Protein AF-A0A8K0Y2U5-F1 (afdb_monomer)

Structure (mmCIF, N/CA/C/O backbone):
data_AF-A0A8K0Y2U5-F1
#
_entry.id   AF-A0A8K0Y2U5-F1
#
loop_
_atom_site.group_PDB
_atom_site.id
_atom_site.type_symbol
_atom_site.label_atom_id
_atom_site.label_alt_id
_atom_site.label_comp_id
_atom_site.label_asym_id
_atom_site.label_entity_id
_atom_site.label_seq_id
_atom_site.pdbx_PDB_ins_code
_atom_site.Cartn_x
_atom_site.Cartn_y
_atom_site.Cartn_z
_atom_site.occupancy
_atom_site.B_iso_or_equiv
_atom_site.auth_seq_id
_atom_site.auth_comp_id
_atom_site.auth_asym_id
_atom_site.auth_atom_id
_atom_site.pdbx_PDB_model_num
ATOM 1 N N . MET A 1 1 ? 7.492 20.267 -25.582 1.00 48.66 1 MET A N 1
ATOM 2 C CA . MET A 1 1 ? 7.357 19.065 -26.434 1.00 48.66 1 MET A CA 1
ATOM 3 C C . MET A 1 1 ? 6.039 19.149 -27.198 1.00 48.66 1 MET A C 1
ATOM 5 O O . MET A 1 1 ? 5.088 19.705 -26.659 1.00 48.66 1 MET A O 1
ATOM 9 N N . ARG A 1 2 ? 5.961 18.700 -28.459 1.00 34.16 2 ARG A N 1
ATOM 10 C CA . ARG A 1 2 ? 4.675 18.686 -29.181 1.00 34.16 2 ARG A CA 1
ATOM 11 C C . ARG A 1 2 ? 3.803 17.554 -28.622 1.00 34.16 2 ARG A C 1
ATOM 13 O O . ARG A 1 2 ? 4.263 16.422 -28.537 1.00 34.16 2 ARG A O 1
AT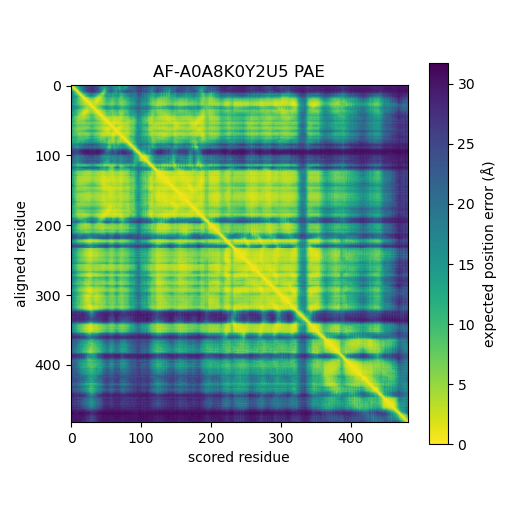OM 20 N N . LYS A 1 3 ? 2.535 17.844 -28.299 1.00 39.59 3 LYS A N 1
ATOM 21 C CA . LYS A 1 3 ? 1.460 16.837 -28.183 1.00 39.59 3 LYS A CA 1
ATOM 22 C C . LYS A 1 3 ? 1.121 16.335 -29.592 1.00 39.59 3 LYS A C 1
ATOM 24 O O . LYS A 1 3 ? 0.070 16.653 -30.137 1.00 39.59 3 LYS A O 1
ATOM 29 N N . THR A 1 4 ? 2.071 15.695 -30.259 1.00 38.88 4 THR A N 1
ATOM 30 C CA . THR A 1 4 ? 1.892 15.214 -31.630 1.00 38.88 4 THR A CA 1
ATOM 31 C C . THR A 1 4 ? 1.106 13.914 -3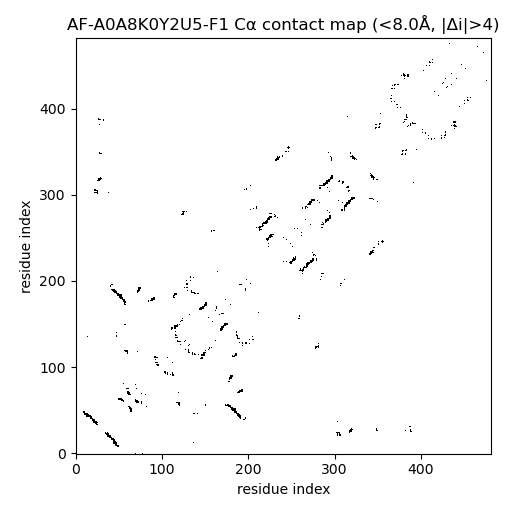1.602 1.00 38.88 4 THR A C 1
ATOM 33 O O . THR A 1 4 ? 1.483 12.972 -30.912 1.00 38.88 4 THR A O 1
ATOM 36 N N . ALA A 1 5 ? 0.003 13.878 -32.353 1.00 40.25 5 ALA A N 1
ATOM 37 C CA . ALA A 1 5 ? -0.659 12.640 -32.738 1.00 40.25 5 ALA A CA 1
ATOM 38 C C . ALA A 1 5 ? 0.388 11.711 -33.360 1.00 40.25 5 ALA A C 1
ATOM 40 O O . ALA A 1 5 ? 1.101 12.171 -34.242 1.00 40.25 5 ALA A O 1
ATOM 41 N N . PHE A 1 6 ? 0.492 10.477 -32.859 1.00 48.38 6 PHE A N 1
ATOM 42 C CA . PHE A 1 6 ? 1.522 9.477 -33.161 1.00 48.38 6 PHE A CA 1
ATOM 43 C C . PHE A 1 6 ? 1.396 8.937 -34.596 1.00 48.38 6 PHE A C 1
ATOM 45 O O . PHE A 1 6 ? 0.567 8.054 -34.827 1.00 48.38 6 PHE A O 1
ATOM 52 N N . PRO A 1 7 ? 2.182 9.411 -35.582 1.00 44.69 7 PRO A N 1
ATOM 53 C CA . PRO A 1 7 ? 2.107 8.900 -36.935 1.00 44.69 7 PRO A CA 1
ATOM 54 C C . PRO A 1 7 ? 3.313 7.977 -37.156 1.00 44.69 7 PRO A C 1
ATOM 56 O O . PRO A 1 7 ? 4.447 8.441 -37.291 1.00 44.69 7 PRO A O 1
ATOM 59 N N . GLU A 1 8 ? 3.013 6.677 -37.215 1.00 47.44 8 GLU A N 1
ATOM 60 C CA . GLU A 1 8 ? 3.833 5.574 -37.759 1.00 47.44 8 GLU A CA 1
ATOM 61 C C . GLU A 1 8 ? 4.691 4.733 -36.800 1.00 47.44 8 GLU A C 1
ATOM 63 O O . GLU A 1 8 ? 5.265 3.741 -37.237 1.00 47.44 8 GLU A O 1
ATOM 68 N N . GLU A 1 9 ? 4.687 4.989 -35.492 1.00 56.12 9 GLU A N 1
ATOM 69 C CA . GLU A 1 9 ? 5.480 4.199 -34.530 1.00 56.12 9 GLU A CA 1
ATOM 70 C C . GLU A 1 9 ? 4.589 3.521 -33.461 1.00 56.12 9 GLU A C 1
ATOM 72 O O . GLU A 1 9 ? 4.693 3.772 -32.268 1.00 56.12 9 GLU A O 1
ATOM 77 N N . ILE A 1 10 ? 3.731 2.614 -33.962 1.00 60.72 10 ILE A N 1
ATOM 78 C CA . ILE A 1 10 ? 3.037 1.472 -33.307 1.00 60.72 10 ILE A CA 1
ATOM 79 C C . ILE A 1 10 ? 1.900 1.778 -32.321 1.00 60.72 10 ILE A C 1
ATOM 81 O O . ILE A 1 10 ? 2.045 2.569 -31.401 1.00 60.72 10 ILE A O 1
ATOM 85 N N . ALA A 1 11 ? 0.771 1.062 -32.450 1.00 54.41 11 ALA A N 1
ATOM 86 C CA . ALA A 1 11 ? -0.204 0.951 -31.363 1.00 54.41 11 ALA A CA 1
ATOM 87 C C . ALA A 1 11 ? -1.064 -0.317 -31.488 1.00 54.41 11 ALA A C 1
ATOM 89 O O . ALA A 1 11 ? -2.181 -0.282 -32.003 1.00 54.41 11 ALA A O 1
ATOM 90 N N . ALA A 1 12 ? -0.581 -1.449 -30.970 1.00 59.38 12 ALA A N 1
ATOM 91 C CA . ALA A 1 12 ? -1.539 -2.419 -30.452 1.00 59.38 12 ALA A CA 1
ATOM 92 C C . ALA A 1 12 ? -2.174 -1.769 -29.214 1.00 59.38 12 ALA A C 1
ATOM 94 O O . ALA A 1 12 ? -1.474 -1.470 -28.241 1.00 59.38 12 ALA A O 1
ATOM 95 N N . GLU A 1 13 ? -3.475 -1.479 -29.273 1.00 59.06 13 GLU A N 1
ATOM 96 C CA . GLU A 1 13 ? -4.198 -0.957 -28.118 1.00 59.06 13 GLU A CA 1
ATOM 97 C C . GLU A 1 13 ? -4.181 -2.024 -27.020 1.00 59.06 13 GLU A C 1
ATOM 99 O O . GLU A 1 13 ? -4.717 -3.121 -27.167 1.00 59.06 13 GLU A O 1
ATOM 104 N N . ALA A 1 14 ? -3.509 -1.711 -25.916 1.00 60.09 14 ALA A N 1
ATOM 105 C CA . ALA A 1 14 ? -3.317 -2.642 -24.812 1.00 60.09 14 ALA A CA 1
ATOM 106 C C . ALA A 1 14 ? -4.424 -2.546 -23.747 1.00 60.09 14 ALA A C 1
ATOM 108 O O . ALA A 1 14 ? -4.408 -3.290 -22.762 1.00 60.09 14 ALA A O 1
ATOM 109 N N . GLY A 1 15 ? -5.373 -1.624 -23.920 1.00 63.62 15 GLY A N 1
ATOM 110 C CA . GLY A 1 15 ? -6.549 -1.477 -23.072 1.00 63.62 15 GLY A CA 1
ATOM 111 C C . GLY A 1 15 ? -7.292 -0.162 -23.332 1.00 63.62 15 GLY A C 1
ATOM 112 O O . GLY A 1 15 ? -6.640 0.839 -23.643 1.00 63.62 15 GLY A O 1
ATOM 113 N N . PRO A 1 16 ? -8.629 -0.151 -23.170 1.00 58.50 16 PRO A N 1
ATOM 114 C CA . PRO A 1 16 ? -9.461 0.982 -23.549 1.00 58.50 16 PRO A CA 1
ATOM 115 C C . PRO A 1 16 ? -9.193 2.206 -22.670 1.00 58.50 16 PRO A C 1
ATOM 117 O O . PRO A 1 16 ? -9.148 2.112 -21.437 1.00 58.50 16 PRO A O 1
ATOM 120 N N . ALA A 1 17 ? -9.075 3.371 -23.308 1.00 69.19 17 ALA A N 1
ATOM 121 C CA . ALA A 1 17 ? -9.222 4.654 -22.628 1.00 69.19 17 ALA A CA 1
ATOM 122 C C . ALA A 1 17 ? -10.666 4.821 -22.142 1.00 69.19 17 ALA A C 1
ATOM 124 O O . ALA A 1 17 ? -11.611 4.403 -22.814 1.00 69.19 17 ALA A O 1
ATOM 125 N N . GLY A 1 18 ? -10.866 5.465 -20.993 1.00 71.38 18 GLY A N 1
ATOM 126 C CA . GLY A 1 18 ? -12.229 5.721 -20.544 1.00 71.38 18 GLY A CA 1
ATOM 127 C C . GLY A 1 18 ? -12.370 6.239 -19.122 1.00 71.38 18 GLY A C 1
ATOM 128 O O . GLY A 1 18 ? -11.403 6.268 -18.356 1.00 71.38 18 GLY A O 1
ATOM 129 N N . PRO A 1 19 ? -13.590 6.660 -18.759 1.00 71.81 19 PRO A N 1
ATOM 130 C CA . PRO A 1 19 ? -13.890 7.082 -17.406 1.00 71.81 19 PRO A CA 1
ATOM 131 C C . PRO A 1 19 ? -13.739 5.907 -16.435 1.00 71.81 19 PRO A C 1
ATOM 133 O O . PRO A 1 19 ? -14.248 4.812 -16.670 1.00 71.81 19 PRO A O 1
ATOM 136 N N . GLY A 1 20 ? -13.057 6.152 -15.324 1.00 74.00 20 GLY A N 1
ATOM 137 C CA . GLY A 1 20 ? -13.016 5.280 -14.162 1.00 74.00 20 GLY A CA 1
ATOM 138 C C . GLY A 1 20 ? -13.549 6.013 -12.940 1.00 74.00 20 GLY A C 1
ATOM 139 O O . GLY A 1 20 ? -13.293 7.204 -12.762 1.00 74.00 20 GLY A O 1
ATOM 140 N N . ASP A 1 21 ? -14.260 5.293 -12.083 1.00 77.56 21 ASP A N 1
ATOM 141 C CA . ASP A 1 21 ? -14.724 5.829 -10.810 1.00 77.56 21 ASP A CA 1
ATOM 142 C C . ASP A 1 21 ? -13.769 5.404 -9.694 1.00 77.56 21 ASP A C 1
ATOM 144 O O . ASP A 1 21 ? -13.443 4.226 -9.536 1.00 77.56 21 ASP A O 1
ATOM 148 N N . ILE A 1 22 ? -13.320 6.385 -8.917 1.00 76.38 22 ILE A N 1
ATOM 149 C CA . ILE A 1 22 ? -12.603 6.192 -7.665 1.00 76.38 22 ILE A CA 1
ATOM 150 C C . ILE A 1 22 ? -13.633 6.329 -6.542 1.00 76.38 22 ILE A C 1
ATOM 152 O O . ILE A 1 22 ? -14.185 7.423 -6.345 1.00 76.38 22 ILE A O 1
ATOM 156 N N . PRO A 1 23 ? -13.908 5.255 -5.786 1.00 75.62 23 PRO A N 1
ATOM 157 C CA . PRO A 1 23 ? -14.872 5.303 -4.706 1.00 75.62 23 PRO A CA 1
ATOM 158 C C . PRO A 1 23 ? -14.408 6.277 -3.627 1.00 75.62 23 PRO A C 1
ATOM 160 O O . PRO A 1 23 ? -13.216 6.572 -3.469 1.00 75.62 23 PRO A O 1
ATOM 163 N N . ARG A 1 24 ? -15.376 6.751 -2.843 1.00 82.06 24 ARG A N 1
ATOM 164 C CA . ARG A 1 24 ? -15.094 7.537 -1.646 1.00 82.06 24 ARG A CA 1
ATOM 165 C C . ARG A 1 24 ? -14.097 6.773 -0.750 1.00 82.06 24 ARG A C 1
ATOM 167 O O . ARG A 1 24 ? -14.348 5.605 -0.449 1.00 82.06 24 ARG A O 1
ATOM 174 N N . PRO A 1 25 ? -12.994 7.405 -0.311 1.00 82.25 25 PRO A N 1
ATOM 175 C CA . PRO A 1 25 ? -12.048 6.790 0.610 1.00 82.25 25 PRO A CA 1
ATOM 176 C C . PRO A 1 25 ? -12.703 6.406 1.934 1.00 82.25 25 PRO A C 1
ATOM 178 O O . PRO A 1 25 ? -13.472 7.185 2.498 1.00 82.25 25 PRO A O 1
ATOM 181 N N . ARG A 1 26 ? -12.351 5.225 2.450 1.00 83.88 26 ARG A N 1
ATOM 182 C CA . ARG A 1 26 ? -12.660 4.824 3.827 1.00 83.88 26 ARG A CA 1
ATOM 183 C C . ARG A 1 26 ? -11.606 5.417 4.740 1.00 83.88 26 ARG A C 1
ATOM 185 O O . ARG A 1 26 ? -10.425 5.100 4.592 1.00 83.88 26 ARG A O 1
ATOM 192 N N . VAL A 1 27 ? -12.022 6.290 5.647 1.00 83.12 27 VAL A N 1
ATOM 193 C CA . VAL A 1 27 ? -11.099 7.059 6.482 1.00 83.12 27 VAL A CA 1
ATOM 194 C C . VAL A 1 27 ? -11.532 6.991 7.936 1.00 83.12 27 VAL A C 1
ATOM 196 O O . VAL A 1 27 ? -12.685 7.264 8.248 1.00 83.12 27 VAL A O 1
ATOM 199 N N . SER A 1 28 ? -10.585 6.669 8.810 1.00 84.56 28 SER A N 1
ATOM 200 C CA . SER A 1 28 ? -10.702 6.812 10.257 1.00 84.56 28 SER A CA 1
ATOM 201 C C . SER A 1 28 ? -9.926 8.061 10.679 1.00 84.56 28 SER A C 1
ATOM 203 O O . SER A 1 28 ? -8.729 8.180 10.404 1.00 84.56 28 SER A O 1
ATOM 205 N N . SER A 1 29 ? -10.616 9.037 11.269 1.00 80.06 29 SER A N 1
ATOM 206 C CA . SER A 1 29 ? -10.050 10.330 11.667 1.00 80.06 29 SER A CA 1
ATOM 207 C C . SER A 1 29 ? -10.824 10.925 12.842 1.00 80.06 29 SER A C 1
ATOM 209 O O . SER A 1 29 ? -12.015 10.675 12.997 1.00 80.06 29 SER A O 1
ATOM 211 N N . LEU A 1 30 ? -10.159 11.773 13.630 1.00 73.56 30 LEU A N 1
ATOM 212 C CA . LEU A 1 30 ? -10.799 12.593 14.666 1.00 73.56 30 LEU A CA 1
ATOM 213 C C . LEU A 1 30 ? -11.570 13.797 14.090 1.00 73.56 30 LEU A C 1
ATOM 215 O O . LEU A 1 30 ? -12.256 14.497 14.832 1.00 73.56 30 LEU A O 1
ATOM 219 N N . GLN A 1 31 ? -11.413 14.091 12.795 1.00 70.00 31 GLN A N 1
ATOM 220 C CA . GLN A 1 31 ? -12.052 15.219 12.116 1.00 70.00 31 GLN A CA 1
ATOM 221 C C . GLN A 1 31 ? -13.012 14.719 11.037 1.00 70.00 31 GLN A C 1
ATOM 223 O O . GLN A 1 31 ? -12.737 13.736 10.348 1.00 70.00 31 GLN A O 1
ATOM 228 N N . HIS A 1 32 ? -14.119 15.437 10.847 1.00 63.16 32 HIS A N 1
ATOM 229 C CA . HIS A 1 32 ? -15.030 15.173 9.740 1.00 63.16 32 HIS A CA 1
ATOM 230 C C . HIS A 1 32 ? -14.387 15.565 8.405 1.00 63.16 32 HIS A C 1
ATOM 232 O O . HIS A 1 32 ? -13.922 16.693 8.235 1.00 63.16 32 HIS A O 1
ATOM 238 N N . LEU A 1 33 ? -14.411 14.639 7.444 1.00 68.50 33 LEU A N 1
ATOM 239 C CA . LEU A 1 33 ? -13.901 14.847 6.092 1.00 68.50 33 LEU A CA 1
ATOM 240 C C . LEU A 1 33 ? -15.014 14.553 5.071 1.00 68.50 33 LEU A C 1
ATOM 242 O O . LEU A 1 33 ? -15.333 13.380 4.834 1.00 68.50 33 LEU A O 1
ATOM 246 N N . PRO A 1 34 ? -15.609 15.585 4.439 1.00 59.41 34 PRO A N 1
ATOM 247 C CA . PRO A 1 34 ? -16.663 15.424 3.437 1.00 59.41 34 PRO A CA 1
ATOM 248 C C . PRO A 1 34 ? -16.080 14.976 2.086 1.00 59.41 34 PRO A C 1
ATOM 250 O O . PRO A 1 34 ? -16.122 15.698 1.094 1.00 59.41 34 PRO A O 1
ATOM 253 N N . LEU A 1 35 ? -15.482 13.785 2.045 1.00 77.00 35 LEU A N 1
ATOM 254 C CA . LEU A 1 35 ? -14.896 13.224 0.829 1.00 77.00 35 LEU A CA 1
ATOM 255 C C . LEU A 1 35 ? -16.002 12.675 -0.082 1.00 77.00 35 LEU A C 1
ATOM 257 O O . LEU A 1 35 ? -16.866 11.924 0.368 1.00 77.00 35 LEU A O 1
ATOM 261 N N . SER A 1 36 ? -15.963 13.010 -1.367 1.00 78.62 36 SER A N 1
ATOM 262 C CA . SER A 1 36 ? -16.843 12.458 -2.404 1.00 78.62 36 SER A CA 1
ATOM 263 C C . SER A 1 36 ? -16.109 11.402 -3.228 1.00 78.62 36 SER A C 1
ATOM 265 O O . SER A 1 36 ? -14.888 11.335 -3.189 1.00 78.62 36 SER A O 1
ATOM 267 N N . SER A 1 37 ? -16.816 10.562 -3.983 1.00 82.25 37 SER A N 1
ATOM 268 C CA . SER A 1 37 ? -16.178 9.788 -5.057 1.00 82.25 37 SER A CA 1
ATOM 269 C C . SER A 1 37 ? -15.604 10.726 -6.124 1.00 82.25 37 SER A C 1
ATOM 271 O O . SER A 1 37 ? -16.132 11.817 -6.346 1.00 82.25 37 SER A O 1
ATOM 273 N N . ARG A 1 38 ? -14.548 10.294 -6.817 1.00 82.69 38 ARG A N 1
ATOM 274 C CA . ARG A 1 38 ? -13.961 11.035 -7.942 1.00 82.69 38 ARG A CA 1
ATOM 275 C C . ARG A 1 38 ? -14.132 10.249 -9.226 1.00 82.69 38 ARG A C 1
ATOM 277 O O . ARG A 1 38 ? -13.987 9.034 -9.220 1.00 82.69 38 ARG A O 1
ATOM 284 N N . ARG A 1 39 ? -14.375 10.947 -10.328 1.00 80.00 39 ARG A N 1
ATOM 285 C CA . ARG A 1 39 ? -14.305 10.367 -11.667 1.00 80.00 39 ARG A CA 1
ATOM 286 C C . ARG A 1 39 ? -12.992 10.798 -12.298 1.00 80.00 39 ARG A C 1
ATOM 288 O O . ARG A 1 39 ? -12.681 11.985 -12.288 1.00 80.00 39 ARG A O 1
ATOM 295 N N . VAL A 1 40 ? -12.230 9.845 -12.811 1.00 75.50 40 VAL A N 1
ATOM 296 C CA . VAL A 1 40 ? -10.949 10.092 -13.480 1.00 75.50 40 VAL A CA 1
ATOM 297 C C . VAL A 1 40 ? -11.005 9.570 -14.903 1.00 75.50 40 VAL A C 1
ATOM 299 O O . VAL A 1 40 ? -11.664 8.570 -15.183 1.00 75.50 40 VAL A O 1
ATOM 302 N N . MET A 1 41 ? -10.320 10.246 -15.816 1.00 75.06 41 MET A N 1
ATOM 303 C CA . MET A 1 41 ? -10.142 9.746 -17.173 1.00 75.06 41 MET A CA 1
ATOM 304 C C . MET A 1 41 ? -8.876 8.908 -17.220 1.00 75.06 41 MET A C 1
ATOM 306 O O . MET A 1 41 ? -7.786 9.409 -16.961 1.00 75.06 41 MET A O 1
ATOM 310 N N . ARG A 1 42 ? -9.017 7.626 -17.557 1.00 72.94 42 ARG A N 1
ATOM 311 C CA . ARG A 1 42 ? -7.868 6.753 -17.777 1.00 72.94 42 ARG A CA 1
ATOM 312 C C . ARG A 1 42 ? -7.345 6.978 -19.193 1.00 72.94 42 ARG A C 1
ATOM 314 O O . ARG A 1 42 ? -8.128 6.850 -20.140 1.00 72.94 42 ARG A O 1
ATOM 321 N N . PRO A 1 43 ? -6.054 7.296 -19.357 1.00 68.50 43 PRO A N 1
ATOM 322 C CA . PRO A 1 43 ? -5.467 7.427 -20.677 1.00 68.50 43 PRO A CA 1
ATOM 323 C C . PRO A 1 43 ? -5.339 6.057 -21.354 1.00 68.50 43 PRO A C 1
ATOM 325 O O . PRO A 1 43 ? -5.269 5.030 -20.666 1.00 68.50 43 PRO A O 1
ATOM 328 N N . PRO A 1 44 ? -5.310 6.032 -22.697 1.00 72.00 44 PRO A N 1
ATOM 329 C CA . PRO A 1 44 ? -5.086 4.806 -23.448 1.00 72.00 44 PRO A CA 1
ATOM 330 C C . PRO A 1 44 ? -3.724 4.206 -23.103 1.00 72.00 44 PRO A C 1
ATOM 332 O O . PRO A 1 44 ? -2.761 4.923 -22.823 1.00 72.00 44 PRO A O 1
ATOM 335 N N . ARG A 1 45 ? -3.642 2.877 -23.170 1.00 77.31 45 ARG A N 1
ATOM 336 C CA . ARG A 1 45 ? -2.377 2.148 -23.064 1.00 77.31 45 ARG A CA 1
ATOM 337 C C . ARG A 1 45 ? -1.920 1.765 -24.447 1.00 77.31 45 ARG A C 1
ATOM 339 O O . ARG A 1 45 ? -2.637 1.068 -25.165 1.00 77.31 45 ARG A O 1
ATOM 346 N N . GLN A 1 46 ? -0.717 2.186 -24.791 1.00 81.62 46 GLN A N 1
ATOM 347 C CA . GLN A 1 46 ? -0.145 1.919 -26.100 1.00 81.62 46 GLN A CA 1
ATOM 348 C C . GLN A 1 46 ? 1.200 1.249 -25.906 1.00 81.62 46 GLN A C 1
ATOM 350 O O . GLN A 1 46 ? 2.022 1.732 -25.132 1.00 81.62 46 GLN A O 1
ATOM 355 N N . ILE A 1 47 ? 1.408 0.122 -26.576 1.00 85.50 47 ILE A N 1
ATOM 356 C CA . ILE A 1 47 ? 2.741 -0.459 -26.693 1.00 85.50 47 ILE A CA 1
ATOM 357 C C . ILE A 1 47 ? 3.366 0.134 -27.945 1.00 85.50 47 ILE A C 1
ATOM 359 O O . ILE A 1 47 ? 2.756 0.115 -29.013 1.00 85.50 47 ILE A O 1
ATOM 363 N N . LEU A 1 48 ? 4.571 0.659 -27.783 1.00 85.94 48 LEU A N 1
ATOM 364 C CA . LEU A 1 48 ? 5.373 1.233 -28.841 1.00 85.94 48 LEU A CA 1
ATOM 365 C C . LEU A 1 48 ? 6.518 0.287 -29.165 1.00 85.94 48 LEU A C 1
ATOM 367 O O . LEU A 1 48 ? 7.110 -0.331 -28.272 1.00 85.94 48 LEU A O 1
ATOM 371 N N . HIS A 1 49 ? 6.900 0.254 -30.432 1.00 86.38 49 HIS A N 1
ATOM 372 C CA . HIS A 1 49 ? 8.229 -0.197 -30.804 1.00 86.38 49 HIS A CA 1
ATOM 373 C C . HIS A 1 49 ? 8.874 0.844 -31.722 1.00 86.38 49 HIS A C 1
ATOM 375 O O . HIS A 1 49 ? 8.297 1.278 -32.715 1.00 86.38 49 HIS A O 1
ATOM 381 N N . LEU A 1 50 ? 10.051 1.299 -31.296 1.00 84.50 50 LEU A N 1
ATOM 382 C CA . LEU A 1 50 ? 10.802 2.396 -31.891 1.00 84.50 50 LEU A CA 1
ATOM 383 C C . LEU A 1 50 ? 12.107 1.843 -32.452 1.00 84.50 50 LEU A C 1
ATOM 385 O O . LEU A 1 50 ? 12.821 1.108 -31.767 1.00 84.50 50 LEU A O 1
ATOM 389 N N . GLU A 1 51 ? 12.437 2.198 -33.684 1.00 84.94 51 GLU A N 1
ATOM 390 C CA . GLU A 1 51 ? 13.721 1.847 -34.291 1.00 84.94 51 GLU A CA 1
ATOM 391 C C . GLU A 1 51 ? 14.748 2.961 -34.020 1.00 84.94 51 GLU A C 1
ATOM 393 O O . GLU A 1 51 ? 14.408 4.143 -33.957 1.00 84.94 51 GLU A O 1
ATOM 398 N N . ALA A 1 52 ? 16.013 2.578 -33.842 1.00 82.12 52 ALA A N 1
ATOM 399 C CA . ALA A 1 52 ? 17.157 3.464 -33.608 1.00 82.12 52 ALA A CA 1
ATOM 400 C C . ALA A 1 52 ? 16.966 4.500 -32.473 1.00 82.12 52 ALA A C 1
ATOM 402 O O . ALA A 1 52 ? 17.464 5.626 -32.561 1.00 82.12 52 ALA A O 1
ATOM 403 N N . ALA A 1 53 ? 16.264 4.129 -31.399 1.00 84.19 53 ALA A N 1
ATOM 404 C CA . ALA A 1 53 ? 15.953 5.035 -30.299 1.00 84.19 53 ALA A CA 1
ATOM 405 C C . ALA A 1 53 ? 17.176 5.341 -29.415 1.00 84.19 53 ALA A C 1
ATOM 407 O O . ALA A 1 53 ? 17.977 4.457 -29.103 1.00 84.19 53 ALA A O 1
ATOM 408 N N . LEU A 1 54 ? 17.293 6.587 -28.954 1.00 83.75 54 LEU A N 1
ATOM 409 C CA . LEU A 1 54 ? 18.268 6.994 -27.937 1.00 83.75 54 LEU A CA 1
ATOM 410 C C . LEU A 1 54 ? 17.588 7.051 -26.566 1.00 83.75 54 LEU A C 1
ATOM 412 O O . LEU A 1 54 ? 16.617 7.785 -26.388 1.00 83.75 54 LEU A O 1
ATOM 416 N N . VAL A 1 55 ? 18.111 6.307 -25.597 1.00 85.12 55 VAL A N 1
ATOM 417 C CA . VAL A 1 55 ? 17.578 6.223 -24.232 1.00 85.12 55 VAL A CA 1
ATOM 418 C C . VAL A 1 55 ? 18.591 6.834 -23.258 1.00 85.12 55 VAL A C 1
ATOM 420 O O . VAL A 1 55 ? 19.689 6.292 -23.111 1.00 85.12 55 VAL A O 1
ATOM 423 N N . PRO A 1 56 ? 18.279 7.971 -22.616 1.00 82.31 56 PRO A N 1
ATOM 424 C CA . PRO A 1 56 ? 19.107 8.533 -21.557 1.00 82.31 56 PRO A CA 1
ATOM 425 C C . PRO A 1 56 ? 18.862 7.819 -20.221 1.00 82.31 56 PRO A C 1
ATOM 427 O O . PRO A 1 56 ? 17.734 7.448 -19.905 1.00 82.31 56 PRO A O 1
ATOM 430 N N . ALA A 1 57 ? 19.912 7.681 -19.413 1.00 81.12 57 ALA A N 1
ATOM 431 C CA . ALA A 1 57 ? 19.788 7.243 -18.026 1.00 81.12 57 ALA A CA 1
ATOM 432 C C . ALA A 1 57 ? 18.976 8.248 -17.189 1.00 81.12 57 ALA A C 1
ATOM 434 O O . ALA A 1 57 ? 19.050 9.463 -17.403 1.00 81.12 57 ALA A O 1
ATOM 435 N N . GLY A 1 58 ? 18.254 7.750 -16.190 1.00 75.75 58 GLY A N 1
ATOM 436 C CA . GLY A 1 58 ? 17.588 8.550 -15.167 1.00 75.75 58 GLY A CA 1
ATOM 437 C C . GLY A 1 58 ? 16.247 9.147 -15.572 1.00 75.75 58 GLY A C 1
ATOM 438 O O . GLY A 1 58 ? 15.679 9.885 -14.773 1.00 75.75 58 GLY A O 1
ATOM 439 N N . ARG A 1 59 ? 15.746 8.890 -16.787 1.00 79.75 59 ARG A N 1
ATOM 440 C CA . ARG A 1 59 ? 14.528 9.530 -17.303 1.00 79.75 59 ARG A CA 1
ATOM 441 C C . ARG A 1 59 ? 13.646 8.560 -18.059 1.00 79.75 59 ARG A C 1
ATOM 443 O O . ARG A 1 59 ? 14.123 7.729 -18.826 1.00 79.75 59 ARG A O 1
ATOM 450 N N . ALA A 1 60 ? 12.336 8.716 -17.913 1.00 81.31 60 ALA A N 1
ATOM 451 C CA . ALA A 1 60 ? 11.367 7.924 -18.663 1.00 81.31 60 ALA A CA 1
ATOM 452 C C . ALA A 1 60 ? 11.055 8.575 -20.021 1.00 81.31 60 ALA A C 1
ATOM 454 O O . ALA A 1 60 ? 9.898 8.846 -20.337 1.00 81.31 60 ALA A O 1
ATOM 455 N N . ILE A 1 61 ? 12.088 8.832 -20.823 1.00 83.88 61 ILE A N 1
ATOM 456 C CA . ILE A 1 61 ? 11.989 9.448 -22.152 1.00 83.88 61 ILE A CA 1
ATOM 457 C C . ILE A 1 61 ? 12.873 8.702 -23.153 1.00 83.88 61 ILE A C 1
ATOM 459 O O . ILE A 1 61 ? 13.785 7.972 -22.776 1.00 83.88 61 ILE A O 1
ATOM 463 N N . CYS A 1 62 ? 12.651 8.925 -24.440 1.00 85.38 62 CYS A N 1
ATOM 464 C CA . CYS A 1 62 ? 13.555 8.473 -25.492 1.00 85.38 62 CYS A CA 1
ATOM 465 C C . CYS A 1 62 ? 13.545 9.449 -26.667 1.00 85.38 62 CYS A C 1
ATOM 467 O O . CYS A 1 62 ? 12.597 10.213 -26.837 1.00 85.38 62 CYS A O 1
ATOM 469 N N . ARG A 1 63 ? 14.597 9.435 -27.482 1.00 85.31 63 ARG A N 1
ATOM 470 C CA . ARG A 1 63 ? 14.627 10.147 -28.761 1.00 85.31 63 ARG A CA 1
ATOM 471 C C . ARG A 1 63 ? 14.353 9.163 -29.888 1.00 85.31 63 ARG A C 1
ATOM 473 O O . ARG A 1 63 ? 15.009 8.126 -29.953 1.00 85.31 63 ARG A O 1
ATOM 480 N N . THR A 1 64 ? 13.411 9.490 -30.760 1.00 85.00 64 THR A N 1
ATOM 481 C CA . THR A 1 64 ? 13.070 8.695 -31.948 1.00 85.00 64 THR A CA 1
ATOM 482 C C . THR A 1 64 ? 14.135 8.847 -33.038 1.00 85.00 64 THR A C 1
ATOM 484 O O . THR A 1 64 ? 14.950 9.775 -33.003 1.00 85.00 64 THR A O 1
ATOM 487 N N . ALA A 1 65 ? 14.096 7.987 -34.061 1.00 80.25 65 ALA A N 1
ATOM 488 C CA . ALA A 1 65 ? 14.964 8.102 -35.238 1.00 80.25 65 ALA A CA 1
ATOM 489 C C . ALA A 1 65 ? 14.808 9.444 -35.982 1.00 80.25 65 ALA A C 1
ATOM 491 O O . ALA A 1 65 ? 15.752 9.923 -36.606 1.00 80.25 65 ALA A O 1
ATOM 492 N N . ARG A 1 66 ? 13.630 10.079 -35.883 1.00 81.94 66 ARG A N 1
ATOM 493 C CA . ARG A 1 66 ? 13.340 11.407 -36.459 1.00 81.94 66 ARG A CA 1
ATOM 494 C C . ARG A 1 66 ? 13.988 12.553 -35.680 1.00 81.94 66 ARG A C 1
ATOM 496 O O . ARG A 1 66 ? 13.974 13.694 -36.129 1.00 81.94 66 ARG A O 1
ATOM 503 N N . GLY A 1 67 ? 14.569 12.251 -34.522 1.00 80.50 67 GLY A N 1
ATOM 504 C CA . GLY A 1 67 ? 15.207 13.220 -33.647 1.00 80.50 67 GLY A CA 1
ATOM 505 C C . GLY A 1 67 ? 14.267 13.847 -32.616 1.00 80.50 67 GLY A C 1
ATOM 506 O O . GLY A 1 67 ? 14.742 14.662 -31.823 1.00 80.50 67 GLY A O 1
ATOM 507 N N . ASP A 1 68 ? 12.992 13.451 -32.583 1.00 84.31 68 ASP A N 1
ATOM 508 C CA . ASP A 1 68 ? 11.998 13.942 -31.626 1.00 84.31 68 ASP A CA 1
ATOM 509 C C . ASP A 1 68 ? 12.145 13.264 -30.262 1.00 84.31 68 ASP A C 1
ATOM 511 O O . ASP A 1 68 ? 12.329 12.049 -30.179 1.00 84.31 68 ASP A O 1
ATOM 515 N N . TRP A 1 69 ? 12.006 14.038 -29.184 1.00 83.81 69 TRP A N 1
ATOM 516 C CA . TRP A 1 69 ? 11.930 13.501 -27.826 1.00 83.81 69 TRP A CA 1
ATOM 517 C C . TRP A 1 69 ? 10.502 13.083 -27.485 1.00 83.81 69 TRP A C 1
ATOM 519 O O . TRP A 1 69 ? 9.573 13.890 -27.553 1.00 83.81 69 TRP A O 1
ATOM 529 N N . LEU A 1 70 ? 10.360 11.830 -27.068 1.00 83.12 70 LEU A N 1
ATOM 530 C CA . LEU A 1 70 ? 9.126 11.221 -26.615 1.00 83.12 70 LEU A CA 1
ATOM 531 C C . LEU A 1 70 ? 9.201 10.936 -25.115 1.00 83.12 70 LEU A C 1
ATOM 533 O O . LEU A 1 70 ? 10.085 10.213 -24.652 1.00 83.12 70 LEU A O 1
ATOM 537 N N . ALA A 1 71 ? 8.233 11.461 -24.370 1.00 81.94 71 ALA A N 1
ATOM 538 C CA . ALA A 1 71 ? 8.034 11.113 -22.974 1.00 81.94 71 ALA A CA 1
ATOM 539 C C . ALA A 1 71 ? 7.216 9.821 -22.847 1.00 81.94 71 ALA A C 1
ATOM 541 O O . ALA A 1 71 ? 6.163 9.675 -23.466 1.00 81.94 71 ALA A O 1
ATOM 542 N N . LEU A 1 72 ? 7.704 8.882 -22.035 1.00 78.44 72 LEU A N 1
ATOM 543 C CA . LEU A 1 72 ? 7.036 7.611 -21.745 1.00 78.44 72 LEU A CA 1
ATOM 544 C C . LEU A 1 72 ? 6.103 7.706 -20.524 1.00 78.44 72 LEU A C 1
ATOM 546 O O . LEU A 1 72 ? 5.401 6.740 -20.214 1.00 78.44 72 LEU A O 1
ATOM 550 N N . THR A 1 73 ? 6.126 8.835 -19.808 1.00 74.44 73 THR A N 1
ATOM 551 C CA . THR A 1 73 ? 5.178 9.232 -18.753 1.00 74.44 73 THR A CA 1
ATOM 552 C C . THR A 1 73 ? 4.691 10.660 -19.005 1.00 74.44 73 THR A C 1
ATOM 554 O O . THR A 1 73 ? 5.369 11.447 -19.664 1.00 74.44 73 THR A O 1
ATOM 557 N N . ALA A 1 74 ? 3.527 11.020 -18.457 1.00 67.44 74 ALA A N 1
ATOM 558 C CA . ALA A 1 74 ? 3.013 12.386 -18.575 1.00 67.44 74 ALA A CA 1
ATOM 559 C C . ALA A 1 74 ? 3.879 13.414 -17.819 1.00 67.44 74 ALA A C 1
ATOM 561 O O . ALA A 1 74 ? 4.188 14.457 -18.387 1.00 67.44 74 ALA A O 1
ATOM 562 N N . GLY A 1 75 ? 4.362 13.087 -16.611 1.00 67.94 75 GLY A N 1
ATOM 563 C CA . GLY A 1 75 ? 5.222 13.979 -15.817 1.00 67.94 75 GLY A CA 1
ATOM 564 C C . GLY A 1 75 ? 6.559 14.359 -16.475 1.00 67.94 75 GLY A C 1
ATOM 565 O O . GLY A 1 75 ? 7.167 15.365 -16.118 1.00 67.94 75 GLY A O 1
ATOM 566 N N . GLU A 1 76 ? 7.011 13.597 -17.473 1.00 73.75 76 GLU A N 1
ATOM 567 C CA . GLU A 1 76 ? 8.221 13.893 -18.252 1.00 73.75 76 GLU A CA 1
ATOM 568 C C . GLU A 1 76 ? 7.947 14.760 -19.492 1.00 73.75 76 GLU A C 1
ATOM 570 O O . GLU A 1 76 ? 8.874 15.348 -20.048 1.00 73.75 76 GLU A O 1
ATOM 575 N N . ALA A 1 77 ? 6.686 14.877 -19.930 1.00 66.75 77 ALA A N 1
ATOM 576 C CA . ALA A 1 77 ? 6.318 15.629 -21.134 1.00 66.75 77 ALA A CA 1
ATOM 577 C C . ALA A 1 77 ? 6.540 17.148 -20.991 1.00 66.75 77 ALA A C 1
ATOM 579 O O . ALA A 1 77 ? 6.759 17.846 -21.989 1.00 66.75 77 ALA A O 1
ATOM 580 N N . ASP A 1 78 ? 6.499 17.645 -19.754 1.00 67.00 78 ASP A N 1
ATOM 581 C CA . ASP A 1 78 ? 6.678 19.060 -19.421 1.00 67.00 78 ASP A CA 1
ATOM 582 C C . ASP A 1 78 ? 8.127 19.409 -19.042 1.00 67.00 78 ASP A C 1
ATOM 584 O O . ASP A 1 78 ? 8.482 20.585 -18.938 1.00 67.00 78 ASP A O 1
ATOM 588 N N . GLN A 1 79 ? 8.998 18.409 -18.878 1.00 69.62 79 GLN A N 1
ATOM 589 C CA . GLN A 1 79 ? 10.404 18.635 -18.565 1.00 69.62 79 GLN A CA 1
ATOM 590 C C . GLN A 1 79 ? 11.212 18.957 -19.835 1.00 69.62 79 GLN A C 1
ATOM 592 O O . GLN A 1 79 ? 10.986 18.362 -20.893 1.00 69.62 79 GLN A O 1
ATOM 597 N N . PRO A 1 80 ? 12.208 19.863 -19.766 1.00 71.12 80 PRO A N 1
ATOM 598 C CA . PRO A 1 80 ? 13.083 20.120 -20.902 1.00 71.12 80 PRO A CA 1
ATOM 599 C C . PRO A 1 80 ? 13.850 18.842 -21.276 1.00 71.12 80 PRO A C 1
ATOM 601 O O . PRO A 1 80 ? 14.220 18.068 -20.385 1.00 71.12 80 PRO A O 1
ATOM 604 N N . PRO A 1 81 ? 14.103 18.586 -22.571 1.00 71.56 81 PRO A N 1
ATOM 605 C CA . PRO A 1 81 ? 14.901 17.440 -22.983 1.00 71.56 81 PRO A CA 1
ATOM 606 C C . PRO A 1 81 ? 16.315 17.538 -22.389 1.00 71.56 81 PRO A C 1
ATOM 608 O O . PRO A 1 81 ? 16.817 18.646 -22.172 1.00 71.56 81 PRO A O 1
ATOM 611 N N . PRO A 1 82 ? 16.966 16.401 -22.096 1.00 71.44 82 PRO A N 1
ATOM 612 C CA . PRO A 1 82 ? 18.324 16.414 -21.582 1.00 71.44 82 PRO A CA 1
ATOM 613 C C . PRO A 1 82 ? 19.254 17.018 -22.638 1.00 71.44 82 PRO A C 1
ATOM 615 O O . PRO A 1 82 ? 19.081 16.783 -23.836 1.00 71.44 82 PRO A O 1
ATOM 618 N N . GLN A 1 83 ? 20.245 17.797 -22.197 1.00 68.94 83 GLN A N 1
ATOM 619 C CA . GLN A 1 83 ? 21.312 18.235 -23.094 1.00 68.94 83 GLN A CA 1
ATOM 620 C C . GLN A 1 83 ? 22.049 16.998 -23.616 1.00 68.94 83 GLN A C 1
ATOM 622 O O . GLN A 1 83 ? 22.338 16.070 -22.855 1.00 68.94 83 GLN A O 1
ATOM 627 N N . GLU A 1 84 ? 22.308 16.960 -24.923 1.00 61.84 84 GLU A N 1
ATOM 628 C CA . GLU A 1 84 ? 23.049 15.858 -25.531 1.00 61.84 84 GLU A CA 1
ATOM 629 C C . GLU A 1 84 ? 24.452 15.814 -24.935 1.00 61.84 84 GLU A C 1
ATOM 631 O O . GLU A 1 84 ? 25.226 16.766 -25.041 1.00 61.84 84 GLU A O 1
ATOM 636 N N . ASN A 1 85 ? 24.764 14.704 -24.272 1.00 59.56 85 ASN A N 1
ATOM 637 C CA . ASN A 1 85 ? 26.109 14.463 -23.797 1.00 59.56 85 ASN A CA 1
ATOM 638 C C . ASN A 1 85 ? 26.942 14.029 -25.015 1.00 59.56 85 ASN A C 1
ATOM 640 O O . ASN A 1 85 ? 26.576 13.034 -25.639 1.00 59.56 85 ASN A O 1
ATOM 644 N N . PRO A 1 86 ? 28.053 14.705 -25.366 1.00 49.62 86 PRO A N 1
ATOM 645 C CA . PRO A 1 86 ? 28.891 14.316 -26.505 1.00 49.62 86 PRO A CA 1
ATOM 646 C C . PRO A 1 86 ? 29.460 12.891 -26.384 1.00 49.62 86 PRO A C 1
ATOM 648 O O . PRO A 1 86 ? 29.878 12.310 -27.381 1.00 49.62 86 PRO A O 1
ATOM 651 N N . ALA A 1 87 ? 29.436 12.292 -25.188 1.00 50.59 87 ALA A N 1
ATOM 652 C CA . ALA A 1 87 ? 29.772 10.891 -24.950 1.00 50.59 87 ALA A CA 1
ATOM 653 C C . ALA A 1 87 ? 28.589 9.930 -25.216 1.00 50.59 87 ALA A C 1
ATOM 655 O O . ALA A 1 87 ? 28.296 9.064 -24.387 1.00 50.59 87 ALA A O 1
ATOM 656 N N . ILE A 1 88 ? 27.900 10.064 -26.358 1.00 57.03 88 ILE A N 1
ATOM 657 C CA . ILE A 1 88 ? 26.886 9.085 -26.779 1.00 57.03 88 ILE A CA 1
ATOM 658 C C . ILE A 1 88 ? 27.587 7.747 -27.009 1.00 57.03 88 ILE A C 1
ATOM 660 O O . ILE A 1 88 ? 28.401 7.607 -27.924 1.00 57.03 88 ILE A O 1
ATOM 664 N N . ARG A 1 89 ? 27.255 6.745 -26.195 1.00 54.34 89 ARG A N 1
ATOM 665 C CA . ARG A 1 89 ? 27.705 5.376 -26.425 1.00 54.34 89 ARG A CA 1
ATOM 666 C C . ARG A 1 89 ? 26.694 4.709 -27.341 1.00 54.34 89 ARG A C 1
ATOM 668 O O . ARG A 1 89 ? 25.567 4.402 -26.955 1.00 54.34 89 ARG A O 1
ATOM 675 N N . GLU A 1 90 ? 27.087 4.505 -28.590 1.00 51.88 90 GLU A N 1
ATOM 676 C CA . GLU A 1 90 ? 26.392 3.523 -29.413 1.00 51.88 90 GLU A CA 1
ATOM 677 C C . GLU A 1 90 ? 26.553 2.168 -28.740 1.00 51.88 90 GLU A C 1
ATOM 679 O O . GLU A 1 90 ? 27.667 1.826 -28.346 1.00 51.88 90 GLU A O 1
ATOM 684 N N . VAL A 1 91 ? 25.465 1.407 -28.583 1.00 49.03 91 VAL A N 1
ATOM 685 C CA . VAL A 1 91 ? 25.606 -0.018 -28.283 1.00 49.03 91 VAL A CA 1
ATOM 686 C C . VAL A 1 91 ? 26.274 -0.601 -29.517 1.00 49.03 91 VAL A C 1
ATOM 688 O O . VAL A 1 91 ? 25.619 -0.680 -30.564 1.00 49.03 91 VAL A O 1
ATOM 691 N N . PRO A 1 92 ? 27.565 -0.978 -29.468 1.00 39.84 92 PRO A N 1
ATOM 692 C CA . PRO A 1 92 ? 28.128 -1.707 -30.581 1.00 39.84 92 PRO A CA 1
ATOM 693 C C . PRO A 1 92 ? 27.288 -2.976 -30.698 1.00 39.84 92 PRO A C 1
ATOM 695 O O . PRO A 1 92 ? 26.822 -3.511 -29.692 1.00 39.84 92 PRO A O 1
ATOM 698 N N . ALA A 1 93 ? 27.123 -3.505 -31.905 1.00 37.78 93 ALA A N 1
ATOM 699 C CA . ALA A 1 93 ? 26.421 -4.768 -32.139 1.00 37.78 93 ALA A CA 1
ATOM 700 C C . ALA A 1 93 ? 26.990 -5.981 -31.349 1.00 37.78 93 ALA A C 1
ATOM 702 O O . ALA A 1 93 ? 26.515 -7.097 -31.523 1.00 37.78 93 ALA A O 1
ATOM 703 N N . ALA A 1 94 ? 27.971 -5.779 -30.470 1.00 33.50 94 ALA A N 1
ATOM 704 C CA . ALA A 1 94 ? 28.425 -6.708 -29.461 1.00 33.50 94 ALA A CA 1
ATOM 705 C C . ALA A 1 94 ? 28.817 -5.943 -28.182 1.00 33.50 94 ALA A C 1
ATOM 707 O O . ALA A 1 94 ? 29.710 -5.095 -28.209 1.00 33.50 94 ALA A O 1
ATOM 708 N N . ILE A 1 95 ? 28.236 -6.310 -27.036 1.00 38.06 95 ILE A N 1
ATOM 709 C CA . ILE A 1 95 ? 28.923 -6.157 -25.748 1.00 38.06 95 ILE A CA 1
ATOM 710 C C . ILE A 1 95 ? 30.006 -7.243 -25.726 1.00 38.06 95 ILE A C 1
ATOM 712 O O . ILE A 1 95 ? 29.831 -8.334 -25.193 1.00 38.06 95 ILE A O 1
ATOM 716 N N . ALA A 1 96 ? 31.125 -6.968 -26.385 1.00 35.19 96 ALA A N 1
ATOM 717 C CA . ALA A 1 96 ? 32.366 -7.697 -26.196 1.00 35.19 96 ALA A CA 1
ATOM 718 C C . ALA A 1 96 ? 33.308 -6.747 -25.459 1.00 35.19 96 ALA A C 1
ATOM 720 O O . ALA A 1 96 ? 33.925 -5.882 -26.071 1.00 35.19 96 ALA A O 1
ATOM 721 N N . GLY A 1 97 ? 33.368 -6.847 -24.131 1.00 32.97 97 GLY A N 1
ATOM 722 C CA . GLY A 1 97 ? 34.384 -6.089 -23.399 1.00 32.97 97 GLY A CA 1
ATOM 723 C C . GLY A 1 97 ? 34.326 -6.152 -21.881 1.00 32.97 97 GLY A C 1
ATOM 724 O O . GLY A 1 97 ? 35.372 -6.244 -21.254 1.00 32.97 97 GLY A O 1
ATOM 725 N N . THR A 1 98 ? 33.141 -6.137 -21.271 1.00 42.62 98 THR A N 1
ATOM 726 C CA . THR A 1 98 ? 33.023 -6.097 -19.794 1.00 42.62 98 THR A CA 1
ATOM 727 C C . THR A 1 98 ? 31.955 -7.025 -19.222 1.00 42.62 98 THR A C 1
ATOM 729 O O . THR A 1 98 ? 31.791 -7.105 -18.008 1.00 42.62 98 THR A O 1
ATOM 732 N N . GLY A 1 99 ? 31.248 -7.746 -20.086 1.00 39.59 99 GLY A N 1
ATOM 733 C CA . GLY A 1 99 ? 30.139 -8.605 -19.716 1.00 39.59 99 GLY A CA 1
ATOM 734 C C . GLY A 1 99 ? 30.549 -10.038 -19.420 1.00 39.59 99 GLY A C 1
ATOM 735 O O . GLY A 1 99 ? 31.351 -10.624 -20.150 1.00 39.59 99 GLY A O 1
ATOM 736 N N . GLY A 1 100 ? 29.973 -10.625 -18.370 1.00 50.81 100 GLY A N 1
ATOM 737 C CA . GLY A 1 100 ? 30.047 -12.067 -18.140 1.00 50.81 100 GLY A CA 1
ATOM 738 C C . GLY A 1 100 ? 29.460 -12.868 -19.313 1.00 50.81 100 GLY A C 1
ATOM 739 O O . GLY A 1 100 ? 28.944 -12.320 -20.285 1.00 50.81 100 GLY A O 1
ATOM 740 N N . ARG A 1 101 ? 29.501 -14.200 -19.213 1.00 50.53 101 ARG A N 1
ATOM 741 C CA . ARG A 1 101 ? 29.049 -15.150 -20.254 1.00 50.53 101 ARG A CA 1
ATOM 742 C C . ARG A 1 101 ? 27.663 -14.832 -20.861 1.00 50.53 101 ARG A C 1
ATOM 744 O O . ARG A 1 101 ? 27.462 -15.086 -22.043 1.00 50.53 101 ARG A O 1
ATOM 751 N N . ALA A 1 102 ? 26.758 -14.221 -20.091 1.00 48.22 102 ALA A N 1
ATOM 752 C CA . ALA A 1 102 ? 25.421 -13.811 -20.531 1.00 48.22 102 ALA A CA 1
ATOM 753 C C . ALA A 1 102 ? 25.424 -12.717 -21.622 1.00 48.22 102 ALA A C 1
ATOM 755 O O . ALA A 1 102 ? 24.672 -12.816 -22.588 1.00 48.22 102 ALA A O 1
ATOM 756 N N . ASP A 1 103 ? 26.305 -11.718 -21.537 1.00 48.50 103 ASP A N 1
ATOM 757 C CA . ASP A 1 103 ? 26.343 -10.606 -22.503 1.00 48.50 103 ASP A CA 1
ATOM 758 C C . ASP A 1 103 ? 26.860 -11.055 -23.880 1.00 48.50 103 ASP A C 1
ATOM 760 O O . ASP A 1 103 ? 26.418 -10.567 -24.924 1.00 48.50 103 ASP A O 1
ATOM 764 N N . GLN A 1 104 ? 27.745 -12.057 -23.892 1.00 54.50 104 GLN A N 1
ATOM 765 C CA . GLN A 1 104 ? 28.226 -12.693 -25.119 1.00 54.50 104 GLN A CA 1
ATOM 766 C C . GLN A 1 104 ? 27.149 -13.561 -25.789 1.00 54.50 104 GLN A C 1
ATOM 768 O O . GLN A 1 104 ? 27.108 -13.646 -27.018 1.00 54.50 104 GLN A O 1
ATOM 773 N N . GLU A 1 105 ? 26.270 -14.202 -25.014 1.00 51.53 105 GLU A N 1
ATOM 774 C CA . GLU A 1 105 ? 25.143 -14.983 -25.545 1.00 51.53 105 GLU A CA 1
ATOM 775 C C . GLU A 1 105 ? 24.043 -14.073 -26.126 1.00 51.53 105 GLU A C 1
ATOM 777 O O . GLU A 1 105 ? 23.518 -14.359 -27.203 1.00 51.53 105 GLU A O 1
ATOM 782 N N . LEU A 1 106 ? 23.782 -12.915 -25.508 1.00 50.72 106 LEU A N 1
ATOM 783 C CA . LEU A 1 106 ? 22.839 -11.902 -26.011 1.00 50.72 106 LEU A CA 1
ATOM 784 C C . LEU A 1 106 ? 23.289 -11.258 -27.329 1.00 50.72 106 LEU A C 1
ATOM 786 O O . LEU A 1 106 ? 22.472 -11.027 -28.227 1.00 50.72 106 LEU A O 1
ATOM 790 N N . ALA A 1 107 ? 24.593 -11.001 -27.473 1.00 57.19 107 ALA A N 1
ATOM 791 C CA . ALA A 1 107 ? 25.181 -10.509 -28.718 1.00 57.19 107 ALA A CA 1
ATOM 792 C C . ALA A 1 107 ? 25.029 -11.520 -29.867 1.00 57.19 107 ALA A C 1
ATOM 794 O O . ALA A 1 107 ? 24.680 -11.135 -30.984 1.00 57.19 107 ALA A O 1
ATOM 795 N N . LYS A 1 108 ? 25.205 -12.820 -29.589 1.00 53.62 108 LYS A N 1
ATOM 796 C CA . LYS A 1 108 ? 25.031 -13.894 -30.584 1.00 53.62 108 LYS A CA 1
ATOM 797 C C . LYS A 1 108 ? 23.583 -14.052 -31.060 1.00 53.62 108 LYS A C 1
ATOM 799 O O . LYS A 1 108 ? 23.374 -14.436 -32.205 1.00 53.62 108 LYS A O 1
ATOM 804 N N . ALA A 1 109 ? 22.596 -13.730 -30.223 1.00 48.94 109 ALA A N 1
ATOM 805 C CA . ALA A 1 109 ? 21.174 -13.830 -30.561 1.00 48.94 109 ALA A CA 1
ATOM 806 C C . ALA A 1 109 ? 20.617 -12.619 -31.346 1.00 48.94 109 ALA A C 1
ATOM 808 O O . ALA A 1 109 ? 19.427 -12.582 -31.647 1.00 48.94 109 ALA A O 1
ATOM 809 N N . GLY A 1 110 ? 21.428 -11.592 -31.638 1.00 53.06 110 GLY A N 1
ATOM 810 C CA . GLY A 1 110 ? 20.957 -10.340 -32.256 1.00 53.06 110 GLY A CA 1
ATOM 811 C C . GLY A 1 110 ? 20.112 -9.451 -31.327 1.00 53.06 110 GLY A C 1
ATOM 812 O O . GLY A 1 110 ? 19.730 -8.344 -31.705 1.00 53.06 110 GLY A O 1
ATOM 813 N N . LEU A 1 111 ? 19.873 -9.901 -30.091 1.00 52.09 111 LEU A N 1
ATOM 814 C CA . LEU A 1 111 ? 19.100 -9.210 -29.058 1.00 52.09 111 LEU A CA 1
ATOM 815 C C . LEU A 1 111 ? 19.881 -8.073 -28.393 1.00 52.09 111 LEU A C 1
ATOM 817 O O . LEU A 1 111 ? 19.271 -7.202 -27.785 1.00 52.09 111 LEU A O 1
ATOM 821 N N . ALA A 1 112 ? 21.203 -8.006 -28.590 1.00 54.84 112 ALA A N 1
ATOM 822 C CA . ALA A 1 112 ? 22.032 -6.869 -28.175 1.00 54.84 112 ALA A CA 1
ATOM 823 C C . ALA A 1 112 ? 21.631 -5.532 -28.829 1.00 54.84 112 ALA A C 1
ATOM 825 O O . ALA A 1 112 ? 22.047 -4.477 -28.363 1.00 54.84 112 ALA A O 1
ATOM 826 N N . LYS A 1 113 ? 20.823 -5.559 -29.900 1.00 60.75 113 LYS A N 1
ATOM 827 C CA . LYS A 1 113 ? 20.273 -4.352 -30.534 1.00 60.75 113 LYS A CA 1
ATOM 828 C C . LYS A 1 113 ? 18.875 -3.989 -30.039 1.00 60.75 113 LYS A C 1
ATOM 830 O O . LYS A 1 113 ? 18.383 -2.938 -30.435 1.00 60.75 113 LYS A O 1
ATOM 835 N N . ALA A 1 114 ? 18.235 -4.825 -29.224 1.00 68.81 114 ALA A N 1
ATOM 836 C CA . ALA A 1 114 ? 16.898 -4.582 -28.703 1.00 68.81 114 ALA A CA 1
ATOM 837 C C . ALA A 1 114 ? 16.936 -4.209 -27.214 1.00 68.81 114 ALA A C 1
ATOM 839 O O . ALA A 1 114 ? 17.828 -4.639 -26.492 1.00 68.81 114 ALA A O 1
ATOM 840 N N . GLY A 1 115 ? 15.965 -3.431 -26.741 1.00 72.75 115 GLY A N 1
ATOM 841 C CA . GLY A 1 115 ? 15.845 -3.078 -25.327 1.00 72.75 115 GLY A CA 1
ATOM 842 C C . GLY A 1 115 ? 14.401 -2.842 -24.905 1.00 72.75 115 GLY A C 1
ATOM 843 O O . GLY A 1 115 ? 13.572 -2.426 -25.711 1.00 72.75 115 GLY A O 1
ATOM 844 N N . LEU A 1 116 ? 14.109 -3.108 -23.637 1.00 74.31 116 LEU A N 1
ATOM 845 C CA . LEU A 1 116 ? 12.884 -2.708 -22.951 1.00 74.31 116 LEU A CA 1
ATOM 846 C C . LEU A 1 116 ? 13.173 -1.445 -22.139 1.00 74.31 116 LEU A C 1
ATOM 848 O O . LEU A 1 116 ? 14.077 -1.450 -21.302 1.00 74.31 116 LEU A O 1
ATOM 852 N N . ALA A 1 117 ? 12.416 -0.373 -22.366 1.00 73.12 117 ALA A N 1
ATOM 853 C CA . ALA A 1 117 ? 12.572 0.850 -21.582 1.00 73.12 117 ALA A CA 1
ATOM 854 C C . ALA A 1 117 ? 12.093 0.628 -20.135 1.00 73.12 117 ALA A C 1
ATOM 856 O O . ALA A 1 117 ? 10.901 0.379 -19.924 1.00 73.12 117 ALA A O 1
ATOM 857 N N . ALA A 1 118 ? 12.977 0.760 -19.138 1.00 66.06 118 ALA A N 1
ATOM 858 C CA . ALA A 1 118 ? 12.548 0.986 -17.759 1.00 66.06 118 ALA A CA 1
ATOM 859 C C . ALA A 1 118 ? 12.473 2.482 -17.451 1.00 66.06 118 ALA A C 1
ATOM 861 O O . ALA A 1 118 ? 13.077 3.319 -18.114 1.00 66.06 118 ALA A O 1
ATOM 862 N N . GLY A 1 119 ? 11.641 2.808 -16.468 1.00 60.28 119 GLY A N 1
ATOM 863 C CA . GLY A 1 119 ? 11.403 4.181 -16.050 1.00 60.28 119 GLY A CA 1
ATOM 864 C C . GLY A 1 119 ? 12.477 4.771 -15.156 1.00 60.28 119 GLY A C 1
ATOM 865 O O . GLY A 1 119 ? 13.327 4.061 -14.631 1.00 60.28 119 GLY A O 1
ATOM 866 N N . GLU A 1 120 ? 12.301 6.071 -14.937 1.00 65.25 120 GLU A N 1
ATOM 867 C CA . GLU A 1 120 ? 12.946 6.919 -13.938 1.00 65.25 120 GLU A CA 1
ATOM 868 C C . GLU A 1 120 ? 12.983 6.289 -12.535 1.00 65.25 120 GLU A C 1
ATOM 870 O O . GLU A 1 120 ? 12.072 5.550 -12.127 1.00 65.25 120 GLU A O 1
ATOM 875 N N . ARG A 1 121 ? 14.017 6.668 -11.774 1.00 62.09 121 ARG A N 1
ATOM 876 C CA . ARG A 1 121 ? 14.153 6.493 -10.321 1.00 62.09 121 ARG A CA 1
ATOM 877 C C . ARG A 1 121 ? 12.829 6.731 -9.592 1.00 62.09 121 ARG A C 1
ATOM 879 O O . ARG A 1 121 ? 12.462 7.848 -9.245 1.00 62.09 121 ARG A O 1
ATOM 886 N N . SER A 1 122 ? 12.118 5.645 -9.316 1.00 67.12 122 SER A N 1
ATOM 887 C CA . SER A 1 122 ? 10.830 5.680 -8.630 1.00 67.12 122 SER A CA 1
ATOM 888 C C . SER A 1 122 ? 10.972 5.055 -7.247 1.00 67.12 122 SER A C 1
ATOM 890 O O . SER A 1 122 ? 11.514 3.956 -7.111 1.00 67.12 122 SER A O 1
ATOM 892 N N . ALA A 1 123 ? 10.431 5.714 -6.218 1.00 77.38 123 ALA A N 1
ATOM 893 C CA . ALA A 1 123 ? 10.212 5.068 -4.924 1.00 77.38 123 ALA A CA 1
ATOM 894 C C . ALA A 1 123 ? 9.356 3.801 -5.109 1.00 77.38 123 ALA A C 1
ATOM 896 O O . ALA A 1 123 ? 8.537 3.749 -6.027 1.00 77.38 123 ALA A O 1
ATOM 897 N N . TRP A 1 124 ? 9.504 2.807 -4.227 1.00 84.50 124 TRP A N 1
ATOM 898 C CA . TRP A 1 124 ? 8.873 1.482 -4.352 1.00 84.50 124 TRP A CA 1
ATOM 899 C C . TRP A 1 124 ? 7.398 1.517 -4.780 1.00 84.50 124 TRP A C 1
ATOM 901 O O . TRP A 1 124 ? 7.015 0.871 -5.755 1.00 84.50 124 TRP A O 1
ATOM 911 N N . THR A 1 125 ? 6.578 2.339 -4.122 1.00 80.19 125 THR A N 1
ATOM 912 C CA . THR A 1 125 ? 5.170 2.517 -4.497 1.00 80.19 125 THR A CA 1
ATOM 913 C C . THR A 1 125 ? 5.020 3.042 -5.927 1.00 80.19 125 THR A C 1
ATOM 915 O O . THR A 1 125 ? 4.268 2.465 -6.700 1.00 80.19 125 THR A O 1
ATOM 918 N N . GLY A 1 126 ? 5.733 4.108 -6.306 1.00 79.56 126 GLY A N 1
ATOM 919 C CA . GLY A 1 126 ? 5.677 4.655 -7.669 1.00 79.56 126 GLY A CA 1
ATOM 920 C C . GLY A 1 126 ? 6.171 3.659 -8.721 1.00 79.56 126 GLY A C 1
ATOM 921 O O . GLY A 1 126 ? 5.595 3.556 -9.804 1.00 79.56 126 GLY A O 1
ATOM 922 N N . PHE A 1 127 ? 7.177 2.857 -8.365 1.00 85.50 127 PHE A N 1
ATOM 923 C CA . PHE A 1 127 ? 7.674 1.784 -9.211 1.00 85.50 127 PHE A CA 1
ATOM 924 C C . PHE A 1 127 ? 6.589 0.734 -9.473 1.00 85.50 127 PHE A C 1
ATOM 926 O O . PHE A 1 127 ? 6.324 0.419 -10.629 1.00 85.50 127 PHE A O 1
ATOM 933 N N . LEU A 1 128 ? 5.911 0.242 -8.430 1.00 84.88 128 LEU A N 1
ATOM 934 C CA . LEU A 1 128 ? 4.823 -0.731 -8.575 1.00 84.88 128 LEU A CA 1
ATOM 935 C C . LEU A 1 128 ? 3.601 -0.174 -9.310 1.00 84.88 128 LEU A C 1
ATOM 937 O O . LEU A 1 128 ? 2.947 -0.917 -10.037 1.00 84.88 128 LEU A O 1
ATOM 941 N N . THR A 1 129 ? 3.270 1.106 -9.120 1.00 79.19 129 THR A N 1
ATOM 942 C CA . THR A 1 129 ? 2.034 1.682 -9.668 1.00 79.19 129 THR A CA 1
ATOM 943 C C . THR A 1 129 ? 2.174 2.287 -11.058 1.00 79.19 129 THR A C 1
ATOM 945 O O . THR A 1 129 ? 1.157 2.514 -11.702 1.00 79.19 129 THR A O 1
ATOM 948 N N . GLY A 1 130 ? 3.397 2.557 -11.520 1.00 80.56 130 GLY A N 1
ATOM 949 C CA . GLY A 1 130 ? 3.646 3.169 -12.829 1.00 80.56 130 GLY A CA 1
ATOM 950 C C . GLY A 1 130 ? 4.699 2.423 -13.641 1.00 80.56 130 GLY A C 1
ATOM 951 O O . GLY A 1 130 ? 4.412 1.908 -14.722 1.00 80.56 130 GLY A O 1
ATOM 952 N N . THR A 1 131 ? 5.922 2.329 -13.116 1.00 86.00 131 THR A N 1
ATOM 953 C CA . THR A 1 131 ? 7.071 1.831 -13.888 1.00 86.00 131 THR A CA 1
ATOM 954 C C . THR A 1 131 ? 6.979 0.340 -14.215 1.00 86.00 131 THR A C 1
ATOM 956 O O . THR A 1 131 ? 7.143 -0.030 -15.377 1.00 86.00 131 THR A O 1
ATOM 959 N N . LEU A 1 132 ? 6.692 -0.520 -13.236 1.00 88.06 132 LEU A N 1
ATOM 960 C CA . LEU A 1 132 ? 6.642 -1.969 -13.433 1.00 88.06 132 LEU A CA 1
ATOM 961 C C . LEU A 1 132 ? 5.521 -2.390 -14.400 1.00 88.06 132 LEU A C 1
ATOM 963 O O . LEU A 1 132 ? 5.846 -3.070 -15.372 1.00 88.06 132 LEU A O 1
ATOM 967 N N . PRO A 1 133 ? 4.246 -1.968 -14.242 1.00 85.69 133 PRO A N 1
ATOM 968 C CA . PRO A 1 133 ? 3.187 -2.329 -15.187 1.00 85.69 133 PRO A CA 1
ATOM 969 C C . PRO A 1 133 ? 3.514 -1.948 -16.634 1.00 85.69 133 PRO A C 1
ATOM 971 O O . PRO A 1 133 ? 3.246 -2.724 -17.548 1.00 85.69 133 PRO A O 1
ATOM 974 N N . ARG A 1 134 ? 4.162 -0.797 -16.852 1.00 85.50 134 ARG A N 1
ATOM 975 C CA . ARG A 1 134 ? 4.615 -0.369 -18.179 1.00 85.50 134 ARG A CA 1
ATOM 976 C C . ARG A 1 134 ? 5.656 -1.317 -18.776 1.00 85.50 134 ARG A C 1
ATOM 978 O O . ARG A 1 134 ? 5.527 -1.702 -19.935 1.00 85.50 134 ARG A O 1
ATOM 985 N N . ILE A 1 135 ? 6.662 -1.711 -17.995 1.00 89.06 135 ILE A N 1
ATOM 986 C CA . ILE A 1 135 ? 7.701 -2.648 -18.454 1.00 89.06 135 ILE A CA 1
ATOM 987 C C . ILE A 1 135 ? 7.075 -4.011 -18.760 1.00 89.06 135 ILE A C 1
ATOM 989 O O . ILE A 1 135 ? 7.345 -4.580 -19.813 1.00 89.06 135 ILE A O 1
ATOM 993 N N . LEU A 1 136 ? 6.193 -4.512 -17.886 1.00 89.38 136 LEU A N 1
ATOM 994 C CA . LEU A 1 136 ? 5.475 -5.773 -18.106 1.00 89.38 136 LEU A CA 1
ATOM 995 C C . LEU A 1 136 ? 4.608 -5.724 -19.364 1.00 89.38 136 LEU A C 1
ATOM 997 O O . LEU A 1 136 ? 4.493 -6.718 -20.080 1.00 89.38 136 LEU A O 1
ATOM 1001 N N . LEU A 1 137 ? 4.010 -4.568 -19.649 1.00 87.31 137 LEU A N 1
ATOM 1002 C CA . LEU A 1 137 ? 3.219 -4.377 -20.851 1.00 87.31 137 LEU A CA 1
ATOM 1003 C C . LEU A 1 137 ? 4.094 -4.361 -22.112 1.00 87.31 137 LEU A C 1
ATOM 1005 O O . LEU A 1 137 ? 3.765 -5.054 -23.070 1.00 87.31 137 LEU A O 1
ATOM 1009 N N . ALA A 1 138 ? 5.221 -3.647 -22.097 1.00 88.50 138 ALA A N 1
ATOM 1010 C CA . ALA A 1 138 ? 6.180 -3.642 -23.202 1.00 88.50 138 ALA A CA 1
ATOM 1011 C C . ALA A 1 138 ? 6.790 -5.038 -23.447 1.00 88.50 138 ALA A C 1
ATOM 1013 O O . ALA A 1 138 ? 6.943 -5.464 -24.593 1.00 88.50 138 ALA A O 1
ATOM 1014 N N . ALA A 1 139 ? 7.058 -5.793 -22.376 1.00 89.88 139 ALA A N 1
ATOM 1015 C CA . ALA A 1 139 ? 7.615 -7.142 -22.443 1.00 89.88 139 ALA A CA 1
ATOM 1016 C C . ALA A 1 139 ? 6.713 -8.140 -23.186 1.00 89.88 139 ALA A C 1
ATOM 1018 O O . ALA A 1 139 ? 7.220 -9.089 -23.772 1.00 89.88 139 ALA A O 1
ATOM 1019 N N . ARG A 1 140 ? 5.393 -7.906 -23.251 1.00 87.94 140 ARG A N 1
ATOM 1020 C CA . ARG A 1 140 ? 4.466 -8.752 -24.028 1.00 87.94 140 ARG A CA 1
ATOM 1021 C C . ARG A 1 140 ? 4.747 -8.766 -25.531 1.00 87.94 140 ARG A C 1
ATOM 1023 O O . ARG A 1 140 ? 4.335 -9.707 -26.199 1.00 87.94 140 ARG A O 1
ATOM 1030 N N . MET A 1 141 ? 5.398 -7.729 -26.059 1.00 85.56 141 MET A N 1
ATOM 1031 C CA . MET A 1 141 ? 5.787 -7.642 -27.472 1.00 85.56 141 MET A CA 1
ATOM 1032 C C . MET A 1 141 ? 7.282 -7.882 -27.698 1.00 85.56 141 MET A C 1
ATOM 1034 O O . MET A 1 141 ? 7.698 -8.096 -28.836 1.00 85.56 141 MET A O 1
ATOM 1038 N N . ALA A 1 142 ? 8.095 -7.845 -26.641 1.00 85.62 142 ALA A N 1
ATOM 1039 C CA . ALA A 1 142 ? 9.530 -8.034 -26.760 1.00 85.62 142 ALA A CA 1
ATOM 1040 C C . ALA A 1 142 ? 9.886 -9.529 -26.880 1.00 85.62 142 ALA A C 1
ATOM 1042 O O . ALA A 1 142 ? 9.366 -10.351 -26.124 1.00 85.62 142 ALA A O 1
ATOM 1043 N N . PRO A 1 143 ? 10.815 -9.903 -27.776 1.00 85.62 143 PRO A N 1
ATOM 1044 C CA . PRO A 1 143 ? 11.380 -11.246 -27.813 1.00 85.62 143 PRO A CA 1
ATOM 1045 C C . PRO A 1 143 ? 12.001 -11.644 -26.471 1.00 85.62 143 PRO A C 1
ATOM 1047 O O . PRO A 1 143 ? 12.593 -10.804 -25.781 1.00 85.62 143 PRO A O 1
ATOM 1050 N N . ALA A 1 144 ? 11.940 -12.936 -26.138 1.00 83.94 144 ALA A N 1
ATOM 1051 C CA . ALA A 1 144 ? 12.640 -13.472 -24.973 1.00 83.94 144 ALA A CA 1
ATOM 1052 C C . ALA A 1 144 ? 14.142 -13.149 -25.060 1.00 83.94 144 ALA A C 1
ATOM 1054 O O . ALA A 1 144 ? 14.719 -13.157 -26.146 1.00 83.94 144 ALA A O 1
ATOM 1055 N N . GLY A 1 145 ? 14.765 -12.832 -23.927 1.00 82.06 145 GLY A N 1
ATOM 1056 C CA . GLY A 1 145 ? 16.162 -12.406 -23.856 1.00 82.06 145 GLY A CA 1
ATOM 1057 C C . GLY A 1 145 ? 16.394 -10.915 -24.125 1.00 82.06 145 GLY A C 1
ATOM 1058 O O . GLY A 1 145 ? 17.505 -10.444 -23.908 1.00 82.06 145 GLY A O 1
ATOM 1059 N N . THR A 1 146 ? 15.384 -10.144 -24.553 1.00 87.50 146 THR A N 1
ATOM 1060 C CA . THR A 1 146 ? 15.533 -8.683 -24.718 1.00 87.50 146 THR A CA 1
ATOM 1061 C C . THR A 1 146 ? 15.875 -8.040 -23.367 1.00 87.50 146 THR A C 1
ATOM 1063 O O . THR A 1 146 ? 15.093 -8.215 -22.429 1.00 87.50 146 THR A O 1
ATOM 1066 N N . PRO A 1 147 ? 16.991 -7.299 -23.237 1.00 86.88 147 PRO A N 1
ATOM 1067 C CA . PRO A 1 147 ? 17.396 -6.706 -21.968 1.00 86.88 147 PRO A CA 1
ATOM 1068 C C . PRO A 1 147 ? 16.446 -5.591 -21.513 1.00 86.88 147 PRO A C 1
ATOM 1070 O O . PRO A 1 147 ? 15.975 -4.789 -22.321 1.00 86.88 147 PRO A O 1
ATOM 1073 N N . VAL A 1 148 ? 16.205 -5.507 -20.203 1.00 89.06 148 VAL A N 1
ATOM 1074 C CA . VAL A 1 148 ? 15.518 -4.381 -19.556 1.00 89.06 148 VAL A CA 1
ATOM 1075 C C . VAL A 1 148 ? 16.555 -3.337 -19.166 1.00 89.06 148 VAL A C 1
ATOM 1077 O O . VAL A 1 148 ? 17.443 -3.615 -18.362 1.00 89.06 148 VAL A O 1
ATOM 1080 N N . LEU A 1 149 ? 16.444 -2.140 -19.736 1.00 86.88 149 LEU A N 1
ATOM 1081 C CA . LEU A 1 149 ? 17.354 -1.028 -19.469 1.00 86.88 149 LEU A CA 1
ATOM 1082 C C . LEU A 1 149 ? 16.937 -0.347 -18.170 1.00 86.88 149 LEU A C 1
ATOM 1084 O O . LEU A 1 149 ? 15.874 0.260 -18.149 1.00 86.88 149 LEU A O 1
ATOM 1088 N N . VAL A 1 150 ? 17.733 -0.450 -17.109 1.00 86.19 150 VAL A N 1
ATOM 1089 C CA . VAL A 1 150 ? 17.416 0.078 -15.771 1.00 86.19 150 VAL A CA 1
ATOM 1090 C C . VAL A 1 150 ? 18.499 1.029 -15.287 1.00 86.19 150 VAL A C 1
ATOM 1092 O O . VAL A 1 150 ? 19.671 0.833 -15.586 1.00 86.19 150 VAL A O 1
ATOM 1095 N N . ASP A 1 151 ? 18.140 2.031 -14.491 1.00 84.81 151 ASP A N 1
ATOM 1096 C CA . ASP A 1 151 ? 19.138 2.895 -13.859 1.00 84.81 151 ASP A CA 1
ATOM 1097 C C . ASP A 1 151 ? 20.035 2.102 -12.901 1.00 84.81 151 ASP A C 1
ATOM 1099 O O . ASP A 1 151 ? 19.553 1.280 -12.118 1.00 84.81 151 ASP A O 1
ATOM 1103 N N . ALA A 1 152 ? 21.342 2.377 -12.925 1.00 83.38 152 ALA A N 1
ATOM 1104 C CA . ALA A 1 152 ? 22.327 1.693 -12.086 1.00 83.38 152 ALA A CA 1
ATOM 1105 C C . ALA A 1 152 ? 21.986 1.772 -10.586 1.00 83.38 152 ALA A C 1
ATOM 1107 O O . ALA A 1 152 ? 22.209 0.816 -9.847 1.00 83.38 152 ALA A O 1
ATOM 1108 N N . ASP A 1 153 ? 21.367 2.860 -10.139 1.00 83.69 153 ASP A N 1
ATOM 1109 C CA . ASP A 1 153 ? 20.966 3.066 -8.748 1.00 83.69 153 ASP A CA 1
ATOM 1110 C C . ASP A 1 153 ? 19.496 2.714 -8.457 1.00 83.69 153 ASP A C 1
ATOM 1112 O O . ASP A 1 153 ? 18.971 3.072 -7.402 1.00 83.69 153 ASP A O 1
ATOM 1116 N N . LEU A 1 154 ? 18.820 1.993 -9.362 1.00 85.69 154 LEU A N 1
ATOM 1117 C CA . LEU A 1 154 ? 17.474 1.486 -9.110 1.00 85.69 154 LEU A CA 1
ATOM 1118 C C . LEU A 1 154 ? 17.454 0.681 -7.790 1.00 85.69 154 LEU A C 1
ATOM 1120 O O . LEU A 1 154 ? 18.283 -0.228 -7.635 1.00 85.69 154 LEU A O 1
ATOM 1124 N N . PRO A 1 155 ? 16.507 0.952 -6.862 1.00 86.31 155 PRO A N 1
ATOM 1125 C CA . PRO A 1 155 ? 16.484 0.297 -5.560 1.00 86.31 155 PRO A CA 1
ATOM 1126 C C . PRO A 1 155 ? 16.489 -1.239 -5.665 1.00 86.31 155 PRO A C 1
ATOM 1128 O O . PRO A 1 155 ? 15.786 -1.790 -6.524 1.00 86.31 155 PRO A O 1
ATOM 1131 N N . PRO A 1 156 ? 17.199 -1.959 -4.772 1.00 88.31 156 PRO A N 1
ATOM 1132 C CA . PRO A 1 156 ? 17.301 -3.420 -4.826 1.00 88.31 156 PRO A CA 1
ATOM 1133 C C . PRO A 1 156 ? 15.948 -4.143 -4.868 1.00 88.31 156 PRO A C 1
ATOM 1135 O O . PRO A 1 156 ? 15.790 -5.116 -5.601 1.00 88.31 156 PRO A O 1
ATOM 1138 N N . VAL A 1 157 ? 14.941 -3.636 -4.147 1.00 87.19 157 VAL A N 1
ATOM 1139 C CA . VAL A 1 157 ? 13.576 -4.191 -4.158 1.00 87.19 157 VAL A CA 1
ATOM 1140 C C . VAL A 1 157 ? 12.916 -4.104 -5.542 1.00 87.19 157 VAL A C 1
ATOM 1142 O O . VAL A 1 157 ? 12.265 -5.051 -5.978 1.00 87.19 157 VAL A O 1
ATOM 1145 N N . CYS A 1 158 ? 13.141 -3.016 -6.282 1.00 89.38 158 CYS A N 1
ATOM 1146 C CA . CYS A 1 158 ? 12.621 -2.838 -7.638 1.00 89.38 158 CYS A CA 1
ATOM 1147 C C . CYS A 1 158 ? 13.321 -3.786 -8.625 1.00 89.38 158 CYS A C 1
ATOM 1149 O O . CYS A 1 158 ? 12.664 -4.398 -9.467 1.00 89.38 158 CYS A O 1
ATOM 1151 N N . ARG A 1 159 ? 14.642 -3.972 -8.482 1.00 90.06 159 ARG A N 1
ATOM 1152 C CA . ARG A 1 159 ? 15.417 -4.949 -9.270 1.00 90.06 159 ARG A CA 1
ATOM 1153 C C . ARG A 1 159 ? 14.949 -6.380 -9.019 1.00 90.06 159 ARG A C 1
ATOM 1155 O O . ARG A 1 159 ? 14.733 -7.124 -9.972 1.00 90.06 159 ARG A O 1
ATOM 1162 N N . ALA A 1 160 ? 14.736 -6.743 -7.754 1.00 90.31 160 ALA A N 1
ATOM 1163 C CA . ALA A 1 160 ? 14.186 -8.043 -7.384 1.00 90.31 160 ALA A CA 1
ATOM 1164 C C . ALA A 1 160 ? 12.799 -8.261 -8.010 1.00 90.31 160 ALA A C 1
ATOM 1166 O O . ALA A 1 160 ? 12.543 -9.327 -8.564 1.00 90.31 160 ALA A O 1
ATOM 1167 N N . ALA A 1 161 ? 11.929 -7.245 -8.001 1.00 91.19 161 ALA A N 1
ATOM 1168 C CA . ALA A 1 161 ? 10.612 -7.327 -8.632 1.00 91.19 161 ALA A CA 1
ATOM 1169 C C . ALA A 1 161 ? 10.705 -7.591 -10.145 1.00 91.19 161 ALA A C 1
ATOM 1171 O O . ALA A 1 161 ? 9.972 -8.438 -10.656 1.00 91.19 161 ALA A O 1
ATOM 1172 N N . LEU A 1 162 ? 11.625 -6.921 -10.852 1.00 90.19 162 LEU A N 1
ATOM 1173 C CA . LEU A 1 162 ? 11.862 -7.171 -12.278 1.00 90.19 162 LEU A CA 1
ATOM 1174 C C . LEU A 1 162 ? 12.364 -8.591 -12.527 1.00 90.19 162 LEU A C 1
ATOM 1176 O O . LEU A 1 162 ? 11.822 -9.269 -13.392 1.00 90.19 162 LEU A O 1
ATOM 1180 N N . GLY A 1 163 ? 13.337 -9.061 -11.742 1.00 89.50 163 GLY A N 1
ATOM 1181 C CA . GLY A 1 163 ? 13.859 -10.423 -11.865 1.00 89.50 163 GLY A CA 1
ATOM 1182 C C . GLY A 1 163 ? 12.790 -11.499 -11.641 1.00 89.50 163 GLY A C 1
ATOM 1183 O O . GLY A 1 163 ? 12.772 -12.500 -12.350 1.00 89.50 163 GLY A O 1
ATOM 1184 N N . LEU A 1 164 ? 11.860 -11.273 -10.705 1.00 90.06 164 LEU A N 1
ATOM 1185 C CA . LEU A 1 164 ? 10.741 -12.188 -10.448 1.00 90.06 164 LEU A CA 1
ATOM 1186 C C . LEU A 1 164 ? 9.687 -12.162 -11.563 1.00 90.06 164 LEU A C 1
ATOM 1188 O O . LEU A 1 164 ? 9.139 -13.206 -11.904 1.00 90.06 164 LEU A O 1
ATOM 1192 N N . CYS A 1 165 ? 9.383 -10.989 -12.126 1.00 89.69 165 CYS A N 1
ATOM 1193 C CA . CYS A 1 165 ? 8.331 -10.866 -13.140 1.00 89.69 165 CYS A CA 1
ATOM 1194 C C . CYS A 1 165 ? 8.809 -11.162 -14.565 1.00 89.69 165 CYS A C 1
ATOM 1196 O O . CYS A 1 165 ? 8.001 -11.531 -15.415 1.00 89.69 165 CYS A O 1
ATOM 1198 N N . LEU A 1 166 ? 10.097 -10.959 -14.845 1.00 89.12 166 LEU A N 1
ATOM 1199 C CA . LEU A 1 166 ? 10.694 -11.050 -16.176 1.00 89.12 166 LEU A CA 1
ATOM 1200 C C . LEU A 1 166 ? 11.971 -11.911 -16.158 1.00 89.12 166 LEU A C 1
ATOM 1202 O O . LEU A 1 166 ? 13.024 -11.450 -16.596 1.00 89.12 166 LEU A O 1
ATOM 1206 N N . PRO A 1 167 ? 11.913 -13.179 -15.704 1.00 86.75 167 PRO A N 1
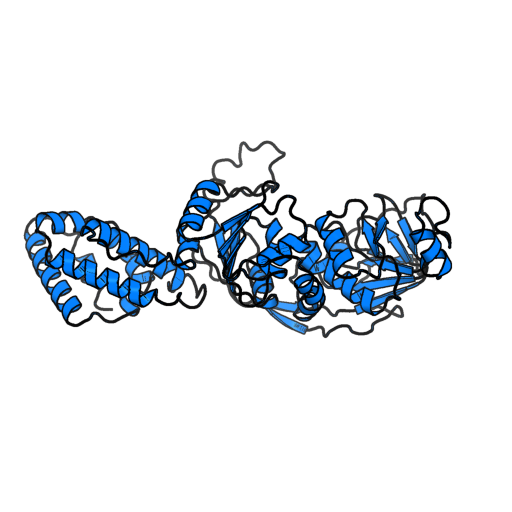ATOM 1207 C CA . PRO A 1 167 ? 13.104 -14.026 -15.571 1.00 86.75 167 PRO A CA 1
ATOM 1208 C C . PRO A 1 167 ? 13.815 -14.301 -16.908 1.00 86.75 167 PRO A C 1
ATOM 1210 O O . PRO A 1 167 ? 15.002 -14.613 -16.926 1.00 86.75 167 PRO A O 1
ATOM 1213 N N . GLY A 1 168 ? 13.104 -14.176 -18.033 1.00 84.75 168 GLY A N 1
ATOM 1214 C CA . GLY A 1 168 ? 13.658 -14.312 -19.382 1.00 84.75 168 GLY A CA 1
ATOM 1215 C C . GLY A 1 168 ? 14.279 -13.035 -19.956 1.00 84.75 168 GLY A C 1
ATOM 1216 O O . GLY A 1 168 ? 14.686 -13.054 -21.113 1.00 84.75 168 GLY A O 1
ATOM 1217 N N . HIS A 1 169 ? 14.325 -11.932 -19.203 1.00 87.19 169 HIS A N 1
ATOM 1218 C CA . HIS A 1 169 ? 14.838 -10.644 -19.669 1.00 87.19 169 HIS A CA 1
ATOM 1219 C C . HIS A 1 169 ? 15.948 -10.145 -18.731 1.00 87.19 169 HIS A C 1
ATOM 1221 O O . HIS A 1 169 ? 15.665 -9.762 -17.594 1.00 87.19 169 HIS A O 1
ATOM 1227 N N . PRO A 1 170 ? 17.218 -10.143 -19.170 1.00 87.06 170 PRO A N 1
ATOM 1228 C CA . PRO A 1 170 ? 18.327 -9.707 -18.330 1.00 87.06 170 PRO A CA 1
ATOM 1229 C C . PRO A 1 170 ? 18.236 -8.207 -18.032 1.00 87.06 170 PRO A C 1
ATOM 1231 O O . PRO A 1 170 ? 17.775 -7.425 -18.861 1.00 87.06 170 PRO A O 1
ATOM 1234 N N . LEU A 1 171 ? 18.699 -7.792 -16.855 1.00 86.50 171 LEU A N 1
ATOM 1235 C CA . LEU A 1 171 ? 18.773 -6.375 -16.498 1.00 86.50 171 LEU A CA 1
ATOM 1236 C C . LEU A 1 171 ? 20.089 -5.781 -17.004 1.00 86.50 171 LEU A C 1
ATOM 1238 O O . LEU A 1 171 ? 21.155 -6.348 -16.768 1.00 86.50 171 LEU A O 1
ATOM 1242 N N . ARG A 1 172 ? 20.015 -4.628 -17.669 1.00 86.06 172 ARG A N 1
ATOM 1243 C CA . ARG A 1 172 ? 21.171 -3.863 -18.138 1.00 86.06 172 ARG A CA 1
ATOM 1244 C C . ARG A 1 172 ? 21.188 -2.505 -17.453 1.00 86.06 172 ARG A C 1
ATOM 1246 O O . ARG A 1 172 ? 20.276 -1.707 -17.650 1.00 86.06 172 ARG A O 1
ATOM 1253 N N . ASP A 1 173 ? 22.253 -2.246 -16.705 1.00 83.31 173 ASP A N 1
ATOM 1254 C CA . ASP A 1 173 ? 22.430 -0.980 -16.002 1.00 83.31 173 ASP A CA 1
ATOM 1255 C C . ASP A 1 173 ? 22.799 0.160 -16.955 1.00 83.31 173 ASP A C 1
ATOM 1257 O O . ASP A 1 173 ? 23.691 0.018 -17.799 1.00 83.31 173 ASP A O 1
ATOM 1261 N N . LEU A 1 174 ? 22.128 1.293 -16.765 1.00 79.06 174 LEU A N 1
ATOM 1262 C CA . LEU A 1 174 ? 22.446 2.597 -17.328 1.00 79.06 174 LEU A CA 1
ATOM 1263 C C . LEU A 1 174 ? 23.107 3.450 -16.243 1.00 79.06 174 LEU A C 1
ATOM 1265 O O . LEU A 1 174 ? 22.519 3.716 -15.190 1.00 79.06 174 LEU A O 1
ATOM 1269 N N . VAL A 1 175 ? 24.347 3.868 -16.478 1.00 81.62 175 VAL A N 1
ATOM 1270 C CA . VAL A 1 175 ? 25.105 4.693 -15.527 1.00 81.62 175 VAL A CA 1
ATOM 1271 C C . VAL A 1 175 ? 24.612 6.146 -15.604 1.00 81.62 175 VAL A C 1
ATOM 1273 O O . VAL A 1 175 ? 24.289 6.617 -16.695 1.00 81.62 175 VAL A O 1
ATOM 1276 N N . PRO A 1 176 ? 24.561 6.909 -14.493 1.00 79.81 176 PRO A N 1
ATOM 1277 C CA . PRO A 1 176 ? 24.166 8.316 -14.539 1.00 79.81 176 PRO A CA 1
ATOM 1278 C C . PRO A 1 176 ? 24.936 9.120 -15.601 1.00 79.81 176 PRO A C 1
ATOM 1280 O O . PRO A 1 176 ? 26.165 9.090 -15.650 1.00 79.81 176 PRO A O 1
ATOM 1283 N N . GLY A 1 177 ? 24.200 9.841 -16.453 1.00 75.00 177 GLY A N 1
ATOM 1284 C CA . GLY A 1 177 ? 24.753 10.626 -17.564 1.00 75.00 177 GLY A CA 1
ATOM 1285 C C . GLY A 1 177 ? 25.025 9.838 -18.853 1.00 75.00 177 GLY A C 1
ATOM 1286 O O . GLY A 1 177 ? 25.400 10.448 -19.858 1.00 75.00 177 GLY A O 1
ATOM 1287 N N . GLU A 1 178 ? 24.825 8.517 -18.851 1.00 76.38 178 GLU A N 1
ATOM 1288 C CA . GLU A 1 178 ? 24.904 7.671 -20.043 1.00 76.38 178 GLU A CA 1
ATOM 1289 C C . GLU A 1 178 ? 23.703 7.911 -20.970 1.00 76.38 178 GLU A C 1
ATOM 1291 O O . GLU A 1 178 ? 22.569 8.108 -20.527 1.00 76.38 178 GLU A O 1
ATOM 1296 N N . GLN A 1 179 ? 23.959 7.884 -22.278 1.00 78.88 179 GLN A N 1
ATOM 1297 C CA . GLN A 1 179 ? 22.928 7.851 -23.312 1.00 78.88 179 GLN A CA 1
ATOM 1298 C C . GLN A 1 179 ? 23.212 6.663 -24.221 1.00 78.88 179 GLN A C 1
ATOM 1300 O O . GLN A 1 179 ? 24.316 6.548 -24.762 1.00 78.88 179 GLN A O 1
ATOM 1305 N N . LEU A 1 180 ? 22.220 5.787 -24.364 1.00 77.19 180 LEU A N 1
ATOM 1306 C CA . LEU A 1 180 ? 22.362 4.505 -25.032 1.00 77.19 180 LEU A CA 1
ATOM 1307 C C . LEU A 1 180 ? 21.519 4.467 -26.300 1.00 77.19 180 LEU A C 1
ATOM 1309 O O . LEU A 1 180 ? 20.307 4.675 -26.257 1.00 77.19 180 LEU A O 1
ATOM 1313 N N . ARG A 1 181 ? 22.148 4.182 -27.440 1.00 80.50 181 ARG A N 1
ATOM 1314 C CA . ARG A 1 181 ? 21.430 4.031 -28.709 1.00 80.50 181 ARG A CA 1
ATOM 1315 C C . ARG A 1 181 ? 21.084 2.573 -28.966 1.00 80.50 181 ARG A C 1
ATOM 1317 O O . ARG A 1 181 ? 21.972 1.733 -29.078 1.00 80.50 181 ARG A O 1
ATOM 1324 N N . ILE A 1 182 ? 19.788 2.302 -29.057 1.00 79.88 182 ILE A N 1
ATOM 1325 C CA . ILE A 1 182 ? 19.190 0.979 -29.187 1.00 79.88 182 ILE A CA 1
ATOM 1326 C C . ILE A 1 182 ? 18.636 0.834 -30.601 1.00 79.88 182 ILE A C 1
ATOM 1328 O O . ILE A 1 182 ? 17.867 1.673 -31.060 1.00 79.88 182 ILE A O 1
ATOM 1332 N N . GLY A 1 183 ? 18.998 -0.246 -31.294 1.00 77.38 183 GLY A N 1
ATOM 1333 C CA . GLY A 1 183 ? 18.459 -0.534 -32.624 1.00 77.38 183 GLY A CA 1
ATOM 1334 C C . GLY A 1 183 ? 16.940 -0.694 -32.605 1.00 77.38 183 GLY A C 1
ATOM 1335 O O . GLY A 1 183 ? 16.274 -0.157 -33.475 1.00 77.38 183 GLY A O 1
ATOM 1336 N N . ARG A 1 184 ? 16.395 -1.356 -31.581 1.00 85.88 184 ARG A N 1
ATOM 1337 C CA . ARG A 1 184 ? 14.962 -1.582 -31.390 1.00 85.88 184 ARG A CA 1
ATOM 1338 C C . ARG A 1 184 ? 14.516 -1.420 -29.934 1.00 85.88 184 ARG A C 1
ATOM 1340 O O . ARG A 1 184 ? 14.822 -2.263 -29.097 1.00 85.88 184 ARG A O 1
ATOM 1347 N N . LEU A 1 185 ? 13.752 -0.383 -29.618 1.00 86.94 185 LEU A N 1
ATOM 1348 C CA . LEU A 1 185 ? 13.210 -0.153 -28.280 1.00 86.94 185 LEU A CA 1
ATOM 1349 C C . LEU A 1 185 ? 11.747 -0.592 -28.207 1.00 86.94 185 LEU A C 1
ATOM 1351 O O . LEU A 1 185 ? 10.916 -0.081 -28.950 1.00 86.94 185 LEU A O 1
ATOM 1355 N N . TYR A 1 186 ? 11.427 -1.490 -27.280 1.00 89.88 186 TYR A N 1
ATOM 1356 C CA . TYR A 1 186 ? 10.059 -1.801 -26.878 1.00 89.88 186 TYR A CA 1
ATOM 1357 C C . TYR A 1 186 ? 9.717 -0.963 -25.647 1.00 89.88 186 TYR A C 1
ATOM 1359 O O . TYR A 1 186 ? 10.413 -1.005 -24.628 1.00 89.88 186 TYR A O 1
ATOM 1367 N N . ALA A 1 187 ? 8.645 -0.189 -25.734 1.00 88.69 187 ALA A N 1
ATOM 1368 C CA . ALA A 1 187 ? 8.194 0.682 -24.661 1.00 88.69 187 ALA A CA 1
ATOM 1369 C C . ALA A 1 187 ? 6.673 0.623 -24.552 1.00 88.69 187 ALA A C 1
ATOM 1371 O O . ALA A 1 187 ? 5.985 0.115 -25.432 1.00 88.69 187 ALA A O 1
ATOM 1372 N N . ALA A 1 188 ? 6.130 1.151 -23.466 1.00 85.62 188 ALA A N 1
ATOM 1373 C CA . ALA A 1 188 ? 4.701 1.373 -23.363 1.00 85.62 188 ALA A CA 1
ATOM 1374 C C . ALA A 1 188 ? 4.438 2.788 -22.866 1.00 85.62 188 ALA A C 1
ATOM 1376 O O . ALA A 1 188 ? 5.181 3.317 -22.045 1.00 85.62 188 ALA A O 1
ATOM 1377 N N . LEU A 1 189 ? 3.377 3.400 -23.367 1.00 78.06 189 LEU A N 1
ATOM 1378 C CA . LEU A 1 189 ? 2.852 4.646 -22.848 1.00 78.06 189 LEU A CA 1
ATOM 1379 C C . LEU A 1 189 ? 1.780 4.308 -21.827 1.00 78.06 189 LEU A C 1
ATOM 1381 O O . LEU A 1 189 ? 0.772 3.661 -22.131 1.00 78.06 189 LEU A O 1
ATOM 1385 N N . THR A 1 190 ? 2.025 4.747 -20.603 1.00 68.94 190 THR A N 1
ATOM 1386 C CA . THR A 1 190 ? 1.041 4.764 -19.528 1.00 68.94 190 THR A CA 1
ATOM 1387 C C . THR A 1 190 ? 0.793 6.214 -19.147 1.00 68.94 190 THR A C 1
ATOM 1389 O O . THR A 1 190 ? 1.642 7.078 -19.367 1.00 68.94 190 THR A O 1
ATOM 1392 N N . GLY A 1 191 ? -0.382 6.494 -18.595 1.00 63.94 191 GLY A N 1
ATOM 1393 C CA . GLY A 1 191 ? -0.712 7.831 -18.118 1.00 63.94 191 GLY A CA 1
ATOM 1394 C C . GLY A 1 191 ? 0.182 8.355 -17.006 1.00 63.94 191 GLY A C 1
ATOM 1395 O O . GLY A 1 191 ? 1.137 7.699 -16.591 1.00 63.94 191 GLY A O 1
ATOM 1396 N N . ASP A 1 192 ? -0.174 9.532 -16.496 1.00 60.25 192 ASP A N 1
ATOM 1397 C CA . ASP A 1 192 ? 0.535 10.139 -15.376 1.00 60.25 192 ASP A CA 1
ATOM 1398 C C . ASP A 1 192 ? 0.570 9.195 -14.152 1.00 60.25 192 ASP A C 1
ATOM 1400 O O . ASP A 1 192 ? -0.480 8.668 -13.751 1.00 60.25 192 ASP A O 1
ATOM 1404 N N . PRO A 1 193 ? 1.751 8.929 -13.562 1.00 51.09 193 PRO A N 1
ATOM 1405 C CA . PRO A 1 193 ? 1.854 8.231 -12.284 1.00 51.09 193 PRO A CA 1
ATOM 1406 C C . PRO A 1 193 ? 1.195 8.983 -11.110 1.00 51.09 193 PRO A C 1
ATOM 1408 O O . PRO A 1 193 ? 0.847 8.332 -10.119 1.00 51.09 193 PRO A O 1
ATOM 1411 N N . GLU A 1 194 ? 0.999 10.305 -11.195 1.00 53.53 194 GLU A N 1
ATOM 1412 C CA . GLU A 1 194 ? 0.322 11.104 -10.163 1.00 53.53 194 GLU A CA 1
ATOM 1413 C C . GLU A 1 194 ? -1.218 11.040 -10.260 1.00 53.53 194 GLU A C 1
ATOM 1415 O O . GLU A 1 194 ? -1.885 10.987 -9.226 1.00 53.53 194 GLU A O 1
ATOM 1420 N N . ASP A 1 195 ? -1.793 10.903 -11.464 1.00 54.06 195 ASP A N 1
ATOM 1421 C CA . ASP A 1 195 ? -3.254 10.942 -11.713 1.00 54.06 195 ASP A CA 1
ATOM 1422 C C . ASP A 1 195 ? -4.004 9.616 -11.484 1.00 54.06 195 ASP A C 1
ATOM 1424 O O . ASP A 1 195 ? -5.117 9.410 -11.976 1.00 54.06 195 ASP A O 1
ATOM 1428 N N . LEU A 1 196 ? -3.445 8.693 -10.703 1.00 55.34 196 LEU A N 1
ATOM 1429 C CA . LEU A 1 196 ? -4.114 7.432 -10.359 1.00 55.34 196 LEU A CA 1
ATOM 1430 C C . LEU A 1 196 ? -4.531 6.589 -11.567 1.00 55.34 196 LEU A C 1
ATOM 1432 O O . LEU A 1 196 ? -5.680 6.176 -11.737 1.00 55.34 196 LEU A O 1
ATOM 1436 N N . THR A 1 197 ? -3.537 6.260 -12.379 1.00 58.06 197 THR A N 1
ATOM 1437 C CA . THR A 1 197 ? -3.695 5.449 -13.589 1.00 58.06 197 THR A CA 1
ATOM 1438 C C . THR A 1 197 ? -3.635 3.942 -13.343 1.00 58.06 197 THR A C 1
ATOM 1440 O O . THR A 1 197 ? -3.771 3.173 -14.299 1.00 58.06 197 THR A O 1
ATOM 1443 N N . LEU A 1 198 ? -3.525 3.520 -12.073 1.00 67.44 198 LEU A N 1
ATOM 1444 C CA . LEU A 1 198 ? -3.724 2.129 -11.679 1.00 67.44 198 LEU A CA 1
ATOM 1445 C C . LEU A 1 198 ? -5.094 1.663 -12.183 1.00 67.44 198 LEU A C 1
ATOM 1447 O O . LEU A 1 198 ? -6.144 2.201 -11.821 1.00 67.44 198 LEU A O 1
ATOM 1451 N N . SER A 1 199 ? -5.089 0.642 -13.027 1.00 73.06 199 SER A N 1
ATOM 1452 C CA . SER A 1 199 ? -6.303 -0.000 -13.515 1.00 73.06 199 SER A CA 1
ATOM 1453 C C . SER A 1 199 ? -6.344 -1.470 -13.097 1.00 73.06 199 SER A C 1
ATOM 1455 O O . SER A 1 199 ? -5.311 -2.051 -12.753 1.00 73.06 199 SER A O 1
ATOM 1457 N N . PRO A 1 200 ? -7.515 -2.126 -13.186 1.00 75.44 200 PRO A N 1
ATOM 1458 C CA . PRO A 1 200 ? -7.595 -3.574 -13.017 1.00 75.44 200 PRO A CA 1
ATOM 1459 C C . PRO A 1 200 ? -6.613 -4.337 -13.923 1.00 75.44 200 PRO A C 1
ATOM 1461 O O . PRO A 1 200 ? -6.088 -5.374 -13.530 1.00 75.44 200 PRO A O 1
ATOM 1464 N N . ALA A 1 201 ? -6.302 -3.801 -15.110 1.00 76.19 201 ALA A N 1
ATOM 1465 C CA . ALA A 1 201 ? -5.322 -4.401 -16.005 1.00 76.19 201 ALA A CA 1
ATOM 1466 C C . ALA A 1 201 ? -3.882 -4.312 -15.461 1.00 76.19 201 ALA A C 1
ATOM 1468 O O . ALA A 1 201 ? -3.127 -5.258 -15.663 1.00 76.19 201 ALA A O 1
ATOM 1469 N N . ASP A 1 202 ? -3.503 -3.256 -14.723 1.00 78.25 202 ASP A N 1
ATOM 1470 C CA . ASP A 1 202 ? -2.193 -3.220 -14.039 1.00 78.25 202 ASP A CA 1
ATOM 1471 C C . ASP A 1 202 ? -2.122 -4.258 -12.938 1.00 78.25 202 ASP A C 1
ATOM 1473 O O . ASP A 1 202 ? -1.125 -4.959 -12.816 1.00 78.25 202 ASP A O 1
ATOM 1477 N N . MET A 1 203 ? -3.195 -4.402 -12.161 1.00 78.94 203 MET A N 1
ATOM 1478 C CA . MET A 1 203 ? -3.224 -5.399 -11.095 1.00 78.94 203 MET A CA 1
ATOM 1479 C C . MET A 1 203 ? -3.115 -6.818 -11.639 1.00 78.94 203 MET A C 1
ATOM 1481 O O . MET A 1 203 ? -2.449 -7.656 -11.034 1.00 78.94 203 MET A O 1
ATOM 1485 N N . ASN A 1 204 ? -3.696 -7.075 -12.812 1.00 80.88 204 ASN A N 1
ATOM 1486 C CA . ASN A 1 204 ? -3.509 -8.338 -13.515 1.00 80.88 204 ASN A CA 1
ATOM 1487 C C . ASN A 1 204 ? -2.050 -8.538 -13.947 1.00 80.88 204 ASN A C 1
ATOM 1489 O O . ASN A 1 204 ? -1.540 -9.648 -13.816 1.00 80.88 204 ASN A O 1
ATOM 1493 N N . LEU A 1 205 ? -1.352 -7.492 -14.401 1.00 81.00 205 LEU A N 1
ATOM 1494 C CA . LEU A 1 205 ? 0.086 -7.575 -14.693 1.00 81.00 205 LEU A CA 1
ATOM 1495 C C . LEU A 1 205 ? 0.905 -7.863 -13.423 1.00 81.00 205 LEU A C 1
ATOM 1497 O O . LEU A 1 205 ? 1.817 -8.685 -13.454 1.00 81.00 205 LEU A O 1
ATOM 1501 N N . LEU A 1 206 ? 0.534 -7.266 -12.287 1.00 83.38 206 LEU A N 1
ATOM 1502 C CA . LEU A 1 206 ? 1.187 -7.487 -10.992 1.00 83.38 206 LEU A CA 1
ATOM 1503 C C . LEU A 1 206 ? 0.851 -8.845 -10.346 1.00 83.38 206 LEU A C 1
ATOM 1505 O O . LEU A 1 206 ? 1.485 -9.232 -9.364 1.00 83.38 206 LEU A O 1
ATOM 1509 N N . SER A 1 207 ? -0.119 -9.596 -10.878 1.00 80.19 207 SER A N 1
ATOM 1510 C CA . SER A 1 207 ? -0.539 -10.886 -10.309 1.00 80.19 207 SER A CA 1
ATOM 1511 C C . SER A 1 207 ? 0.585 -11.928 -10.281 1.00 80.19 207 SER A C 1
ATOM 1513 O O . SER A 1 207 ? 0.689 -12.681 -9.313 1.00 80.19 207 SER A O 1
ATOM 1515 N N . GLY A 1 208 ? 1.474 -11.919 -11.282 1.00 77.62 208 GLY A N 1
ATOM 1516 C CA . GLY A 1 208 ? 2.654 -12.787 -11.313 1.00 77.62 208 GLY A CA 1
ATOM 1517 C C . GLY A 1 208 ? 3.594 -12.526 -10.135 1.00 77.62 208 GLY A C 1
ATOM 1518 O O . GLY A 1 208 ? 4.074 -13.466 -9.507 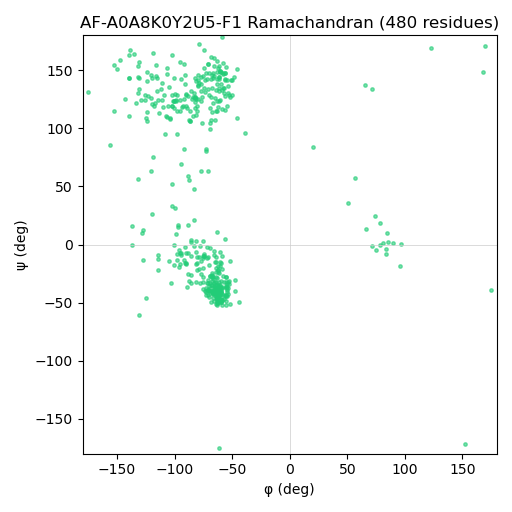1.00 77.62 208 GLY A O 1
ATOM 1519 N N . LEU A 1 209 ? 3.769 -11.255 -9.755 1.00 83.00 209 LEU A N 1
ATOM 1520 C CA . LEU A 1 209 ? 4.570 -10.880 -8.591 1.00 83.00 209 LEU A CA 1
ATOM 1521 C C . LEU A 1 209 ? 3.929 -11.361 -7.284 1.00 83.00 209 LEU A C 1
ATOM 1523 O O . LEU A 1 209 ? 4.620 -11.891 -6.422 1.00 83.00 209 LEU A O 1
ATOM 1527 N N . ARG A 1 210 ? 2.599 -11.253 -7.154 1.00 80.25 210 ARG A N 1
ATOM 1528 C CA . ARG A 1 210 ? 1.852 -11.760 -5.982 1.00 80.25 210 ARG A CA 1
ATOM 1529 C C . ARG A 1 210 ? 2.023 -13.271 -5.787 1.00 80.25 210 ARG A C 1
ATOM 1531 O O . ARG A 1 210 ? 2.003 -13.755 -4.658 1.00 80.25 210 ARG A O 1
ATOM 1538 N N . ALA A 1 211 ? 2.196 -14.016 -6.878 1.00 78.81 211 ALA A N 1
ATOM 1539 C CA . ALA A 1 211 ? 2.397 -15.462 -6.847 1.00 78.81 211 ALA A CA 1
ATOM 1540 C C . ALA A 1 211 ? 3.844 -15.879 -6.515 1.00 78.81 211 ALA A C 1
ATOM 1542 O O . ALA A 1 211 ? 4.067 -17.029 -6.143 1.00 78.81 211 ALA A O 1
ATOM 1543 N N . ALA A 1 212 ? 4.814 -14.964 -6.611 1.00 79.81 212 ALA A N 1
ATOM 1544 C CA . ALA A 1 212 ? 6.243 -15.266 -6.505 1.00 79.81 212 ALA A CA 1
ATOM 1545 C C . ALA A 1 212 ? 6.765 -15.473 -5.066 1.00 79.81 212 ALA A C 1
ATOM 1547 O O . ALA A 1 212 ? 7.950 -15.743 -4.876 1.00 79.81 212 ALA A O 1
ATOM 1548 N N . GLY A 1 213 ? 5.916 -15.336 -4.043 1.00 68.81 213 GLY A N 1
ATOM 1549 C CA . GLY A 1 213 ? 6.327 -15.489 -2.645 1.00 68.81 213 GLY A CA 1
ATOM 1550 C C . GLY A 1 213 ? 6.791 -16.911 -2.310 1.00 68.81 213 GLY A C 1
ATOM 1551 O O . GLY A 1 213 ? 6.046 -17.880 -2.492 1.00 68.81 213 GLY A O 1
ATOM 1552 N N . THR A 1 214 ? 7.996 -17.033 -1.754 1.00 60.47 214 THR A N 1
ATOM 1553 C CA . THR A 1 214 ? 8.576 -18.291 -1.265 1.00 60.47 214 THR A CA 1
ATOM 1554 C C . THR A 1 214 ? 8.531 -18.330 0.266 1.00 60.47 214 THR A C 1
ATOM 1556 O O . THR A 1 214 ? 8.836 -17.347 0.929 1.00 60.47 214 THR A O 1
ATOM 1559 N N . GLY A 1 215 ? 8.123 -19.463 0.850 1.00 61.84 215 GLY A N 1
ATOM 1560 C CA . GLY A 1 215 ? 8.081 -19.649 2.309 1.00 61.84 215 GLY A CA 1
ATOM 1561 C C . GLY A 1 215 ? 6.707 -20.015 2.879 1.00 61.84 215 GLY A C 1
ATOM 1562 O O . GLY A 1 215 ? 5.680 -19.996 2.186 1.00 61.84 215 GLY A O 1
ATOM 1563 N N . ARG A 1 216 ? 6.698 -20.401 4.163 1.00 57.97 216 ARG A N 1
ATOM 1564 C CA . ARG A 1 216 ? 5.481 -20.769 4.898 1.00 57.97 216 ARG A CA 1
ATOM 1565 C C . ARG A 1 216 ? 4.776 -19.496 5.350 1.00 57.97 216 ARG A C 1
ATOM 1567 O O . ARG A 1 216 ? 5.297 -18.754 6.171 1.00 57.97 216 ARG A O 1
ATOM 1574 N N . ALA A 1 217 ? 3.586 -19.271 4.810 1.00 60.91 217 ALA A N 1
ATOM 1575 C CA . ALA A 1 217 ? 2.735 -18.176 5.240 1.00 60.91 217 ALA A CA 1
ATOM 1576 C C . ALA A 1 217 ? 2.090 -18.573 6.580 1.00 60.91 217 ALA A C 1
ATOM 1578 O O . ALA A 1 217 ? 1.522 -19.666 6.692 1.00 60.91 217 ALA A O 1
ATOM 1579 N N . ALA A 1 218 ? 2.216 -17.738 7.607 1.00 61.62 218 ALA A N 1
ATOM 1580 C CA . ALA A 1 218 ? 1.547 -17.977 8.875 1.00 61.62 218 ALA A CA 1
ATOM 1581 C C . ALA A 1 218 ? 0.061 -17.616 8.721 1.00 61.62 218 ALA A C 1
ATOM 1583 O O . ALA A 1 218 ? -0.327 -16.457 8.548 1.00 61.62 218 ALA A O 1
ATOM 1584 N N . ALA A 1 219 ? -0.781 -18.644 8.630 1.00 62.34 219 ALA A N 1
ATOM 1585 C CA . ALA A 1 219 ? -2.173 -18.480 8.238 1.00 62.34 219 ALA A CA 1
ATOM 1586 C C . ALA A 1 219 ? -2.966 -17.632 9.244 1.00 62.34 219 ALA A C 1
ATOM 1588 O O . ALA A 1 219 ? -3.072 -17.994 10.412 1.00 62.34 219 ALA A O 1
ATOM 1589 N N . GLY A 1 220 ? -3.579 -16.541 8.773 1.00 69.44 220 GLY A N 1
ATOM 1590 C CA . GLY A 1 220 ? -4.547 -15.759 9.543 1.00 69.44 220 GLY A CA 1
ATOM 1591 C C . GLY A 1 220 ? -3.956 -14.709 10.485 1.00 69.44 220 GLY A C 1
ATOM 1592 O O . GLY A 1 220 ? -4.710 -14.137 11.276 1.00 69.44 220 GLY A O 1
ATOM 1593 N N . GLU A 1 221 ? -2.654 -14.426 10.402 1.00 84.50 221 GLU A N 1
ATOM 1594 C CA . GLU A 1 221 ? -2.005 -13.431 11.258 1.00 84.50 221 GLU A CA 1
ATOM 1595 C C . GLU A 1 221 ? -2.504 -12.001 11.005 1.00 84.50 221 GLU A C 1
ATOM 1597 O O . GLU A 1 221 ? -2.975 -11.639 9.920 1.00 84.50 221 GLU A O 1
ATOM 1602 N N . ARG A 1 222 ? -2.404 -11.175 12.047 1.00 90.44 222 ARG A N 1
ATOM 1603 C CA . ARG A 1 222 ? -2.558 -9.722 11.974 1.00 90.44 222 ARG A CA 1
ATOM 1604 C C . ARG A 1 222 ? -1.152 -9.144 11.995 1.00 90.44 222 ARG A C 1
ATOM 1606 O O . ARG A 1 222 ? -0.411 -9.436 12.925 1.00 90.44 222 ARG A O 1
ATOM 1613 N N . LEU A 1 223 ? -0.780 -8.359 10.998 1.00 91.44 223 LEU A N 1
ATOM 1614 C CA . LEU A 1 223 ? 0.583 -7.860 10.852 1.00 91.44 223 LEU A CA 1
ATOM 1615 C C . LEU A 1 223 ? 0.638 -6.357 11.094 1.00 91.44 223 LEU A C 1
ATOM 1617 O O . LEU A 1 223 ? -0.216 -5.618 10.606 1.00 91.44 223 LEU A O 1
ATOM 1621 N N . LEU A 1 224 ? 1.666 -5.905 11.803 1.00 91.75 224 LEU A N 1
ATOM 1622 C CA . LEU A 1 224 ? 2.113 -4.518 11.810 1.00 91.75 224 LEU A CA 1
ATOM 1623 C C . LEU A 1 224 ? 3.417 -4.453 11.020 1.00 91.75 224 LEU A C 1
ATOM 1625 O O . LEU A 1 224 ? 4.439 -4.956 11.481 1.00 91.75 224 LEU A O 1
ATOM 1629 N N . LEU A 1 225 ? 3.377 -3.842 9.840 1.00 90.12 225 LEU A N 1
ATOM 1630 C CA . LEU A 1 225 ? 4.566 -3.638 9.023 1.00 90.12 225 LEU A CA 1
ATOM 1631 C C . LEU A 1 225 ? 5.203 -2.301 9.375 1.00 90.12 225 LEU A C 1
ATOM 1633 O O . LEU A 1 225 ? 4.535 -1.260 9.378 1.00 90.12 225 LEU A O 1
ATOM 1637 N N . TRP A 1 226 ? 6.500 -2.348 9.634 1.00 85.56 226 TRP A N 1
ATOM 1638 C CA . TRP A 1 226 ? 7.318 -1.207 10.010 1.00 85.56 226 TRP A CA 1
ATOM 1639 C C . TRP A 1 226 ? 8.599 -1.179 9.169 1.00 85.56 226 TRP A C 1
ATOM 1641 O O . TRP A 1 226 ? 9.049 -2.221 8.698 1.00 85.56 226 TRP A O 1
ATOM 1651 N N . SER A 1 227 ? 9.182 0.005 8.976 1.00 78.81 227 SER A N 1
ATOM 1652 C CA . SER A 1 227 ? 10.545 0.154 8.462 1.00 78.81 227 SER A CA 1
ATOM 1653 C C . SER A 1 227 ? 11.331 1.113 9.344 1.00 78.81 227 SER A C 1
ATOM 1655 O O . SER A 1 227 ? 10.861 2.187 9.723 1.00 78.81 227 SER A O 1
ATOM 1657 N N . SER A 1 228 ? 12.549 0.711 9.682 1.00 72.06 228 SER A N 1
ATOM 1658 C CA . SER A 1 228 ? 13.522 1.520 10.419 1.00 72.06 228 SER A CA 1
ATOM 1659 C C . SER A 1 228 ? 14.182 2.637 9.586 1.00 72.06 228 SER A C 1
ATOM 1661 O O . SER A 1 228 ? 14.830 3.501 10.170 1.00 72.06 228 SER A O 1
ATOM 1663 N N . GLU A 1 229 ? 14.002 2.670 8.259 1.00 65.00 229 GLU A N 1
ATOM 1664 C CA . GLU A 1 229 ? 14.771 3.539 7.344 1.00 65.00 229 GLU A CA 1
ATOM 1665 C C . GLU A 1 229 ? 14.051 4.825 6.887 1.00 65.00 229 GLU A C 1
ATOM 1667 O O . GLU A 1 229 ? 14.609 5.610 6.118 1.00 65.00 229 GLU A O 1
ATOM 1672 N N . THR A 1 230 ? 12.812 5.083 7.311 1.00 59.06 230 THR A N 1
ATOM 1673 C CA . THR A 1 230 ? 11.989 6.112 6.650 1.00 59.06 230 THR A CA 1
ATOM 1674 C C . THR A 1 230 ? 12.011 7.508 7.258 1.00 59.06 230 THR A C 1
ATOM 1676 O O . THR A 1 230 ? 11.917 7.688 8.466 1.00 59.06 230 THR A O 1
ATOM 1679 N N . ALA A 1 231 ? 11.987 8.509 6.369 1.00 50.19 231 ALA A N 1
ATOM 1680 C CA . ALA A 1 231 ? 11.949 9.946 6.668 1.00 50.19 231 ALA A CA 1
ATOM 1681 C C . ALA A 1 231 ? 10.621 10.456 7.276 1.00 50.19 231 ALA A C 1
ATOM 1683 O O . ALA A 1 231 ? 10.481 11.642 7.562 1.00 50.19 231 ALA A O 1
ATOM 1684 N N . ARG A 1 232 ? 9.592 9.611 7.431 1.00 61.31 232 ARG A N 1
ATOM 1685 C CA . ARG A 1 232 ? 8.322 9.990 8.076 1.00 61.31 232 ARG A CA 1
ATOM 1686 C C . ARG A 1 232 ? 8.213 9.285 9.413 1.00 61.31 232 ARG A C 1
ATOM 1688 O O . ARG A 1 232 ? 8.136 8.063 9.469 1.00 61.31 232 ARG A O 1
ATOM 1695 N N . THR A 1 233 ? 8.152 10.063 10.484 1.00 69.50 233 THR A N 1
ATOM 1696 C CA . THR A 1 233 ? 8.259 9.517 11.836 1.00 69.50 233 THR A CA 1
ATOM 1697 C C . THR A 1 233 ? 6.888 9.478 12.500 1.00 69.50 233 THR A C 1
ATOM 1699 O O . THR A 1 233 ? 6.332 10.515 12.877 1.00 69.50 233 THR A O 1
ATOM 1702 N N . LEU A 1 234 ? 6.337 8.275 12.683 1.00 81.25 234 LEU A N 1
ATOM 1703 C CA . LEU A 1 234 ? 5.202 8.070 13.580 1.00 81.25 234 LEU A CA 1
ATOM 1704 C C . LEU A 1 234 ? 5.677 8.290 15.023 1.00 81.25 234 LEU A C 1
ATOM 1706 O O . LEU A 1 234 ? 6.396 7.471 15.592 1.00 81.25 234 LEU A O 1
ATOM 1710 N N . ARG A 1 235 ? 5.283 9.407 15.637 1.00 83.94 235 ARG A N 1
ATOM 1711 C CA . ARG A 1 235 ? 5.837 9.838 16.931 1.00 83.94 235 ARG A CA 1
ATOM 1712 C C . ARG A 1 235 ? 5.490 8.893 18.079 1.00 83.94 235 ARG A C 1
ATOM 1714 O O . ARG A 1 235 ? 6.272 8.744 19.010 1.00 83.94 235 ARG A O 1
ATOM 1721 N N . ASN A 1 236 ? 4.314 8.278 18.024 1.00 87.50 236 ASN A N 1
ATOM 1722 C CA . ASN A 1 236 ? 3.848 7.314 19.015 1.00 87.50 236 ASN A CA 1
ATOM 1723 C C . ASN A 1 236 ? 3.967 5.865 18.524 1.00 87.50 236 ASN A C 1
ATOM 1725 O O . ASN A 1 236 ? 3.155 5.027 18.905 1.00 87.50 236 ASN A O 1
ATOM 1729 N N . ALA A 1 237 ? 4.983 5.565 17.711 1.00 85.88 237 ALA A N 1
ATOM 1730 C CA . ALA A 1 237 ? 5.234 4.226 17.188 1.00 85.88 237 ALA A CA 1
ATOM 1731 C C . ALA A 1 237 ? 5.290 3.149 18.273 1.00 85.88 237 ALA A C 1
ATOM 1733 O O . ALA A 1 237 ? 4.568 2.162 18.184 1.00 85.88 237 ALA A O 1
ATOM 1734 N N . THR A 1 238 ? 6.092 3.357 19.322 1.00 87.69 238 THR A N 1
ATOM 1735 C CA . THR A 1 238 ? 6.237 2.381 20.411 1.00 87.69 238 THR A CA 1
ATOM 1736 C C . THR A 1 238 ? 4.921 2.153 21.167 1.00 87.69 238 THR A C 1
ATOM 1738 O O . THR A 1 238 ? 4.501 0.998 21.255 1.00 87.69 238 THR A O 1
ATOM 1741 N N . PRO A 1 239 ? 4.208 3.196 21.654 1.00 88.81 239 PRO A N 1
ATOM 1742 C CA . PRO A 1 239 ? 2.877 3.011 22.237 1.00 88.81 239 PRO A CA 1
ATOM 1743 C C . PRO A 1 239 ? 1.874 2.331 21.297 1.00 88.81 239 PRO A C 1
ATOM 1745 O O . PRO A 1 239 ? 1.142 1.442 21.728 1.00 88.81 239 PRO A O 1
ATOM 1748 N N . LEU A 1 240 ? 1.841 2.717 20.016 1.00 89.69 240 LEU A N 1
ATOM 1749 C CA . LEU A 1 240 ? 0.911 2.135 19.050 1.00 89.69 240 LEU A CA 1
ATOM 1750 C C . LEU A 1 240 ? 1.221 0.659 18.788 1.00 89.69 240 LEU A C 1
ATOM 1752 O O . LEU A 1 240 ? 0.303 -0.156 18.761 1.00 89.69 240 LEU A O 1
ATOM 1756 N N . ARG A 1 241 ? 2.502 0.310 18.641 1.00 90.94 241 ARG A N 1
ATOM 1757 C CA . ARG A 1 241 ? 2.958 -1.073 18.496 1.00 90.94 241 ARG A CA 1
ATOM 1758 C C . ARG A 1 241 ? 2.477 -1.923 19.665 1.00 90.94 241 ARG A C 1
ATOM 1760 O O . ARG A 1 241 ? 1.815 -2.924 19.430 1.00 90.94 241 ARG A O 1
ATOM 1767 N N . HIS A 1 242 ? 2.721 -1.492 20.903 1.00 90.38 242 HIS A N 1
ATOM 1768 C CA . HIS A 1 242 ? 2.265 -2.228 22.086 1.00 90.38 242 HIS A CA 1
ATOM 1769 C C . HIS A 1 242 ? 0.742 -2.395 22.125 1.00 90.38 242 HIS A C 1
ATOM 1771 O O . HIS A 1 242 ? 0.246 -3.471 22.452 1.00 90.38 242 HIS A O 1
ATOM 1777 N N . ALA A 1 243 ? -0.012 -1.363 21.737 1.00 90.12 243 ALA A N 1
ATOM 1778 C CA . ALA A 1 243 ? -1.467 -1.452 21.657 1.00 90.12 243 ALA A CA 1
ATOM 1779 C C . ALA A 1 243 ? -1.943 -2.460 20.590 1.00 90.12 243 ALA A C 1
ATOM 1781 O O . ALA A 1 243 ? -2.914 -3.182 20.814 1.00 90.12 243 ALA A O 1
ATOM 1782 N N . LEU A 1 244 ? -1.263 -2.537 19.442 1.00 91.50 244 LEU A N 1
ATOM 1783 C CA . LEU A 1 244 ? -1.567 -3.488 18.368 1.00 91.50 244 LEU A CA 1
ATOM 1784 C C . LEU A 1 244 ? -1.144 -4.922 18.725 1.00 91.50 244 LEU A C 1
ATOM 1786 O O . LEU A 1 244 ? -1.900 -5.861 18.471 1.00 91.50 244 LEU A O 1
ATOM 1790 N N . GLU A 1 245 ? 0.011 -5.095 19.366 1.00 90.75 245 GLU A N 1
ATOM 1791 C CA . GLU A 1 245 ? 0.494 -6.376 19.905 1.00 90.75 245 GLU A CA 1
ATOM 1792 C C . GLU A 1 245 ? -0.466 -6.923 20.969 1.00 90.75 245 GLU A C 1
ATOM 1794 O O . GLU A 1 245 ? -0.816 -8.102 20.937 1.00 90.75 245 GLU A O 1
ATOM 1799 N N . ALA A 1 246 ? -1.018 -6.059 21.829 1.00 89.25 246 ALA A N 1
ATOM 1800 C CA . ALA A 1 246 ? -2.074 -6.430 22.776 1.00 89.25 246 ALA A CA 1
ATOM 1801 C C . ALA A 1 246 ? -3.376 -6.899 22.087 1.00 89.25 246 ALA A C 1
ATOM 1803 O O . ALA A 1 246 ? -4.198 -7.581 22.698 1.00 89.25 246 ALA A O 1
ATOM 1804 N N . ARG A 1 247 ? -3.569 -6.576 20.799 1.00 87.25 247 ARG A N 1
ATOM 1805 C CA . ARG A 1 247 ? -4.645 -7.112 19.943 1.00 87.25 247 ARG A CA 1
ATOM 1806 C C . ARG A 1 247 ? -4.182 -8.294 19.077 1.00 87.25 247 ARG A C 1
ATOM 1808 O O . ARG A 1 247 ? -4.870 -8.648 18.117 1.00 87.25 247 ARG A O 1
ATOM 1815 N N . GLY A 1 248 ? -3.047 -8.914 19.398 1.00 89.38 248 GLY A N 1
ATOM 1816 C CA . GLY A 1 248 ? -2.502 -10.075 18.694 1.00 89.38 248 GLY A CA 1
ATOM 1817 C C . GLY A 1 248 ? -1.889 -9.751 17.331 1.00 89.38 248 GLY A C 1
ATOM 1818 O O . GLY A 1 248 ? -1.874 -10.622 16.463 1.00 89.38 248 GLY A O 1
ATOM 1819 N N . CYS A 1 249 ? -1.447 -8.509 17.103 1.00 91.00 249 CYS A N 1
ATOM 1820 C CA . CYS A 1 249 ? -0.662 -8.185 15.913 1.00 91.00 249 CYS A CA 1
ATOM 1821 C C . CYS A 1 249 ? 0.798 -8.604 16.095 1.00 91.00 249 CYS A C 1
ATOM 1823 O O . CYS A 1 249 ? 1.396 -8.334 17.133 1.00 91.00 249 CYS A O 1
ATOM 1825 N N . VAL A 1 250 ? 1.372 -9.212 15.063 1.00 91.12 250 VAL A N 1
ATOM 1826 C CA . VAL A 1 250 ? 2.797 -9.524 14.964 1.00 91.12 250 VAL A CA 1
ATOM 1827 C C . VAL A 1 250 ? 3.493 -8.366 14.259 1.00 91.12 250 VAL A C 1
ATOM 1829 O O . VAL A 1 250 ? 3.102 -7.973 13.158 1.00 91.12 250 VAL A O 1
ATOM 1832 N N . THR A 1 251 ? 4.516 -7.804 14.897 1.00 89.38 251 THR A N 1
ATOM 1833 C CA . THR A 1 251 ? 5.329 -6.737 14.309 1.00 89.38 251 THR A CA 1
ATOM 1834 C C . THR A 1 251 ? 6.395 -7.336 13.396 1.00 89.38 251 THR A C 1
ATOM 1836 O O . THR A 1 251 ? 7.171 -8.184 13.831 1.00 89.38 251 THR A O 1
ATOM 1839 N N . LEU A 1 252 ? 6.460 -6.865 12.152 1.00 88.75 252 LEU A N 1
ATOM 1840 C CA . LEU A 1 252 ? 7.491 -7.226 11.183 1.00 88.75 252 LEU A CA 1
ATOM 1841 C C . LEU A 1 252 ? 8.248 -5.968 10.752 1.00 88.75 252 LEU A C 1
ATOM 1843 O O . LEU A 1 252 ? 7.646 -5.031 10.220 1.00 88.75 252 LEU A O 1
ATOM 1847 N N . ASP A 1 253 ? 9.563 -5.957 10.979 1.00 87.31 253 ASP A N 1
ATOM 1848 C CA . ASP A 1 253 ? 10.448 -4.980 10.344 1.00 87.31 253 ASP A CA 1
ATOM 1849 C C . ASP A 1 253 ? 10.750 -5.458 8.923 1.00 87.31 253 ASP A C 1
ATOM 1851 O O . ASP A 1 253 ? 11.277 -6.550 8.709 1.00 87.31 253 ASP A O 1
ATOM 1855 N N . MET A 1 254 ? 10.358 -4.648 7.950 1.00 85.75 254 MET A N 1
ATOM 1856 C CA . MET A 1 254 ? 10.522 -4.937 6.531 1.00 85.75 254 MET A CA 1
ATOM 1857 C C . MET A 1 254 ? 11.879 -4.455 6.009 1.00 85.75 254 MET A C 1
ATOM 1859 O O . MET A 1 254 ? 12.232 -4.751 4.863 1.00 85.75 254 MET A O 1
ATOM 1863 N N . THR A 1 255 ? 12.644 -3.721 6.823 1.00 84.19 255 THR A N 1
ATOM 1864 C CA . THR A 1 255 ? 13.999 -3.291 6.483 1.00 84.19 255 THR A CA 1
ATOM 1865 C C . THR A 1 255 ? 14.896 -4.507 6.259 1.00 84.19 255 THR A C 1
ATOM 1867 O O . THR A 1 255 ? 15.016 -5.386 7.108 1.00 84.19 255 THR A O 1
ATOM 1870 N N . GLY A 1 256 ? 15.528 -4.573 5.087 1.00 81.56 256 GLY A N 1
ATOM 1871 C CA . GLY A 1 256 ? 16.434 -5.665 4.718 1.00 81.56 256 GLY A CA 1
ATOM 1872 C C . GLY A 1 256 ? 15.762 -6.998 4.360 1.00 81.56 256 GLY A C 1
ATOM 1873 O O . GLY A 1 256 ? 16.459 -7.903 3.909 1.00 81.56 256 GLY A O 1
ATOM 1874 N N . MET A 1 257 ? 14.436 -7.129 4.491 1.00 87.50 257 MET A N 1
ATOM 1875 C CA . MET A 1 257 ? 13.719 -8.350 4.107 1.00 87.50 257 MET A CA 1
ATOM 1876 C C . MET A 1 257 ? 13.691 -8.511 2.581 1.00 87.50 257 MET A C 1
ATOM 1878 O O . MET A 1 257 ? 13.362 -7.570 1.844 1.00 87.50 257 MET A O 1
ATOM 1882 N N . ALA A 1 258 ? 13.995 -9.715 2.091 1.00 89.06 258 ALA A N 1
ATOM 1883 C CA . ALA A 1 258 ? 13.978 -9.985 0.659 1.00 89.06 258 ALA A CA 1
ATOM 1884 C C . ALA A 1 258 ? 12.543 -9.914 0.107 1.00 89.06 258 ALA A C 1
ATOM 1886 O O . ALA A 1 258 ? 11.580 -10.305 0.764 1.00 89.06 258 ALA A O 1
ATOM 1887 N N . LEU A 1 259 ? 12.372 -9.447 -1.134 1.00 90.25 259 LEU A N 1
ATOM 1888 C CA . LEU A 1 259 ? 11.038 -9.275 -1.726 1.00 90.25 259 LEU A CA 1
ATOM 1889 C C . LEU A 1 259 ? 10.169 -10.556 -1.717 1.00 90.25 259 LEU A C 1
ATOM 1891 O O . LEU A 1 259 ? 8.998 -10.449 -1.349 1.00 90.25 259 LEU A O 1
ATOM 1895 N N . PRO A 1 260 ? 10.687 -11.760 -2.047 1.00 88.81 260 PRO A N 1
ATOM 1896 C CA . PRO A 1 260 ? 9.903 -12.992 -1.933 1.00 88.81 260 PRO A CA 1
ATOM 1897 C C . PRO A 1 260 ? 9.391 -13.268 -0.514 1.00 88.81 260 PRO A C 1
ATOM 1899 O O . PRO A 1 260 ? 8.255 -13.714 -0.356 1.00 88.81 260 PRO A O 1
ATOM 1902 N N . GLU A 1 261 ? 10.192 -12.960 0.508 1.00 88.44 261 GLU A N 1
ATOM 1903 C CA . GLU A 1 261 ? 9.824 -13.122 1.920 1.00 88.44 261 GLU A CA 1
ATOM 1904 C C . GLU A 1 261 ? 8.737 -12.116 2.315 1.00 88.44 261 GLU A C 1
ATOM 1906 O O . GLU A 1 261 ? 7.744 -12.498 2.936 1.00 88.44 261 GLU A O 1
ATOM 1911 N N . ARG A 1 262 ? 8.856 -10.858 1.859 1.00 88.94 262 ARG A N 1
ATOM 1912 C CA . ARG A 1 262 ? 7.827 -9.818 2.046 1.00 88.94 262 ARG A CA 1
ATOM 1913 C C . ARG A 1 262 ? 6.484 -10.262 1.465 1.00 88.94 262 ARG A C 1
ATOM 1915 O O . ARG A 1 262 ? 5.458 -10.169 2.134 1.00 88.94 262 ARG A O 1
ATOM 1922 N N . ILE A 1 263 ? 6.486 -10.788 0.237 1.00 89.12 263 ILE A N 1
ATOM 1923 C CA . ILE A 1 263 ? 5.278 -11.317 -0.421 1.00 89.12 263 ILE A CA 1
ATOM 1924 C C . ILE A 1 263 ? 4.714 -12.509 0.367 1.00 89.12 263 ILE A C 1
ATOM 1926 O O . ILE A 1 263 ? 3.505 -12.588 0.595 1.00 89.12 263 ILE A O 1
ATOM 1930 N N . ALA A 1 264 ? 5.574 -13.431 0.806 1.00 86.69 264 ALA A N 1
ATOM 1931 C CA . ALA A 1 264 ? 5.158 -14.615 1.549 1.00 86.69 264 ALA A CA 1
ATOM 1932 C C . ALA A 1 264 ? 4.510 -14.274 2.900 1.00 86.69 264 ALA A C 1
ATOM 1934 O O . ALA A 1 264 ? 3.491 -14.881 3.237 1.00 86.69 264 ALA A O 1
ATOM 1935 N N . ALA A 1 265 ? 5.042 -13.283 3.625 1.00 86.00 265 ALA A N 1
ATOM 1936 C CA . ALA A 1 265 ? 4.465 -12.787 4.874 1.00 86.00 265 ALA A CA 1
ATOM 1937 C C . ALA A 1 265 ? 3.044 -12.231 4.667 1.00 86.00 265 ALA A C 1
ATOM 1939 O O . ALA A 1 265 ? 2.134 -12.500 5.449 1.00 86.00 265 ALA A O 1
ATOM 1940 N N . LEU A 1 266 ? 2.816 -11.513 3.565 1.00 88.19 266 LEU A N 1
ATOM 1941 C CA . LEU A 1 266 ? 1.525 -10.884 3.269 1.00 88.19 266 LEU A CA 1
ATOM 1942 C C . LEU A 1 266 ? 0.465 -11.863 2.762 1.00 88.19 266 LEU A C 1
ATOM 1944 O O . LEU A 1 266 ? -0.729 -11.615 2.932 1.00 88.19 266 LEU A O 1
ATOM 1948 N N . ARG A 1 267 ? 0.878 -12.983 2.156 1.00 85.25 267 ARG A N 1
ATOM 1949 C CA . ARG A 1 267 ? -0.002 -13.948 1.472 1.00 85.25 267 ARG A CA 1
ATOM 1950 C C . ARG A 1 267 ? -1.090 -14.564 2.353 1.00 85.25 267 ARG A C 1
ATOM 1952 O O . ARG A 1 267 ? -2.072 -15.080 1.830 1.00 85.25 267 ARG A O 1
ATOM 1959 N N . SER A 1 268 ? -0.934 -14.555 3.668 1.00 76.00 268 SER A N 1
ATOM 1960 C CA . SER A 1 268 ? -1.914 -15.151 4.579 1.00 76.00 268 SER A CA 1
ATOM 1961 C C . SER A 1 268 ? -2.366 -14.226 5.698 1.00 76.00 268 SER A C 1
ATOM 1963 O O . SER A 1 268 ? -3.060 -14.673 6.615 1.00 76.00 268 SER A O 1
ATOM 1965 N N . ALA A 1 269 ? -1.998 -12.948 5.619 1.00 87.19 269 ALA A N 1
ATOM 1966 C CA . ALA A 1 269 ? -2.395 -11.964 6.601 1.00 87.19 269 ALA A CA 1
ATOM 1967 C C . ALA A 1 269 ? -3.903 -11.696 6.505 1.00 87.19 269 ALA A C 1
ATOM 1969 O O . ALA A 1 269 ? -4.437 -11.358 5.446 1.00 87.19 269 ALA A O 1
ATOM 1970 N N . ARG A 1 270 ? -4.603 -11.815 7.634 1.00 87.19 270 ARG A N 1
ATOM 1971 C CA . ARG A 1 270 ? -6.013 -11.423 7.748 1.00 87.19 270 ARG A CA 1
ATOM 1972 C C . ARG A 1 270 ? -6.152 -9.905 7.816 1.00 87.19 270 ARG A C 1
ATOM 1974 O O . ARG A 1 270 ? -7.103 -9.343 7.269 1.00 87.19 270 ARG A O 1
ATOM 1981 N N . ALA A 1 271 ? -5.221 -9.261 8.514 1.00 90.06 271 ALA A N 1
ATOM 1982 C CA . ALA A 1 271 ? -5.162 -7.818 8.657 1.00 90.06 271 ALA A CA 1
ATOM 1983 C C . ALA A 1 271 ? -3.715 -7.327 8.568 1.00 90.06 271 ALA A C 1
ATOM 1985 O O . ALA A 1 271 ? -2.816 -7.990 9.077 1.00 90.06 271 ALA A O 1
ATOM 1986 N N . VAL A 1 272 ? -3.499 -6.167 7.952 1.00 91.75 272 VAL A N 1
ATOM 1987 C CA . VAL A 1 272 ? -2.176 -5.553 7.795 1.00 91.75 272 VAL A CA 1
ATOM 1988 C C . VAL A 1 272 ? -2.261 -4.075 8.154 1.00 91.75 272 VAL A C 1
ATOM 1990 O O . VAL A 1 272 ? -3.026 -3.327 7.548 1.00 91.75 272 VAL A O 1
ATOM 1993 N N . VAL A 1 273 ? -1.472 -3.645 9.131 1.00 92.31 273 VAL A N 1
ATOM 1994 C CA . VAL A 1 273 ? -1.277 -2.241 9.492 1.00 92.31 273 VAL A CA 1
ATOM 1995 C C . VAL A 1 273 ? 0.043 -1.777 8.889 1.00 92.31 273 VAL A C 1
ATOM 1997 O O . VAL A 1 273 ? 1.102 -2.295 9.222 1.00 92.31 273 VAL A O 1
ATOM 2000 N N . LEU A 1 274 ? -0.031 -0.806 7.988 1.00 90.44 274 LEU A N 1
ATOM 2001 C CA . LEU A 1 274 ? 1.089 -0.227 7.256 1.00 90.44 274 LEU A CA 1
ATOM 2002 C C . LEU A 1 274 ? 1.480 1.066 7.970 1.00 90.44 274 LEU A C 1
ATOM 2004 O O . LEU A 1 274 ? 0.847 2.105 7.763 1.00 90.44 274 LEU A O 1
ATOM 2008 N N . ALA A 1 275 ? 2.473 0.987 8.857 1.00 85.88 275 ALA A N 1
ATOM 2009 C CA . ALA A 1 275 ? 2.912 2.140 9.643 1.00 85.88 275 ALA A CA 1
ATOM 2010 C C . ALA A 1 275 ? 3.738 3.147 8.836 1.00 85.88 275 ALA A C 1
ATOM 2012 O O . ALA A 1 275 ? 3.846 4.310 9.224 1.00 85.88 275 ALA A O 1
ATOM 2013 N N . ASP A 1 276 ? 4.292 2.696 7.715 1.00 78.62 276 ASP A N 1
ATOM 2014 C CA . ASP A 1 276 ? 5.185 3.467 6.872 1.00 78.62 276 ASP A CA 1
ATOM 2015 C C . ASP A 1 276 ? 4.611 3.619 5.448 1.00 78.62 276 ASP A C 1
ATOM 2017 O O . ASP A 1 276 ? 4.303 2.621 4.784 1.00 78.62 276 ASP A O 1
ATOM 2021 N N . PRO A 1 277 ? 4.495 4.861 4.938 1.00 69.44 277 PRO A N 1
ATOM 2022 C CA . PRO A 1 277 ? 4.090 5.129 3.567 1.00 69.44 277 PRO A CA 1
ATOM 2023 C C . PRO A 1 277 ? 4.935 4.452 2.480 1.00 69.44 277 PRO A C 1
ATOM 2025 O O . PRO A 1 277 ? 4.409 4.180 1.398 1.00 69.44 277 PRO A O 1
ATOM 2028 N N . ALA A 1 278 ? 6.218 4.171 2.729 1.00 74.00 278 ALA A N 1
ATOM 2029 C CA . ALA A 1 278 ? 7.063 3.463 1.768 1.00 74.00 278 ALA A CA 1
ATOM 2030 C C . ALA A 1 278 ? 6.648 1.990 1.604 1.00 74.00 278 ALA A C 1
ATOM 2032 O O . ALA A 1 278 ? 6.792 1.432 0.516 1.00 74.00 278 ALA A O 1
ATOM 2033 N N . LEU A 1 279 ? 6.048 1.391 2.637 1.00 79.56 279 LEU A N 1
ATOM 2034 C CA . LEU A 1 279 ? 5.506 0.028 2.610 1.00 79.56 279 LEU A CA 1
ATOM 2035 C C . LEU A 1 279 ? 4.117 -0.050 1.972 1.00 79.56 279 LEU A C 1
ATOM 2037 O O . LEU A 1 279 ? 3.600 -1.137 1.740 1.00 79.56 279 LEU A O 1
ATOM 2041 N N . LEU A 1 280 ? 3.491 1.079 1.627 1.00 76.94 280 LEU A N 1
ATOM 2042 C CA . LEU A 1 280 ? 2.173 1.056 0.984 1.00 76.94 280 LEU A CA 1
ATOM 2043 C C . LEU A 1 280 ? 2.196 0.384 -0.392 1.00 76.94 280 LEU A C 1
ATOM 2045 O O . LEU A 1 280 ? 1.170 -0.134 -0.822 1.00 76.94 280 LEU A O 1
ATOM 2049 N N . GLY A 1 281 ? 3.349 0.340 -1.068 1.00 80.38 281 GLY A N 1
ATOM 2050 C CA . GLY A 1 281 ? 3.530 -0.496 -2.255 1.00 80.38 281 GLY A CA 1
ATOM 2051 C C . GLY A 1 281 ? 3.281 -1.981 -1.965 1.00 80.38 281 GLY A C 1
ATOM 2052 O O . GLY A 1 281 ? 2.651 -2.665 -2.767 1.00 80.38 281 GLY A O 1
ATOM 2053 N N . ASP A 1 282 ? 3.663 -2.467 -0.783 1.00 85.56 282 ASP A N 1
ATOM 2054 C CA . ASP A 1 282 ? 3.463 -3.864 -0.389 1.00 85.56 282 ASP A CA 1
ATOM 2055 C C . ASP A 1 282 ? 1.992 -4.228 -0.200 1.00 85.56 282 ASP A C 1
ATOM 2057 O O . ASP A 1 282 ? 1.616 -5.385 -0.381 1.00 85.56 282 ASP A O 1
ATOM 2061 N N . ALA A 1 283 ? 1.128 -3.248 0.084 1.00 82.06 283 ALA A N 1
ATOM 2062 C CA . ALA A 1 283 ? -0.316 -3.461 0.090 1.00 82.06 283 ALA A CA 1
ATOM 2063 C C . ALA A 1 283 ? -0.789 -4.059 -1.243 1.00 82.06 283 ALA A C 1
ATOM 2065 O O . ALA A 1 283 ? -1.634 -4.944 -1.265 1.00 82.06 283 ALA A O 1
ATOM 2066 N N . LEU A 1 284 ? -0.189 -3.644 -2.363 1.00 84.19 284 LEU A N 1
ATOM 2067 C CA . LEU A 1 284 ? -0.515 -4.173 -3.686 1.00 84.19 284 LEU A CA 1
ATOM 2068 C C . LEU A 1 284 ? -0.018 -5.608 -3.897 1.00 84.19 284 LEU A C 1
ATOM 2070 O O . LEU A 1 284 ? -0.425 -6.233 -4.874 1.00 84.19 284 LEU A O 1
ATOM 2074 N N . LEU A 1 285 ? 0.828 -6.143 -3.018 1.00 84.88 285 LEU A N 1
ATOM 2075 C CA . LEU A 1 285 ? 1.355 -7.506 -3.095 1.00 84.88 285 LEU A CA 1
ATOM 2076 C C . LEU A 1 285 ? 0.565 -8.511 -2.257 1.00 84.88 285 LEU A C 1
ATOM 2078 O O . LEU A 1 285 ? 0.677 -9.714 -2.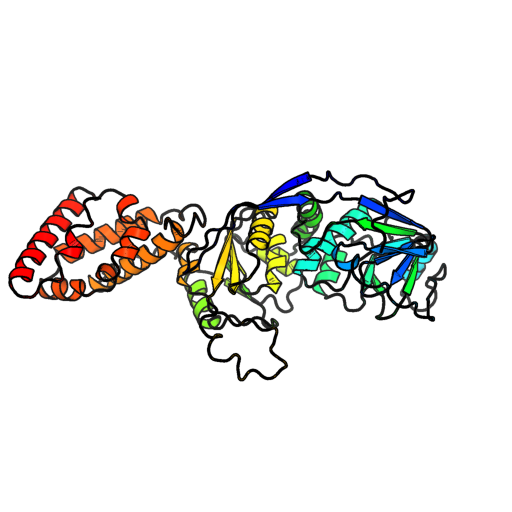486 1.00 84.88 285 LEU A O 1
ATOM 2082 N N . ALA A 1 286 ? -0.245 -8.039 -1.311 1.00 82.81 286 ALA A N 1
ATOM 2083 C CA . ALA A 1 286 ? -1.072 -8.922 -0.506 1.00 82.81 286 ALA A CA 1
ATOM 2084 C C . ALA A 1 286 ? -2.188 -9.574 -1.359 1.00 82.81 286 ALA A C 1
ATOM 2086 O O . ALA A 1 286 ? -2.537 -9.083 -2.440 1.00 82.81 286 ALA A O 1
ATOM 2087 N N . PRO A 1 287 ? -2.793 -10.675 -0.887 1.00 74.12 287 PRO A N 1
ATOM 2088 C CA . PRO A 1 287 ? -3.927 -11.302 -1.550 1.00 74.12 287 PRO A CA 1
ATOM 2089 C C . PRO A 1 287 ? -5.201 -10.478 -1.328 1.00 74.12 287 PRO A C 1
ATOM 2091 O O . PRO A 1 287 ? -5.371 -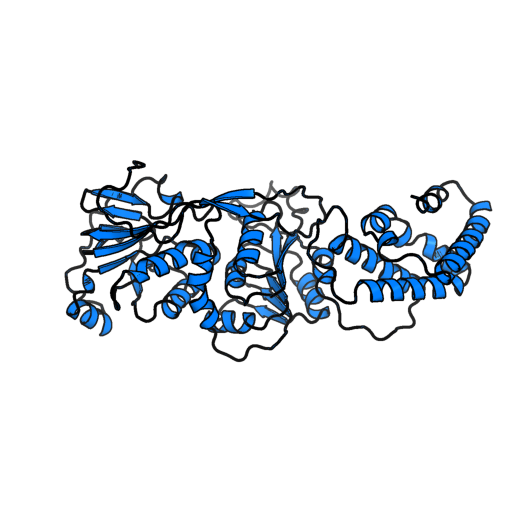9.795 -0.310 1.00 74.12 287 PRO A O 1
ATOM 2094 N N . GLY A 1 288 ? -6.131 -10.563 -2.279 1.00 81.62 288 GLY A N 1
ATOM 2095 C CA . GLY A 1 288 ? -7.452 -9.953 -2.131 1.00 81.62 288 GLY A CA 1
ATOM 2096 C C . GLY A 1 288 ? -8.169 -10.457 -0.871 1.00 81.62 288 GLY A C 1
ATOM 2097 O O . GLY A 1 288 ? -7.989 -11.594 -0.445 1.00 81.62 288 GLY A O 1
ATOM 2098 N N . GLY A 1 289 ? -8.982 -9.598 -0.261 1.00 82.88 289 GLY A N 1
ATOM 2099 C CA . GLY A 1 289 ? -9.780 -9.906 0.929 1.00 82.88 289 GLY A CA 1
ATOM 2100 C C . GLY A 1 289 ? -9.149 -9.500 2.263 1.00 82.88 289 GLY A C 1
ATOM 2101 O O . GLY A 1 289 ? -9.888 -9.343 3.236 1.00 82.88 289 GLY A O 1
ATOM 2102 N N . ALA A 1 290 ? -7.834 -9.255 2.313 1.00 85.56 290 ALA A N 1
ATOM 2103 C CA . ALA A 1 290 ? -7.175 -8.751 3.517 1.00 85.56 290 ALA A CA 1
ATOM 2104 C C . ALA A 1 290 ? -7.727 -7.376 3.940 1.00 85.56 290 ALA A C 1
ATOM 2106 O O . ALA A 1 290 ? -8.037 -6.514 3.105 1.00 85.56 290 ALA A O 1
ATOM 2107 N N . GLN A 1 291 ? -7.842 -7.168 5.252 1.00 88.81 291 GLN A N 1
ATOM 2108 C CA . GLN A 1 291 ? -8.141 -5.859 5.823 1.00 88.81 291 GLN A CA 1
ATOM 2109 C C . GLN A 1 291 ? -6.845 -5.060 5.959 1.00 88.81 291 GLN A C 1
ATOM 2111 O O . GLN A 1 291 ? -5.879 -5.549 6.533 1.00 88.81 291 GLN A O 1
ATOM 2116 N N . MET A 1 292 ? -6.802 -3.843 5.430 1.00 90.88 292 MET A N 1
ATOM 2117 C CA . MET A 1 292 ? -5.582 -3.038 5.423 1.00 90.88 292 MET A CA 1
ATOM 2118 C C . MET A 1 292 ? -5.805 -1.697 6.089 1.00 90.88 292 MET A C 1
ATOM 2120 O O . MET A 1 292 ? -6.838 -1.065 5.882 1.00 90.88 292 MET A O 1
ATOM 2124 N N . PHE A 1 293 ? -4.812 -1.251 6.848 1.00 90.88 293 PHE A N 1
ATOM 2125 C CA . PHE A 1 293 ? -4.812 0.044 7.507 1.00 90.88 293 PHE A CA 1
ATOM 2126 C C . PHE A 1 293 ? -3.572 0.814 7.087 1.00 90.88 293 PHE A C 1
ATOM 2128 O O . PHE A 1 293 ? -2.462 0.410 7.414 1.00 90.88 293 PHE A O 1
ATOM 2135 N N . ALA A 1 294 ? -3.752 1.918 6.370 1.00 90.38 294 ALA A N 1
ATOM 2136 C CA . ALA A 1 294 ? -2.656 2.805 5.992 1.00 90.38 294 ALA A CA 1
ATOM 2137 C C . ALA A 1 294 ? -2.547 3.946 7.006 1.00 90.38 294 ALA A C 1
ATOM 2139 O O . ALA A 1 294 ? -3.470 4.758 7.103 1.00 90.38 294 ALA A O 1
ATOM 2140 N N . LEU A 1 295 ? -1.441 4.018 7.752 1.00 90.12 295 LEU A N 1
ATOM 2141 C CA . LEU A 1 295 ? -1.206 5.099 8.711 1.00 90.12 295 LEU A CA 1
ATOM 2142 C C . LEU A 1 295 ? -0.613 6.299 7.978 1.00 90.12 295 LEU A C 1
ATOM 2144 O O . LEU A 1 295 ? 0.519 6.246 7.500 1.00 90.12 295 LEU A O 1
ATOM 2148 N N . LEU A 1 296 ? -1.388 7.376 7.859 1.00 86.56 296 LEU A N 1
ATOM 2149 C CA . LEU A 1 296 ? -1.028 8.513 7.015 1.00 86.56 296 LEU A CA 1
ATOM 2150 C C . LEU A 1 296 ? -1.166 9.848 7.756 1.00 86.56 296 LEU A C 1
ATOM 2152 O O . LEU A 1 296 ? -2.107 10.029 8.528 1.00 86.56 296 LEU A O 1
ATOM 2156 N N . PRO A 1 297 ? -0.270 10.817 7.507 1.00 83.81 297 PRO A N 1
ATOM 2157 C CA . PRO A 1 297 ? -0.435 12.178 8.003 1.00 83.81 297 PRO A CA 1
ATOM 2158 C C . PRO A 1 297 ? -1.567 12.917 7.268 1.00 83.81 297 PRO A C 1
ATOM 2160 O O . PRO A 1 297 ? -1.881 12.626 6.106 1.00 83.81 297 PRO A O 1
ATOM 2163 N N . GLU A 1 298 ? -2.140 13.925 7.932 1.00 77.94 298 GLU A N 1
ATOM 2164 C CA . GLU A 1 298 ? -3.034 14.913 7.311 1.00 77.94 298 GLU A CA 1
ATOM 2165 C C . GLU A 1 298 ? -2.416 15.522 6.034 1.00 77.94 298 GLU A C 1
ATOM 2167 O O . GLU A 1 298 ? -1.219 15.802 5.973 1.00 77.94 298 GLU A O 1
ATOM 2172 N N . GLY A 1 299 ? -3.244 15.749 5.008 1.00 73.31 299 GLY A N 1
ATOM 2173 C CA . GLY A 1 299 ? -2.809 16.310 3.720 1.00 73.31 299 GLY A CA 1
ATOM 2174 C C . GLY A 1 299 ? -2.274 15.288 2.709 1.00 73.31 299 GLY A C 1
ATOM 2175 O O . GLY A 1 299 ? -1.886 15.678 1.612 1.00 73.31 299 GLY A O 1
ATOM 2176 N N . THR A 1 300 ? -2.273 13.992 3.039 1.00 77.88 300 THR A N 1
ATOM 2177 C CA . THR A 1 300 ? -1.993 12.923 2.065 1.00 77.88 300 THR A CA 1
ATOM 2178 C C . THR A 1 300 ? -3.169 12.740 1.095 1.00 77.88 300 THR A C 1
ATOM 2180 O O . THR A 1 300 ? -4.325 12.885 1.491 1.00 77.88 300 THR A O 1
ATOM 2183 N N . ASP A 1 301 ? -2.904 12.367 -0.162 1.00 78.44 301 ASP A N 1
ATOM 2184 C CA . ASP A 1 301 ? -3.962 12.004 -1.111 1.00 78.44 301 ASP A CA 1
ATOM 2185 C C . ASP A 1 301 ? -4.643 10.679 -0.721 1.00 78.44 301 ASP A C 1
ATOM 2187 O O . ASP A 1 301 ? -4.101 9.589 -0.901 1.00 78.44 301 ASP A O 1
ATOM 2191 N N . LEU A 1 302 ? -5.856 10.778 -0.181 1.00 83.44 302 LEU A N 1
ATOM 2192 C CA . LEU A 1 302 ? -6.645 9.650 0.325 1.00 83.44 302 LEU A CA 1
ATOM 2193 C C . LEU A 1 302 ? -7.269 8.817 -0.799 1.00 83.44 302 LEU A C 1
ATOM 2195 O O . LEU A 1 302 ? -7.496 7.617 -0.629 1.00 83.44 302 LEU A O 1
ATOM 2199 N N . HIS A 1 303 ? -7.539 9.436 -1.951 1.00 80.50 303 HIS A N 1
ATOM 2200 C CA . HIS A 1 303 ? -8.105 8.742 -3.107 1.00 80.50 303 HIS A CA 1
ATOM 2201 C C . HIS A 1 303 ? -7.134 7.724 -3.663 1.00 80.50 303 HIS A C 1
ATOM 2203 O O . HIS A 1 303 ? -7.548 6.618 -4.020 1.00 80.50 303 HIS A O 1
ATOM 2209 N N . ARG A 1 304 ? -5.845 8.066 -3.642 1.00 78.62 304 ARG A N 1
ATOM 2210 C CA . ARG A 1 304 ? -4.790 7.174 -4.096 1.00 78.62 304 ARG A CA 1
ATOM 2211 C C . ARG A 1 304 ? -4.798 5.836 -3.387 1.00 78.62 304 ARG A C 1
ATOM 2213 O O . ARG A 1 304 ? -4.780 4.782 -4.020 1.00 78.62 304 ARG A O 1
ATOM 2220 N N . TRP A 1 305 ? -4.878 5.882 -2.068 1.00 79.62 305 TRP A N 1
ATOM 2221 C CA . TRP A 1 305 ? -4.794 4.686 -1.241 1.00 79.62 305 TRP A CA 1
ATOM 2222 C C . TRP A 1 305 ? -6.096 3.895 -1.225 1.00 79.62 305 TRP A C 1
ATOM 2224 O O . TRP A 1 305 ? -6.065 2.666 -1.218 1.00 79.62 305 TRP A O 1
ATOM 2234 N N . SER A 1 306 ? -7.234 4.586 -1.311 1.00 80.12 306 SER A N 1
ATOM 2235 C CA . SER A 1 306 ? -8.530 3.940 -1.528 1.00 80.12 306 SER A CA 1
ATOM 2236 C C . SER A 1 306 ? -8.539 3.127 -2.828 1.00 80.12 306 SER A C 1
ATOM 2238 O O . SER A 1 306 ? -8.903 1.949 -2.819 1.00 80.12 306 SER A O 1
ATOM 2240 N N . LEU A 1 307 ? -8.069 3.724 -3.932 1.00 78.69 307 LEU A N 1
ATOM 2241 C CA . LEU A 1 307 ? -8.004 3.057 -5.231 1.00 78.69 307 LEU A CA 1
ATOM 2242 C C . LEU A 1 307 ? -7.055 1.852 -5.202 1.00 78.69 307 LEU A C 1
ATOM 2244 O O . LEU A 1 307 ? -7.427 0.778 -5.668 1.00 78.69 307 LEU A O 1
ATOM 2248 N N . ALA A 1 308 ? -5.864 2.003 -4.615 1.00 79.00 308 ALA A N 1
ATOM 2249 C CA . ALA A 1 308 ? -4.909 0.906 -4.441 1.00 79.00 308 ALA A CA 1
ATOM 2250 C C . ALA A 1 308 ? -5.530 -0.279 -3.679 1.00 79.00 308 ALA A C 1
ATOM 2252 O O . ALA A 1 308 ? -5.415 -1.428 -4.109 1.00 79.00 308 ALA A O 1
ATOM 2253 N N . GLY A 1 309 ? -6.256 0.005 -2.591 1.00 81.75 309 GLY A N 1
ATOM 2254 C CA . GLY A 1 309 ? -7.002 -0.997 -1.836 1.00 81.75 309 GLY A CA 1
ATOM 2255 C C . GLY A 1 309 ? -8.047 -1.717 -2.685 1.00 81.75 309 GLY A C 1
ATOM 2256 O O . GLY A 1 309 ? -8.038 -2.943 -2.756 1.00 81.75 309 GLY A O 1
ATOM 2257 N N . GLN A 1 310 ? -8.913 -0.966 -3.371 1.00 80.44 310 GLN A N 1
ATOM 2258 C CA . GLN A 1 310 ? -9.974 -1.527 -4.211 1.00 80.44 310 GLN A CA 1
ATOM 2259 C C . GLN A 1 310 ? -9.418 -2.412 -5.329 1.00 80.44 310 GLN A C 1
ATOM 2261 O O . GLN A 1 310 ? -9.892 -3.529 -5.525 1.00 80.44 310 GLN A O 1
ATOM 2266 N N . LEU A 1 311 ? -8.417 -1.921 -6.058 1.00 78.31 311 LEU A N 1
ATOM 2267 C CA . LEU A 1 311 ? -7.819 -2.634 -7.182 1.00 78.31 311 LEU A CA 1
ATOM 2268 C C . LEU A 1 311 ? -7.064 -3.883 -6.728 1.00 78.31 311 LEU A C 1
ATOM 2270 O O . LEU A 1 311 ? -7.105 -4.908 -7.405 1.00 78.31 311 LEU A O 1
ATOM 2274 N N . GLY A 1 312 ? -6.434 -3.830 -5.555 1.00 79.19 312 GLY A N 1
ATOM 2275 C CA . GLY A 1 312 ? -5.842 -5.008 -4.938 1.00 79.19 312 GLY A CA 1
ATOM 2276 C C . GLY A 1 312 ? -6.858 -6.021 -4.401 1.00 79.19 312 GLY A C 1
ATOM 2277 O O . GLY A 1 312 ? -6.473 -7.152 -4.101 1.00 79.19 312 GLY A O 1
ATOM 2278 N N . GLY A 1 313 ? -8.143 -5.656 -4.340 1.00 83.94 313 GLY A N 1
ATOM 2279 C CA . GLY A 1 313 ? -9.215 -6.464 -3.761 1.00 83.94 313 GLY A CA 1
ATOM 2280 C C . GLY A 1 313 ? -9.245 -6.413 -2.231 1.00 83.94 313 GLY A C 1
ATOM 2281 O O . GLY A 1 313 ? -9.816 -7.299 -1.599 1.00 83.94 313 GLY A O 1
ATOM 2282 N N . HIS A 1 314 ? -8.610 -5.417 -1.617 1.00 86.44 314 HIS A N 1
ATOM 2283 C CA . HIS A 1 314 ? -8.476 -5.262 -0.170 1.00 86.44 314 HIS A CA 1
ATOM 2284 C C . HIS A 1 314 ? -9.553 -4.347 0.410 1.00 86.44 314 HIS A C 1
ATOM 2286 O O . HIS A 1 314 ? -10.086 -3.451 -0.248 1.00 86.44 314 HIS A O 1
ATOM 2292 N N . ARG A 1 315 ? -9.821 -4.518 1.705 1.00 86.50 315 ARG A N 1
ATOM 2293 C CA . ARG A 1 315 ? -10.609 -3.561 2.489 1.00 86.50 315 ARG A CA 1
ATOM 2294 C C . ARG A 1 315 ? -9.647 -2.566 3.132 1.00 86.50 315 ARG A C 1
ATOM 2296 O O . ARG A 1 315 ? -9.250 -2.759 4.277 1.00 86.50 315 ARG A O 1
ATOM 2303 N N . MET A 1 316 ? -9.236 -1.555 2.367 1.00 87.25 316 MET A N 1
ATOM 2304 C CA . MET A 1 316 ? -8.317 -0.513 2.832 1.00 87.25 316 MET A CA 1
ATOM 2305 C C . MET A 1 316 ? -9.062 0.570 3.615 1.00 87.25 316 MET A C 1
ATOM 2307 O O . MET A 1 316 ? -10.004 1.169 3.096 1.00 87.25 316 MET A O 1
ATOM 2311 N N . THR A 1 317 ? -8.588 0.849 4.824 1.00 88.19 317 THR A N 1
ATOM 2312 C CA . THR A 1 317 ? -8.990 1.981 5.660 1.00 88.19 317 THR A CA 1
ATOM 2313 C C . THR A 1 317 ? -7.777 2.878 5.867 1.00 88.19 317 THR A C 1
ATOM 2315 O O . THR A 1 317 ? -6.746 2.453 6.383 1.00 88.19 317 THR A O 1
ATOM 2318 N N . VAL A 1 318 ? -7.885 4.141 5.470 1.00 88.25 318 VAL A N 1
ATOM 2319 C CA . VAL A 1 318 ? -6.853 5.138 5.751 1.00 88.25 318 VAL A CA 1
ATOM 2320 C C . VAL A 1 318 ? -7.058 5.670 7.161 1.00 88.25 318 VAL A C 1
ATOM 2322 O O . VAL A 1 318 ? -8.140 6.139 7.499 1.00 88.25 318 VAL A O 1
ATOM 2325 N N . VAL A 1 319 ? -6.022 5.620 7.986 1.00 88.94 319 VAL A N 1
ATOM 2326 C CA . VAL A 1 319 ? -6.060 6.121 9.358 1.00 88.94 319 VAL A CA 1
ATOM 2327 C C . VAL A 1 319 ? -5.253 7.405 9.400 1.00 88.94 319 VAL A C 1
ATOM 2329 O O . VAL A 1 319 ? -4.031 7.391 9.237 1.00 88.94 319 VAL A O 1
ATOM 2332 N N . LEU A 1 320 ? -5.949 8.521 9.592 1.00 85.94 320 LEU A N 1
ATOM 2333 C CA . LEU A 1 320 ? -5.329 9.835 9.576 1.00 85.94 320 LEU A CA 1
ATOM 2334 C C . LEU A 1 320 ? -4.784 10.208 10.943 1.00 85.94 320 LEU A C 1
ATOM 2336 O O . LEU A 1 320 ? -5.527 10.423 11.901 1.00 85.94 320 LEU A O 1
ATOM 2340 N N . GLY A 1 321 ? -3.465 10.328 11.007 1.00 84.81 321 GLY A N 1
ATOM 2341 C CA . GLY A 1 321 ? -2.781 10.878 12.157 1.00 84.81 321 GLY A CA 1
ATOM 2342 C C . GLY A 1 321 ? -2.830 12.400 12.172 1.00 84.81 321 GLY A C 1
ATOM 2343 O O . GLY A 1 321 ? -2.685 13.062 11.145 1.00 84.81 321 GLY A O 1
ATOM 2344 N N . SER A 1 322 ? -2.985 12.963 13.366 1.00 78.75 322 SER A N 1
ATOM 2345 C CA . SER A 1 322 ? -2.999 14.410 13.551 1.00 78.75 322 SER A CA 1
ATOM 2346 C C . SER A 1 322 ? -1.582 14.986 13.496 1.00 78.75 322 SER A C 1
ATOM 2348 O O . SER A 1 322 ? -0.645 14.456 14.104 1.00 78.75 322 SER A O 1
ATOM 2350 N N . ALA A 1 323 ? -1.432 16.126 12.822 1.00 66.12 323 ALA A N 1
ATOM 2351 C CA . ALA A 1 323 ? -0.184 16.890 12.779 1.00 66.12 323 ALA A CA 1
ATOM 2352 C C . ALA A 1 323 ? -0.075 17.914 13.931 1.00 66.12 323 ALA A C 1
ATOM 2354 O O . ALA A 1 323 ? 0.731 18.847 13.854 1.00 66.12 323 ALA A O 1
ATOM 2355 N N . ARG A 1 324 ? -0.892 17.774 14.995 1.00 54.50 324 ARG A N 1
ATOM 2356 C CA . ARG A 1 324 ? -1.171 18.799 16.032 1.00 54.50 324 ARG A CA 1
ATOM 2357 C C . ARG A 1 324 ? 0.061 19.439 16.695 1.00 54.50 324 ARG A C 1
ATOM 2359 O O . ARG A 1 324 ? -0.071 20.506 17.281 1.00 54.50 324 ARG A O 1
ATOM 2366 N N . TYR A 1 325 ? 1.259 18.877 16.547 1.00 47.47 325 TYR A N 1
ATOM 2367 C CA . TYR A 1 325 ? 2.495 19.428 17.110 1.00 47.47 325 TYR A CA 1
ATOM 2368 C C . TYR A 1 325 ? 3.346 20.305 16.169 1.00 47.47 325 TYR A C 1
ATOM 2370 O O . TYR A 1 325 ? 4.305 20.918 16.637 1.00 47.47 325 TYR A O 1
ATOM 2378 N N . HIS A 1 326 ? 3.007 20.458 14.883 1.00 42.41 326 HIS A N 1
ATOM 2379 C CA . HIS A 1 326 ? 3.843 21.232 13.946 1.00 42.41 326 HIS A CA 1
ATOM 2380 C C . HIS A 1 326 ? 3.503 22.723 13.807 1.00 42.41 326 HIS A C 1
ATOM 2382 O O . HIS A 1 326 ? 4.331 23.477 13.286 1.00 42.41 326 HIS A O 1
ATOM 2388 N N . ARG A 1 327 ? 2.350 23.204 14.297 1.00 41.62 327 ARG A N 1
ATOM 2389 C CA . ARG A 1 327 ? 2.016 24.642 14.187 1.00 41.62 327 ARG A CA 1
ATOM 2390 C C . ARG A 1 327 ? 2.875 25.550 15.082 1.00 41.62 327 ARG A C 1
ATOM 2392 O O . ARG A 1 327 ? 2.981 26.731 14.780 1.00 41.62 327 ARG A O 1
ATOM 2399 N N . LEU A 1 328 ? 3.555 25.017 16.103 1.00 39.41 328 LEU A N 1
ATOM 2400 C CA . LEU A 1 328 ? 4.356 25.817 17.046 1.00 39.41 328 LEU A CA 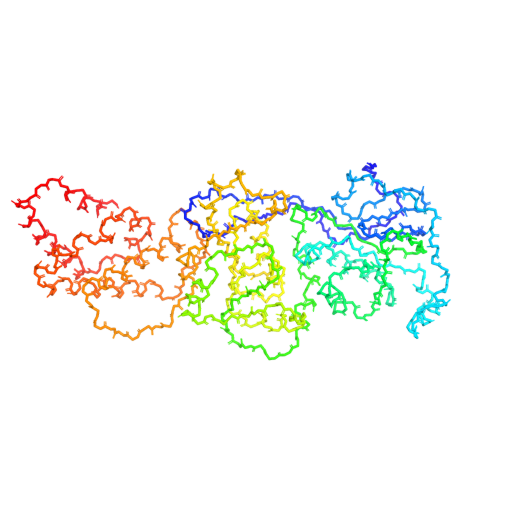1
ATOM 2401 C C . LEU A 1 328 ? 5.870 25.864 16.755 1.00 39.41 328 LEU A C 1
ATOM 2403 O O . LEU A 1 328 ? 6.574 26.644 17.387 1.00 39.41 328 LEU A O 1
ATOM 2407 N N . ARG A 1 329 ? 6.407 25.082 15.801 1.00 39.91 329 ARG A N 1
ATOM 2408 C CA . ARG A 1 329 ? 7.872 24.995 15.567 1.00 39.91 329 ARG A CA 1
ATOM 2409 C C . ARG A 1 329 ? 8.356 25.223 14.131 1.00 39.91 329 ARG A C 1
ATOM 2411 O O . ARG A 1 329 ? 9.536 25.031 13.852 1.00 39.91 329 ARG A O 1
ATOM 2418 N N . ARG A 1 330 ? 7.514 25.735 13.226 1.00 43.75 330 ARG A N 1
ATOM 2419 C CA . ARG A 1 330 ? 7.967 26.127 11.871 1.00 43.75 330 ARG A CA 1
ATOM 2420 C C . ARG A 1 330 ? 8.993 27.276 11.845 1.00 43.75 330 ARG A C 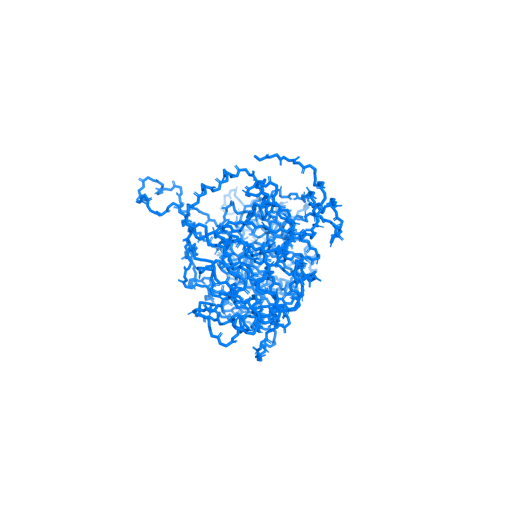1
ATOM 2422 O O . ARG A 1 330 ? 9.589 27.502 10.801 1.00 43.75 330 ARG A O 1
ATOM 2429 N N . ARG A 1 331 ? 9.243 27.969 12.965 1.00 42.97 331 ARG A N 1
ATOM 2430 C CA . ARG A 1 331 ? 10.263 29.034 13.062 1.00 42.97 331 ARG A CA 1
ATOM 2431 C C . ARG A 1 331 ? 11.692 28.558 13.372 1.00 42.97 331 ARG A C 1
ATOM 2433 O O . ARG A 1 331 ? 12.595 29.372 13.251 1.00 42.97 331 ARG A O 1
ATOM 2440 N N . PHE A 1 332 ? 11.918 27.287 13.732 1.00 43.94 332 PHE A N 1
ATOM 2441 C CA . PHE A 1 332 ? 13.232 26.835 14.235 1.00 43.94 332 PHE A CA 1
ATOM 2442 C C . PHE A 1 332 ? 13.726 25.488 13.685 1.00 43.94 332 PHE A C 1
ATOM 2444 O O . PHE A 1 332 ? 14.641 24.899 14.254 1.00 43.94 332 PHE A O 1
ATOM 2451 N N . LEU A 1 333 ? 13.150 24.972 12.595 1.00 41.72 333 LEU A N 1
ATOM 2452 C CA . LEU A 1 333 ? 13.719 23.786 11.950 1.00 41.72 333 LEU A CA 1
ATOM 2453 C C . LEU A 1 333 ? 14.882 24.207 11.028 1.00 41.72 333 LEU A C 1
ATOM 2455 O O . LEU A 1 333 ? 14.668 25.039 10.136 1.00 41.72 333 LEU A O 1
ATOM 2459 N N . PRO A 1 334 ? 16.102 23.665 11.226 1.00 37.97 334 PRO A N 1
ATOM 2460 C CA . PRO A 1 334 ? 17.225 23.910 10.329 1.00 37.97 334 PRO A CA 1
ATOM 2461 C C . PRO A 1 334 ? 16.852 23.478 8.907 1.00 37.97 334 PRO A C 1
ATOM 2463 O O . PRO A 1 334 ? 16.071 22.547 8.705 1.00 37.97 334 PRO A O 1
ATOM 2466 N N . HIS A 1 335 ? 17.385 24.185 7.912 1.00 37.25 335 HIS A N 1
ATOM 2467 C CA . HIS A 1 335 ? 16.960 24.142 6.506 1.00 37.25 335 HIS A CA 1
ATOM 2468 C C . HIS A 1 335 ? 17.121 22.786 5.773 1.00 37.25 335 HIS A C 1
ATOM 2470 O O . HIS A 1 335 ? 16.902 22.737 4.568 1.00 37.25 335 HIS A O 1
ATOM 2476 N N . GLY A 1 336 ? 17.414 21.684 6.473 1.00 38.00 336 GLY A N 1
ATOM 2477 C CA . GLY A 1 336 ? 17.501 20.325 5.921 1.00 38.00 336 GLY A CA 1
ATOM 2478 C C . GLY A 1 336 ? 16.278 19.420 6.149 1.00 38.00 336 GLY A C 1
ATOM 2479 O O . GLY A 1 336 ? 16.119 18.449 5.424 1.00 38.00 336 GLY A O 1
ATOM 2480 N N . LEU A 1 337 ? 15.374 19.729 7.090 1.00 41.84 337 LEU A N 1
ATOM 2481 C CA . LEU A 1 337 ? 14.250 18.838 7.466 1.00 41.84 337 LEU A CA 1
ATOM 2482 C C . LEU A 1 337 ? 12.909 19.221 6.810 1.00 41.84 337 LEU A C 1
ATOM 2484 O O . LEU A 1 337 ? 11.840 19.048 7.392 1.00 41.84 337 LEU A O 1
ATOM 2488 N N . ARG A 1 338 ? 12.929 19.783 5.595 1.00 41.28 338 ARG A N 1
ATOM 2489 C CA . ARG A 1 338 ? 11.700 20.226 4.898 1.00 41.28 338 ARG A CA 1
ATOM 2490 C C . ARG A 1 338 ? 10.815 19.076 4.372 1.00 41.28 338 ARG A C 1
ATOM 2492 O O . ARG A 1 338 ? 9.744 19.365 3.848 1.00 41.28 338 ARG A O 1
ATOM 2499 N N . GLY A 1 339 ? 11.215 17.809 4.530 1.00 48.19 339 GLY A N 1
ATOM 2500 C CA . GLY A 1 339 ? 10.494 16.633 4.010 1.00 48.19 339 GLY A CA 1
ATOM 2501 C C . GLY A 1 339 ? 9.915 15.667 5.053 1.00 48.19 339 GLY A C 1
ATOM 2502 O O . GLY A 1 339 ? 9.096 14.821 4.693 1.00 48.19 339 GLY A O 1
ATOM 2503 N N . GLU A 1 340 ? 10.291 15.784 6.330 1.00 56.69 340 GLU A N 1
ATOM 2504 C CA . GLU A 1 340 ? 9.849 14.848 7.371 1.00 56.69 340 GLU A CA 1
ATOM 2505 C C . GLU A 1 340 ? 8.506 15.287 7.959 1.00 56.69 340 GLU A C 1
ATOM 2507 O O . GLU A 1 340 ? 8.404 16.265 8.704 1.00 56.69 340 GLU A O 1
ATOM 2512 N N . GLN A 1 341 ? 7.437 14.574 7.609 1.00 65.00 341 GLN A N 1
ATOM 2513 C CA . GLN A 1 341 ? 6.144 14.754 8.261 1.00 65.00 341 GLN A CA 1
ATOM 2514 C C . GLN A 1 341 ? 6.105 13.869 9.507 1.00 65.00 341 GLN A C 1
ATOM 2516 O O . GLN A 1 341 ? 5.976 12.650 9.397 1.00 65.00 341 GLN A O 1
ATOM 2521 N N . VAL A 1 342 ? 6.217 14.480 10.689 1.00 75.81 342 VAL A N 1
ATOM 2522 C CA . VAL A 1 342 ? 6.011 13.790 11.968 1.00 75.81 342 VAL A CA 1
ATOM 2523 C C . VAL A 1 342 ? 4.531 13.863 12.319 1.00 75.81 342 VAL A C 1
ATOM 2525 O O . VAL A 1 342 ? 3.931 14.941 12.334 1.00 75.81 342 VAL A O 1
ATOM 2528 N N . PHE A 1 343 ? 3.927 12.719 12.617 1.00 83.44 343 PHE A N 1
ATOM 2529 C CA . PHE A 1 343 ? 2.503 12.638 12.935 1.00 83.44 343 PHE A CA 1
ATOM 2530 C C . PHE A 1 343 ? 2.237 11.677 14.091 1.00 83.44 343 PHE A C 1
ATOM 2532 O O . PHE A 1 343 ? 3.094 10.887 14.489 1.00 83.44 343 PHE A O 1
ATOM 2539 N N . HIS A 1 344 ? 1.045 11.797 14.667 1.00 87.12 344 HIS A N 1
ATOM 2540 C CA . HIS A 1 344 ? 0.574 10.956 15.759 1.00 87.12 344 HIS A CA 1
ATOM 2541 C C . HIS A 1 344 ? -0.736 10.290 15.360 1.00 87.12 344 HIS A C 1
ATOM 2543 O O . HIS A 1 344 ? -1.685 10.987 14.992 1.00 87.12 344 HIS A O 1
ATOM 2549 N N . VAL A 1 345 ? -0.815 8.968 15.495 1.00 88.06 345 VAL A N 1
ATOM 2550 C CA . VAL A 1 345 ? -2.048 8.211 15.250 1.00 88.06 345 VAL A CA 1
ATOM 2551 C C . VAL A 1 345 ? -2.641 7.784 16.577 1.00 88.06 345 VAL A C 1
ATOM 2553 O O . VAL A 1 345 ? -2.002 7.066 17.334 1.00 88.06 345 VAL A O 1
ATOM 2556 N N . ASP A 1 346 ? -3.860 8.221 16.868 1.00 85.38 346 ASP A N 1
ATOM 2557 C CA . ASP A 1 346 ? -4.572 7.741 18.047 1.00 85.38 346 ASP A CA 1
ATOM 2558 C C . ASP A 1 346 ? -4.909 6.241 17.870 1.00 85.38 346 ASP A C 1
ATOM 2560 O O . ASP A 1 346 ? -5.577 5.897 16.888 1.00 85.38 346 ASP A O 1
ATOM 2564 N N . PRO A 1 347 ? -4.457 5.336 18.767 1.00 87.00 347 PRO A N 1
ATOM 2565 C CA . PRO A 1 347 ? -4.764 3.910 18.671 1.00 87.00 347 PRO A CA 1
ATOM 2566 C C . PRO A 1 347 ? -6.265 3.622 18.566 1.00 87.00 347 PRO A C 1
ATOM 2568 O O . PRO A 1 347 ? -6.666 2.685 17.870 1.00 87.00 347 PRO A O 1
ATOM 2571 N N . HIS A 1 348 ? -7.113 4.447 19.183 1.00 81.44 348 HIS A N 1
ATOM 2572 C CA . HIS A 1 348 ? -8.557 4.256 19.149 1.00 81.44 348 HIS A CA 1
ATOM 2573 C C . HIS A 1 348 ? -9.158 4.378 17.738 1.00 81.44 348 HIS A C 1
ATOM 2575 O O . HIS A 1 348 ? -10.263 3.902 17.506 1.00 81.44 348 HIS A O 1
ATOM 2581 N N . LEU A 1 349 ? -8.423 4.928 16.766 1.00 83.75 349 LEU A N 1
ATOM 2582 C CA . LEU A 1 349 ? -8.832 4.978 15.360 1.00 83.75 349 LEU A CA 1
ATOM 2583 C C . LEU A 1 349 ? -8.622 3.652 14.603 1.00 83.75 349 LEU A C 1
ATOM 2585 O O . LEU A 1 349 ? -9.086 3.532 13.469 1.00 83.75 349 LEU A O 1
ATOM 2589 N N . ILE A 1 350 ? -7.912 2.677 15.187 1.00 87.19 350 ILE A N 1
ATOM 2590 C CA . ILE A 1 350 ? -7.521 1.408 14.534 1.00 87.19 350 ILE A CA 1
ATOM 2591 C C . ILE A 1 350 ? -7.987 0.194 15.331 1.00 87.19 350 ILE A C 1
ATOM 2593 O O . ILE A 1 350 ? -8.528 -0.756 14.767 1.00 87.19 350 ILE A O 1
ATOM 2597 N N . LEU A 1 351 ? -7.780 0.217 16.650 1.00 87.25 351 LEU A N 1
ATOM 2598 C CA . LEU A 1 351 ? -8.088 -0.905 17.536 1.00 87.25 351 LEU A CA 1
ATOM 2599 C C . LEU A 1 351 ? -9.530 -1.440 17.412 1.00 87.25 351 LEU A C 1
ATOM 2601 O O . LEU A 1 351 ? -9.682 -2.661 17.507 1.00 87.25 351 LEU A O 1
ATOM 2605 N N . PRO A 1 352 ? -10.574 -0.624 17.145 1.00 81.81 352 PRO A N 1
ATOM 2606 C CA . PRO A 1 352 ? -11.934 -1.133 16.948 1.00 81.81 352 PRO A CA 1
ATOM 2607 C C . PRO A 1 352 ? -12.043 -2.173 15.829 1.00 81.81 352 PRO A C 1
ATOM 2609 O O . PRO A 1 352 ? -12.833 -3.107 15.917 1.00 81.81 352 PRO A O 1
ATOM 2612 N N . PHE A 1 353 ? -11.215 -2.058 14.789 1.00 83.00 353 PHE A N 1
ATOM 2613 C CA . PHE A 1 353 ? -11.215 -2.988 13.662 1.00 83.00 353 PHE A CA 1
ATOM 2614 C C . PHE A 1 353 ? -10.447 -4.288 13.940 1.00 83.00 353 PHE A C 1
ATOM 2616 O O . PHE A 1 353 ? -10.529 -5.236 13.159 1.00 83.00 353 PHE A O 1
ATOM 2623 N N . LEU A 1 354 ? -9.699 -4.335 15.043 1.00 85.44 354 LEU A N 1
ATOM 2624 C CA . LEU A 1 354 ? -8.857 -5.449 15.463 1.00 85.44 354 LEU A CA 1
ATOM 2625 C C . LEU A 1 354 ? -9.374 -5.962 16.816 1.00 85.44 354 LEU A C 1
ATOM 2627 O O . LEU A 1 354 ? -8.786 -5.661 17.863 1.00 85.44 354 LEU A O 1
ATOM 2631 N N . PRO A 1 355 ? -10.504 -6.701 16.835 1.00 72.38 355 PRO A N 1
ATOM 2632 C CA . PRO A 1 355 ? -11.131 -7.116 18.081 1.00 72.38 355 PRO A CA 1
ATOM 2633 C C . PRO A 1 355 ? -10.155 -7.952 18.906 1.00 72.38 355 PRO A C 1
ATOM 2635 O O . PRO A 1 355 ? -9.488 -8.854 18.378 1.00 72.38 355 PRO A O 1
ATOM 2638 N N . ALA A 1 356 ? -10.058 -7.616 20.192 1.00 69.75 356 ALA A N 1
ATOM 2639 C CA . ALA A 1 356 ? -9.288 -8.384 21.158 1.00 69.75 356 ALA A CA 1
ATOM 2640 C C . ALA A 1 356 ? -9.803 -9.836 21.217 1.00 69.75 356 ALA A C 1
ATOM 2642 O O . ALA A 1 356 ? -10.972 -10.083 20.893 1.00 69.75 356 ALA A O 1
ATOM 2643 N N . PRO A 1 357 ? -8.967 -10.799 21.642 1.00 62.75 357 PRO A N 1
ATOM 2644 C CA . PRO A 1 357 ? -9.477 -12.086 22.096 1.00 62.75 357 PRO A CA 1
ATOM 2645 C C . PRO A 1 357 ? -10.576 -11.842 23.144 1.00 62.75 357 PRO A C 1
ATOM 2647 O O . PRO A 1 357 ? -10.438 -10.902 23.934 1.00 62.75 357 PRO A O 1
ATOM 2650 N N . PRO A 1 358 ? -11.670 -12.624 23.155 1.00 56.03 358 PRO A N 1
ATOM 2651 C CA . PRO A 1 358 ? -12.703 -12.473 24.171 1.00 56.03 358 PRO A CA 1
ATOM 2652 C C . PRO A 1 358 ? -12.055 -12.615 25.550 1.00 56.03 358 PRO A C 1
ATOM 2654 O O . PRO A 1 358 ? -11.488 -13.659 25.872 1.00 56.03 358 PRO A O 1
ATOM 2657 N N . ALA A 1 359 ? -12.086 -11.539 26.336 1.00 57.34 359 ALA A N 1
ATOM 2658 C CA . ALA A 1 359 ? -11.628 -11.593 27.712 1.00 57.34 359 AL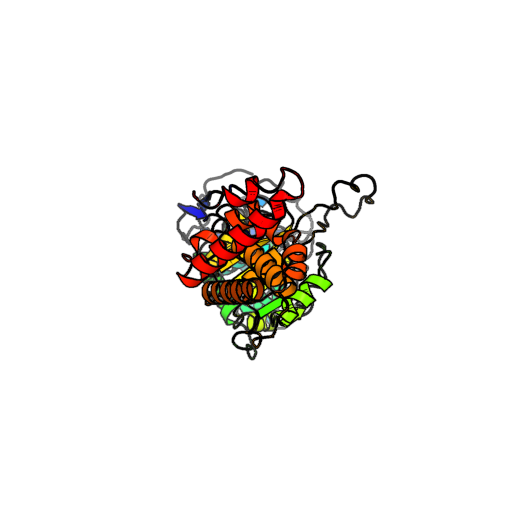A A CA 1
ATOM 2659 C C . ALA A 1 359 ? -12.589 -12.490 28.509 1.00 57.34 359 ALA A C 1
ATOM 2661 O O . ALA A 1 359 ? -13.798 -12.463 28.246 1.00 57.34 359 ALA A O 1
ATOM 2662 N N . PRO A 1 360 ? -12.089 -13.282 29.473 1.00 50.44 360 PRO A N 1
ATOM 2663 C CA . PRO A 1 360 ? -12.971 -13.966 30.405 1.00 50.44 360 PRO A CA 1
ATOM 2664 C C . PRO A 1 360 ? -13.839 -12.928 31.136 1.00 50.44 360 PRO A C 1
ATOM 2666 O O . PRO A 1 360 ? -13.377 -11.805 31.359 1.00 50.44 360 PRO A O 1
ATOM 2669 N N . PRO A 1 361 ? -15.086 -13.269 31.503 1.00 53.06 361 PRO A N 1
ATOM 2670 C CA . PRO A 1 361 ? -15.923 -12.377 32.291 1.00 53.06 361 PRO A CA 1
ATOM 2671 C C . PRO A 1 361 ? -15.203 -12.064 33.606 1.00 53.06 361 PRO A C 1
ATOM 2673 O O . PRO A 1 361 ? -14.902 -12.963 34.388 1.00 53.06 361 PRO A O 1
ATOM 2676 N N . GLN A 1 362 ? -14.875 -10.791 33.807 1.00 61.62 362 GLN A N 1
ATOM 2677 C CA . GLN A 1 362 ? -14.289 -10.295 35.045 1.00 61.62 362 GLN A CA 1
ATOM 2678 C C . GLN A 1 362 ? -15.381 -9.633 35.880 1.00 61.62 362 GLN A C 1
ATOM 2680 O O . GLN A 1 362 ? -16.267 -8.967 35.340 1.00 61.62 362 GLN A O 1
ATOM 2685 N N . ASP A 1 363 ? -15.290 -9.797 37.196 1.00 66.88 363 ASP A N 1
ATOM 2686 C CA . ASP A 1 363 ? -16.085 -9.046 38.162 1.00 66.88 363 ASP A CA 1
ATOM 2687 C C . ASP A 1 363 ? -15.556 -7.607 38.220 1.00 66.88 363 ASP A C 1
ATOM 2689 O O . ASP A 1 363 ? -14.700 -7.249 39.026 1.00 66.88 363 ASP A O 1
ATOM 2693 N N . LEU A 1 364 ? -16.001 -6.800 37.259 1.00 74.44 364 LEU A N 1
ATOM 2694 C CA . LEU A 1 364 ? -15.606 -5.405 37.119 1.00 74.44 364 LEU A CA 1
ATOM 2695 C C . LEU A 1 364 ? -16.425 -4.520 38.064 1.00 74.44 364 LEU A C 1
ATOM 2697 O O . LEU A 1 364 ? -17.633 -4.709 38.226 1.00 74.44 364 LEU A O 1
ATOM 2701 N N . SER A 1 365 ? -15.769 -3.520 38.655 1.00 77.62 365 SER A N 1
ATOM 2702 C CA . SER A 1 365 ? -16.448 -2.469 39.415 1.00 77.62 365 SER A CA 1
ATOM 2703 C C . SER A 1 365 ? -17.339 -1.608 38.501 1.00 77.62 365 SER A C 1
ATOM 2705 O O . SER A 1 365 ? -17.108 -1.564 37.286 1.00 77.62 365 SER A O 1
ATOM 2707 N N . PRO A 1 366 ? -18.327 -0.871 39.047 1.00 74.12 366 PRO A N 1
ATOM 2708 C CA . PRO A 1 366 ? -19.164 0.039 38.261 1.00 74.12 366 PRO A CA 1
ATOM 2709 C C . PRO A 1 366 ? -18.354 1.046 37.430 1.00 74.12 366 PRO A C 1
ATOM 2711 O O . PRO A 1 366 ? -18.637 1.235 36.248 1.00 74.12 366 PRO A O 1
ATOM 2714 N N . THR A 1 367 ? -17.294 1.626 38.002 1.00 76.38 367 THR A N 1
ATOM 2715 C CA . THR A 1 367 ? -16.389 2.541 37.288 1.00 76.38 367 THR A CA 1
ATOM 2716 C C . THR A 1 367 ? -15.672 1.846 36.133 1.00 76.38 367 THR A C 1
ATOM 2718 O O . THR A 1 367 ? -15.692 2.355 35.019 1.00 76.38 367 THR A O 1
ATOM 2721 N N . ALA A 1 368 ? -15.124 0.645 36.350 1.00 77.25 368 ALA A N 1
ATOM 2722 C CA . ALA A 1 368 ? -14.449 -0.110 35.293 1.00 77.25 368 ALA A CA 1
ATOM 2723 C C . ALA A 1 368 ? -15.408 -0.518 34.155 1.00 77.25 368 ALA A C 1
ATOM 2725 O O . ALA A 1 368 ? -15.011 -0.575 32.990 1.00 77.25 368 ALA A O 1
ATOM 2726 N N . LEU A 1 369 ? -16.684 -0.769 34.469 1.00 73.31 369 LEU A N 1
ATOM 2727 C CA . LEU A 1 369 ? -17.727 -1.011 33.469 1.00 73.31 369 LEU A CA 1
ATOM 2728 C C . LEU A 1 369 ? -18.080 0.255 32.682 1.00 73.31 369 LEU A C 1
ATOM 2730 O O . LEU A 1 369 ? -18.277 0.168 31.469 1.00 73.31 369 LEU A O 1
ATOM 2734 N N . LEU A 1 370 ? -18.127 1.425 33.326 1.00 74.00 370 LEU A N 1
ATOM 2735 C CA . LEU A 1 370 ? -18.322 2.692 32.619 1.00 74.00 370 LEU A CA 1
ATOM 2736 C C . LEU A 1 370 ? -17.109 3.092 31.777 1.00 74.00 370 LEU A C 1
ATOM 2738 O O . LEU A 1 370 ? -17.303 3.607 30.679 1.00 74.00 370 LEU A O 1
ATOM 2742 N N . ASP A 1 371 ? -15.886 2.822 32.228 1.00 77.94 371 ASP A N 1
ATOM 2743 C CA . ASP A 1 371 ? -14.670 2.962 31.419 1.00 77.94 371 ASP A CA 1
ATOM 2744 C C . ASP A 1 371 ? -14.736 2.062 30.180 1.00 77.94 371 ASP A C 1
ATOM 2746 O O . ASP A 1 371 ? -14.481 2.508 29.059 1.00 77.94 371 ASP A O 1
ATOM 2750 N N . ALA A 1 372 ? -15.151 0.803 30.355 1.00 75.00 372 ALA A N 1
ATOM 2751 C CA . ALA A 1 372 ? -15.333 -0.135 29.252 1.00 75.00 372 ALA A CA 1
ATOM 2752 C C . ALA A 1 372 ? -16.434 0.319 28.278 1.00 75.00 372 ALA A C 1
ATOM 2754 O O . ALA A 1 372 ? -16.252 0.216 27.064 1.00 75.00 372 ALA A O 1
ATOM 2755 N N . LEU A 1 373 ? -17.552 0.854 28.781 1.00 73.00 373 LEU A N 1
ATOM 2756 C CA . LEU A 1 373 ? -18.630 1.412 27.959 1.00 73.00 373 LEU A CA 1
ATOM 2757 C C . LEU A 1 373 ? -18.216 2.693 27.236 1.00 73.00 373 LEU A C 1
ATOM 2759 O O . LEU A 1 373 ? -18.560 2.862 26.071 1.00 73.00 373 LEU A O 1
ATOM 2763 N N . TYR A 1 374 ? -17.461 3.571 27.891 1.00 75.94 374 TYR A N 1
ATOM 2764 C CA . TYR A 1 374 ? -16.919 4.786 27.288 1.00 75.94 374 TYR A CA 1
ATOM 2765 C C . TYR A 1 374 ? -15.896 4.465 26.197 1.00 75.94 374 TYR A C 1
ATOM 2767 O O . TYR A 1 374 ? -15.936 5.029 25.104 1.00 75.94 374 TYR A O 1
ATOM 2775 N N . GLY A 1 375 ? -15.032 3.478 26.439 1.00 75.50 375 GLY A N 1
ATOM 2776 C CA . GLY A 1 375 ? -14.173 2.913 25.406 1.00 75.50 375 GLY A CA 1
ATOM 2777 C C . GLY A 1 375 ? -14.992 2.334 24.251 1.00 75.50 375 GLY A C 1
ATOM 2778 O O . GLY A 1 375 ? -14.731 2.652 23.094 1.00 75.50 375 GLY A O 1
ATOM 2779 N N . ALA A 1 376 ? -16.025 1.540 24.545 1.00 73.31 376 ALA A N 1
ATOM 2780 C CA . ALA A 1 376 ? -16.885 0.932 23.534 1.00 73.31 376 ALA A CA 1
ATOM 2781 C C . ALA A 1 376 ? -17.702 1.958 22.729 1.00 73.31 376 ALA A C 1
ATOM 2783 O O . ALA A 1 376 ? -17.940 1.721 21.547 1.00 73.31 376 ALA A O 1
ATOM 2784 N N . SER A 1 377 ? -18.101 3.092 23.317 1.00 72.00 377 SER A N 1
ATOM 2785 C CA . SER A 1 377 ? -18.771 4.175 22.588 1.00 72.00 377 SER A CA 1
ATOM 2786 C C . SER A 1 377 ? -17.806 4.916 21.666 1.00 72.00 377 SER A C 1
ATOM 2788 O O . SER A 1 377 ? -18.194 5.284 20.559 1.00 72.00 377 SER A O 1
ATOM 2790 N N . PHE A 1 378 ? -16.527 5.034 22.044 1.00 72.50 378 PHE A N 1
ATOM 2791 C CA . PHE A 1 378 ? -15.475 5.469 21.124 1.00 72.50 378 PHE A CA 1
ATOM 2792 C C . PHE A 1 378 ? -15.306 4.478 19.967 1.00 72.50 378 PHE A C 1
ATOM 2794 O O . PHE A 1 378 ? -15.273 4.882 18.806 1.00 72.50 378 PHE A O 1
ATOM 2801 N N . GLU A 1 379 ? -15.211 3.177 20.267 1.00 73.06 379 GLU A N 1
ATOM 2802 C CA . GLU A 1 379 ? -15.094 2.147 19.232 1.00 73.06 379 GLU A CA 1
ATOM 2803 C C . GLU A 1 379 ? -16.308 2.180 18.286 1.00 73.06 379 GLU A C 1
ATOM 2805 O O . GLU A 1 379 ? -16.132 2.107 17.072 1.00 73.06 379 GLU A O 1
ATOM 2810 N N . ALA A 1 380 ? -17.519 2.359 18.822 1.00 69.88 380 ALA A N 1
ATOM 2811 C CA . ALA A 1 380 ? -18.737 2.521 18.038 1.00 69.88 380 ALA A CA 1
ATOM 2812 C C . ALA A 1 380 ? -18.670 3.782 17.167 1.00 69.88 380 ALA A C 1
ATOM 2814 O O . ALA A 1 380 ? -18.823 3.668 15.965 1.00 69.88 380 ALA A O 1
ATOM 2815 N N . ASP A 1 381 ? -18.325 4.959 17.692 1.00 71.25 381 ASP A N 1
ATOM 2816 C CA . ASP A 1 381 ? -18.212 6.184 16.878 1.00 71.25 381 ASP A CA 1
ATOM 2817 C C . ASP A 1 381 ? -17.262 6.020 15.677 1.00 71.25 381 ASP A C 1
ATOM 2819 O O . ASP A 1 381 ? -17.578 6.429 14.561 1.00 71.25 381 ASP A O 1
ATOM 2823 N N . VAL A 1 382 ? -16.143 5.313 15.859 1.00 70.69 382 VAL A N 1
ATOM 2824 C CA . VAL A 1 382 ? -15.201 4.996 14.771 1.00 70.69 382 VAL A CA 1
ATOM 2825 C C . VAL A 1 382 ? -15.778 4.009 13.744 1.00 70.69 382 VAL A C 1
ATOM 2827 O O . VAL A 1 382 ? -15.453 4.089 12.557 1.00 70.69 382 VAL A O 1
ATOM 2830 N N . LEU A 1 383 ? -16.604 3.056 14.179 1.00 69.75 383 LEU A N 1
ATOM 2831 C CA . LEU A 1 383 ? -17.151 1.984 13.339 1.00 69.75 383 LEU A CA 1
ATOM 2832 C C . LEU A 1 383 ? -18.482 2.350 12.659 1.00 69.75 383 LEU A C 1
ATOM 2834 O O . LEU A 1 383 ? -18.732 1.918 11.531 1.00 69.75 383 LEU A O 1
ATOM 2838 N N . THR A 1 384 ? -19.334 3.105 13.350 1.00 61.38 384 THR A N 1
ATOM 2839 C CA . THR A 1 384 ? -20.751 3.352 13.037 1.00 61.38 384 THR A CA 1
ATOM 2840 C C . THR A 1 384 ? -21.116 4.831 12.986 1.00 61.38 384 THR A C 1
ATOM 2842 O O . THR A 1 384 ? -22.199 5.155 12.498 1.00 61.38 384 THR A O 1
ATOM 2845 N N . GLY A 1 385 ? -20.256 5.733 13.470 1.00 55.62 385 GLY A N 1
ATOM 2846 C CA . GLY A 1 385 ? -20.565 7.155 13.564 1.00 55.62 385 GLY A CA 1
ATOM 2847 C C . GLY A 1 385 ? -20.946 7.760 12.213 1.00 55.62 385 GLY A C 1
ATOM 2848 O O . GLY A 1 385 ? -20.232 7.627 11.219 1.00 55.62 385 GLY A O 1
ATOM 2849 N N . ALA A 1 386 ? -22.063 8.492 12.186 1.00 41.62 386 ALA A N 1
ATOM 2850 C CA . ALA A 1 386 ? -22.676 9.072 10.984 1.00 41.62 386 ALA A CA 1
ATOM 2851 C C . ALA A 1 386 ? -21.763 10.044 10.190 1.00 41.62 386 ALA A C 1
ATOM 2853 O O . ALA A 1 386 ? -22.116 10.487 9.099 1.00 41.62 386 ALA A O 1
ATOM 2854 N N . TRP A 1 387 ? -20.607 10.415 10.753 1.00 44.38 387 TRP A N 1
ATOM 2855 C CA . TRP A 1 387 ? -19.668 11.413 10.229 1.00 44.38 387 TRP A CA 1
ATOM 2856 C C . TRP A 1 387 ? -18.327 10.764 9.818 1.00 44.38 387 TRP A C 1
ATOM 2858 O O . TRP A 1 387 ? -17.632 11.282 8.942 1.00 44.38 387 TRP A O 1
ATOM 2868 N N . ALA A 1 388 ? -18.012 9.581 10.364 1.00 40.84 388 ALA A N 1
ATOM 2869 C CA . ALA A 1 388 ? -16.977 8.660 9.898 1.00 40.84 388 ALA A CA 1
ATOM 2870 C C . ALA A 1 388 ? -17.634 7.620 8.974 1.00 40.84 388 ALA A C 1
ATOM 2872 O O . ALA A 1 388 ? -17.828 6.460 9.319 1.00 40.84 388 ALA A O 1
ATOM 2873 N N . VAL A 1 389 ? -18.058 8.082 7.796 1.00 45.88 389 VAL A N 1
ATOM 2874 C CA . VAL A 1 389 ? -18.798 7.297 6.796 1.00 45.88 389 VAL A CA 1
ATOM 2875 C C . VAL A 1 389 ? -18.158 5.920 6.574 1.00 45.88 389 VAL A C 1
ATOM 2877 O O . VAL A 1 389 ? -17.078 5.830 5.995 1.00 45.88 389 VAL A O 1
ATOM 2880 N N . HIS A 1 390 ? -18.849 4.878 7.058 1.00 46.72 390 HIS A N 1
ATOM 2881 C CA . HIS A 1 390 ? -18.558 3.444 6.949 1.00 46.72 390 HIS A CA 1
ATOM 2882 C C . HIS A 1 390 ? -17.097 3.101 6.621 1.00 46.72 390 HIS A C 1
ATOM 2884 O O . HIS A 1 390 ? -16.752 2.762 5.483 1.00 46.72 390 HIS A O 1
ATOM 2890 N N . ALA A 1 391 ? -16.242 3.058 7.644 1.00 50.41 391 ALA A N 1
ATOM 2891 C CA . ALA A 1 391 ? -14.928 2.421 7.530 1.00 50.41 391 ALA A CA 1
ATOM 2892 C C . ALA A 1 391 ? -15.015 0.911 7.180 1.00 50.41 391 ALA A C 1
ATOM 2894 O O . ALA A 1 391 ? -14.016 0.264 6.862 1.00 50.41 391 ALA A O 1
ATOM 2895 N N . GLY A 1 392 ? -16.222 0.344 7.156 1.00 53.81 392 GLY A N 1
ATOM 2896 C CA . GLY A 1 392 ? -16.538 -0.998 6.691 1.00 53.81 392 GLY A CA 1
ATOM 2897 C C . GLY A 1 392 ? -17.781 -1.532 7.403 1.00 53.81 392 GLY A C 1
ATOM 2898 O O . GLY A 1 392 ? -18.437 -0.778 8.119 1.00 53.81 392 GLY A O 1
ATOM 2899 N N . PRO A 1 393 ? -18.117 -2.819 7.216 1.00 56.66 393 PRO A N 1
ATOM 2900 C CA . PRO A 1 393 ? -19.050 -3.491 8.112 1.00 56.66 393 PRO A CA 1
ATOM 2901 C C . PRO A 1 393 ? -18.480 -3.510 9.537 1.00 56.66 393 PRO A C 1
ATOM 2903 O O . PRO A 1 393 ? -17.268 -3.676 9.716 1.00 56.66 393 PRO A O 1
ATOM 2906 N N . THR A 1 394 ? -19.349 -3.370 10.537 1.00 63.81 394 THR A N 1
ATOM 2907 C CA . THR A 1 394 ? -19.008 -3.582 11.947 1.00 63.81 394 THR A CA 1
ATOM 2908 C C . THR A 1 394 ? -18.368 -4.968 12.121 1.00 63.81 394 THR A C 1
ATOM 2910 O O . THR A 1 394 ? -18.835 -5.942 11.517 1.00 63.81 394 THR A O 1
ATOM 2913 N N . PRO A 1 395 ? -17.276 -5.101 12.899 1.00 66.69 395 PRO A N 1
ATOM 2914 C CA . PRO A 1 395 ? -16.677 -6.399 13.179 1.00 66.69 395 PRO A CA 1
ATOM 2915 C C . PRO A 1 395 ? -17.696 -7.358 13.803 1.00 66.69 395 PRO A C 1
ATOM 2917 O O . PRO A 1 395 ? -18.508 -6.961 14.640 1.00 66.69 395 PRO A O 1
ATOM 2920 N N . ALA A 1 396 ? -17.630 -8.637 13.425 1.00 67.56 396 ALA A N 1
ATOM 2921 C CA . ALA A 1 396 ? -18.518 -9.658 13.976 1.00 67.56 396 ALA A CA 1
ATOM 2922 C C . ALA A 1 396 ? -18.407 -9.722 15.513 1.00 67.56 396 ALA A C 1
ATOM 2924 O O . ALA A 1 396 ? -17.301 -9.701 16.056 1.00 67.56 396 ALA A O 1
ATOM 2925 N N . GLY A 1 397 ? -19.552 -9.795 16.199 1.00 69.56 397 GLY A N 1
ATOM 2926 C CA . GLY A 1 397 ? -19.640 -9.840 17.664 1.00 69.56 397 GLY A CA 1
ATOM 2927 C C . GLY A 1 397 ? -19.473 -8.490 18.375 1.00 69.56 397 GLY A C 1
ATOM 2928 O O . GLY A 1 397 ? -19.571 -8.442 19.600 1.00 69.56 397 GLY A O 1
ATOM 2929 N N . PHE A 1 398 ? -19.247 -7.388 17.645 1.00 72.88 398 PHE A N 1
ATOM 2930 C CA . PHE A 1 398 ? -19.151 -6.051 18.240 1.00 72.88 398 PHE A CA 1
ATOM 2931 C C . PHE A 1 398 ? -20.440 -5.659 18.976 1.00 72.88 398 PHE A C 1
ATOM 2933 O O . PHE A 1 398 ? -20.385 -5.267 20.141 1.00 72.88 398 PHE A O 1
ATOM 2940 N N . GLU A 1 399 ? -21.589 -5.823 18.317 1.00 70.50 399 GLU A N 1
ATOM 2941 C CA . GLU A 1 399 ? -22.908 -5.494 18.873 1.00 70.50 399 GLU A CA 1
ATOM 2942 C C . GLU A 1 399 ? -23.249 -6.348 20.097 1.00 70.50 399 GLU A C 1
ATOM 2944 O O . GLU A 1 399 ? -23.717 -5.822 21.105 1.00 70.50 399 GLU A O 1
ATOM 2949 N N . ASP A 1 400 ? -22.959 -7.650 20.054 1.00 72.81 400 ASP A N 1
ATOM 2950 C CA . ASP A 1 400 ? -23.226 -8.551 21.178 1.00 72.81 400 ASP A CA 1
ATOM 2951 C C . ASP A 1 400 ? -22.355 -8.218 22.391 1.00 72.81 400 ASP A C 1
ATOM 2953 O O . ASP A 1 400 ? -22.849 -8.196 23.519 1.00 72.81 400 ASP A O 1
ATOM 2957 N N . ARG A 1 401 ? -21.077 -7.881 22.173 1.00 73.69 401 ARG A N 1
ATOM 2958 C CA . ARG A 1 401 ? -20.176 -7.420 23.239 1.00 73.69 401 ARG A CA 1
ATOM 2959 C C . ARG A 1 401 ? -20.670 -6.112 23.854 1.00 73.69 401 ARG A C 1
ATOM 2961 O O . ARG A 1 401 ? -20.651 -5.961 25.071 1.00 73.69 401 ARG A O 1
ATOM 2968 N N . LEU A 1 402 ? -21.124 -5.179 23.022 1.00 71.81 402 LEU A N 1
ATOM 2969 C CA . LEU A 1 402 ? -21.659 -3.890 23.453 1.00 71.81 402 LEU A CA 1
ATOM 2970 C C . LEU A 1 402 ? -22.941 -4.066 24.279 1.00 71.81 402 LEU A C 1
ATOM 2972 O O . LEU A 1 402 ? -23.067 -3.489 25.358 1.00 71.81 402 LEU A O 1
ATOM 2976 N N . ARG A 1 403 ? -23.845 -4.944 23.827 1.00 70.56 403 ARG A N 1
ATOM 2977 C CA . ARG A 1 403 ? -25.061 -5.333 24.554 1.00 70.56 403 ARG A CA 1
ATOM 2978 C C . ARG A 1 403 ? -24.732 -6.011 25.886 1.00 70.56 403 ARG A C 1
ATOM 2980 O O . ARG A 1 403 ? -25.350 -5.693 26.897 1.00 70.56 403 ARG A O 1
ATOM 2987 N N . ALA A 1 404 ? -23.745 -6.907 25.910 1.00 73.25 404 ALA A N 1
ATOM 2988 C CA . ALA A 1 404 ? -23.304 -7.578 27.130 1.00 73.25 404 ALA A CA 1
ATOM 2989 C C . ALA A 1 404 ? -22.720 -6.589 28.155 1.00 73.25 404 ALA A C 1
ATOM 2991 O O . ALA A 1 404 ? -23.112 -6.631 29.320 1.00 73.25 404 ALA A O 1
ATOM 2992 N N . LEU A 1 405 ? -21.851 -5.666 27.722 1.00 73.62 405 LEU A N 1
ATOM 2993 C CA . LEU A 1 405 ? -21.293 -4.612 28.579 1.00 73.62 405 LEU A CA 1
ATOM 2994 C C . LEU A 1 405 ? -22.387 -3.694 29.132 1.00 73.62 405 LEU A C 1
ATOM 2996 O O . LEU A 1 405 ? -22.387 -3.392 30.324 1.00 73.62 405 LEU A O 1
ATOM 3000 N N . ARG A 1 406 ? -23.355 -3.303 28.292 1.00 70.75 406 ARG A N 1
ATOM 3001 C CA . ARG A 1 406 ? -24.509 -2.491 28.707 1.00 70.75 406 ARG A CA 1
ATOM 3002 C C . ARG A 1 406 ? -25.331 -3.203 29.780 1.00 70.75 406 ARG A C 1
ATOM 3004 O O . ARG A 1 406 ? -25.614 -2.615 30.820 1.00 70.75 406 ARG A O 1
ATOM 3011 N N . GLY A 1 407 ? -25.648 -4.479 29.561 1.00 68.88 407 GLY A N 1
ATOM 3012 C CA . GLY A 1 407 ? -26.386 -5.294 30.523 1.00 68.88 407 GLY A CA 1
ATOM 3013 C C . GLY A 1 407 ? -25.642 -5.474 31.849 1.00 68.88 407 GLY A C 1
ATOM 3014 O O . GLY A 1 407 ? -26.252 -5.375 32.909 1.00 68.88 407 GLY A O 1
ATOM 3015 N N . GLN A 1 408 ? -24.325 -5.694 31.813 1.00 73.56 408 GLN A N 1
ATOM 3016 C CA . GLN A 1 408 ? -23.501 -5.818 33.021 1.00 73.56 408 GLN A CA 1
ATOM 3017 C C . GLN A 1 408 ? -23.414 -4.503 33.800 1.00 73.56 408 GLN A C 1
ATOM 3019 O O . GLN A 1 408 ? -23.619 -4.511 35.012 1.00 73.56 408 GLN A O 1
ATOM 3024 N N . ALA A 1 409 ? -23.175 -3.380 33.118 1.00 73.00 409 ALA A N 1
ATOM 3025 C CA . ALA A 1 409 ? -23.132 -2.060 33.743 1.00 73.00 409 ALA A CA 1
ATOM 3026 C C . ALA A 1 409 ? -24.470 -1.699 34.392 1.00 73.00 409 ALA A C 1
ATOM 3028 O O . ALA A 1 409 ? -24.495 -1.282 35.545 1.00 73.00 409 ALA A O 1
ATOM 3029 N N . ALA A 1 410 ? -25.586 -1.928 33.692 1.00 70.00 410 ALA A N 1
ATOM 3030 C CA . ALA A 1 410 ? -26.916 -1.691 34.239 1.00 70.00 410 ALA A CA 1
ATOM 3031 C C . ALA A 1 410 ? -27.179 -2.543 35.491 1.00 70.00 410 ALA A C 1
ATOM 3033 O O . ALA A 1 410 ? -27.733 -2.032 36.460 1.00 70.00 410 ALA A O 1
ATOM 3034 N N . ARG A 1 411 ? -26.761 -3.822 35.502 1.00 72.81 411 ARG A N 1
ATOM 3035 C CA . ARG A 1 411 ? -26.959 -4.712 36.665 1.00 72.81 411 ARG A CA 1
ATOM 3036 C C . ARG A 1 411 ? -26.147 -4.230 37.853 1.00 72.81 411 ARG A C 1
ATOM 3038 O O . ARG A 1 411 ? -26.691 -4.047 38.932 1.00 72.81 411 ARG A O 1
ATOM 3045 N N . ARG A 1 412 ? -24.864 -3.948 37.624 1.00 76.69 412 ARG A N 1
ATOM 3046 C CA . ARG A 1 412 ? -23.958 -3.489 38.676 1.00 76.69 412 ARG A CA 1
ATOM 3047 C C . ARG A 1 412 ? -24.343 -2.124 39.229 1.00 76.69 412 ARG A C 1
ATOM 3049 O O . ARG A 1 412 ? -24.232 -1.943 40.428 1.00 76.69 412 ARG A O 1
ATOM 3056 N N . LEU A 1 413 ? -24.837 -1.199 38.405 1.00 71.38 413 LEU A N 1
ATOM 3057 C CA . LEU A 1 413 ? -25.347 0.093 38.878 1.00 71.38 413 LEU A CA 1
ATOM 3058 C C . LEU A 1 413 ? -26.654 -0.044 39.665 1.00 71.38 413 LEU A C 1
ATOM 3060 O O . LEU A 1 413 ? -26.834 0.666 40.646 1.00 71.38 413 LEU A O 1
ATOM 3064 N N . ALA A 1 414 ? -27.551 -0.951 39.265 1.00 70.88 414 ALA A N 1
ATOM 3065 C CA . ALA A 1 414 ? -28.789 -1.211 40.004 1.00 70.88 414 ALA A CA 1
ATOM 3066 C C . ALA A 1 414 ? -28.534 -1.856 41.380 1.00 70.88 414 ALA A C 1
ATOM 3068 O O . ALA A 1 414 ? -29.328 -1.678 42.300 1.00 70.88 414 ALA A O 1
ATOM 3069 N N . GLU A 1 415 ? -27.435 -2.600 41.511 1.00 78.31 415 GLU A N 1
ATOM 3070 C CA . GLU A 1 415 ? -27.003 -3.265 42.746 1.00 78.31 415 GLU A CA 1
ATOM 3071 C C . GLU A 1 415 ? -25.995 -2.430 43.564 1.00 78.31 415 GLU A C 1
ATOM 3073 O O . GLU A 1 415 ? -25.647 -2.818 44.681 1.00 78.31 415 GLU A O 1
ATOM 3078 N N . ALA A 1 416 ? -25.510 -1.301 43.031 1.00 74.25 416 ALA A N 1
ATOM 3079 C CA . ALA A 1 416 ? -24.474 -0.490 43.664 1.00 74.25 416 ALA A CA 1
ATOM 3080 C C . ALA A 1 416 ? -25.022 0.338 44.845 1.00 74.25 416 ALA A C 1
ATOM 3082 O O . ALA A 1 416 ? -26.139 0.860 44.777 1.00 74.25 416 ALA A O 1
ATOM 3083 N N . PRO A 1 417 ? -24.230 0.536 45.915 1.00 76.12 417 PRO A N 1
ATOM 3084 C CA . PRO A 1 417 ? -24.556 1.491 46.969 1.00 76.12 417 PRO A CA 1
ATOM 3085 C C . PRO A 1 417 ? -24.663 2.922 46.424 1.00 76.12 417 PRO A C 1
ATOM 3087 O O . PRO A 1 417 ? -23.929 3.315 45.518 1.00 76.12 417 PRO A O 1
ATOM 3090 N N . GLU A 1 418 ? -25.507 3.748 47.041 1.00 71.12 418 GLU A N 1
ATOM 3091 C CA . GLU A 1 418 ? -25.759 5.133 46.614 1.00 71.12 418 GLU A CA 1
ATOM 3092 C C . GLU A 1 418 ? -24.485 5.999 46.516 1.00 71.12 418 GLU A C 1
ATOM 3094 O O . GLU A 1 418 ? -24.337 6.801 45.593 1.00 71.12 418 GLU A O 1
ATOM 3099 N N . ALA A 1 419 ? -23.524 5.785 47.420 1.00 71.88 419 ALA A N 1
ATOM 3100 C CA . ALA A 1 419 ? -22.231 6.468 47.400 1.00 71.88 419 ALA A CA 1
ATOM 3101 C C . ALA A 1 419 ? -21.392 6.130 46.151 1.00 71.88 419 ALA A C 1
ATOM 3103 O O . ALA A 1 419 ? -20.693 6.997 45.628 1.00 71.88 419 ALA A O 1
ATOM 3104 N N . GLU A 1 420 ? -21.478 4.896 45.644 1.00 71.12 420 GLU A N 1
ATOM 3105 C CA . GLU A 1 420 ? -20.829 4.516 44.386 1.00 71.12 420 GLU A CA 1
ATOM 3106 C C . GLU A 1 420 ? -21.566 5.137 43.200 1.00 71.12 420 GLU A C 1
ATOM 3108 O O . GLU A 1 420 ? -20.922 5.727 42.340 1.00 71.12 420 GLU A O 1
ATOM 3113 N N . ILE A 1 421 ? -22.904 5.104 43.196 1.00 68.19 421 ILE A N 1
ATOM 3114 C CA . ILE A 1 421 ? -23.749 5.713 42.152 1.00 68.19 421 ILE A CA 1
ATOM 3115 C C . ILE A 1 421 ? -23.435 7.211 41.980 1.00 68.19 421 ILE A C 1
ATOM 3117 O O . ILE A 1 421 ? -23.269 7.690 40.854 1.00 68.19 421 ILE A O 1
ATOM 3121 N N . SER A 1 422 ? -23.283 7.942 43.088 1.00 68.00 422 SER A N 1
ATOM 3122 C CA . SER A 1 422 ? -22.922 9.363 43.068 1.00 68.00 422 SER A CA 1
ATOM 3123 C C . SER A 1 422 ? -21.502 9.619 42.549 1.00 68.00 422 SER A C 1
ATOM 3125 O O . SER A 1 422 ? -21.247 10.685 41.998 1.00 68.00 422 SER A O 1
ATOM 3127 N N . ALA A 1 423 ? -20.568 8.678 42.706 1.00 69.81 423 ALA A N 1
ATOM 3128 C CA . ALA A 1 423 ? -19.213 8.818 42.173 1.00 69.81 423 ALA A CA 1
ATOM 3129 C C . ALA A 1 423 ? -19.164 8.596 40.651 1.00 69.81 423 ALA A C 1
ATOM 3131 O O . ALA A 1 423 ? -18.363 9.225 39.957 1.00 69.81 423 ALA A O 1
ATOM 3132 N N . VAL A 1 424 ? -20.031 7.730 40.112 1.00 70.25 424 VAL A N 1
ATOM 3133 C CA . VAL A 1 424 ? -20.070 7.446 38.669 1.00 70.25 424 VAL A CA 1
ATOM 3134 C C . VAL A 1 424 ? -20.841 8.486 37.852 1.00 70.25 424 VAL A C 1
ATOM 3136 O O . VAL A 1 424 ? -20.611 8.566 36.649 1.00 70.25 424 VAL A O 1
ATOM 3139 N N . SER A 1 425 ? -21.682 9.336 38.450 1.00 67.31 425 SER A N 1
ATOM 3140 C CA . SER A 1 425 ? -22.376 10.420 37.724 1.00 67.31 425 SER A CA 1
ATOM 3141 C C . SER A 1 425 ? -21.413 11.473 37.147 1.00 67.31 425 SER A C 1
ATOM 3143 O O . SER A 1 425 ? -21.681 12.039 36.089 1.00 67.31 425 SER A O 1
ATOM 3145 N N . GLY A 1 426 ? -20.248 11.672 37.776 1.00 66.81 426 GLY A N 1
ATOM 3146 C CA . GLY A 1 426 ? -19.163 12.527 37.277 1.00 66.81 426 GLY A CA 1
ATOM 3147 C C . GLY A 1 426 ? -18.261 11.875 36.220 1.00 66.81 426 GLY A C 1
ATOM 3148 O O . GLY A 1 426 ? -17.272 12.474 35.796 1.00 66.81 426 GLY A O 1
ATOM 3149 N N . HIS A 1 427 ? -18.555 10.641 35.802 1.00 75.31 427 HIS A N 1
ATOM 3150 C CA . HIS A 1 427 ? -17.713 9.890 34.878 1.00 75.31 427 HIS A CA 1
ATOM 3151 C C . HIS A 1 427 ? -17.742 10.468 33.451 1.00 75.31 427 HIS A C 1
ATOM 3153 O O . HIS A 1 427 ? -18.778 10.928 32.963 1.00 75.31 427 HIS A O 1
ATOM 3159 N N . ALA A 1 428 ? -16.622 10.360 32.725 1.00 73.25 428 ALA A N 1
ATOM 3160 C CA . ALA A 1 428 ? -16.484 10.860 31.349 1.00 73.25 428 ALA A CA 1
ATOM 3161 C C . ALA A 1 428 ? -17.545 10.295 30.384 1.00 73.25 428 ALA A C 1
ATOM 3163 O O . ALA A 1 428 ? -17.949 10.970 29.436 1.00 73.25 428 ALA A O 1
ATOM 3164 N N . PHE A 1 429 ? -18.040 9.086 30.672 1.00 69.25 429 PHE A N 1
ATOM 3165 C CA . PHE A 1 429 ? -19.148 8.457 29.952 1.00 69.25 429 PHE A CA 1
ATOM 3166 C C . PHE A 1 429 ? -20.402 9.337 29.904 1.00 69.25 429 PHE A C 1
ATOM 3168 O O . PHE A 1 429 ? -21.039 9.417 28.859 1.00 69.25 429 PHE A O 1
ATOM 3175 N N . PHE A 1 430 ? -20.747 10.008 31.003 1.00 67.69 430 PHE A N 1
ATOM 3176 C CA . PHE A 1 430 ? -21.910 10.893 31.064 1.00 67.69 430 PHE A CA 1
ATOM 3177 C C . PHE A 1 430 ? -21.570 12.320 30.621 1.00 67.69 430 PHE A C 1
ATOM 3179 O O . PHE A 1 430 ? -22.402 12.982 30.003 1.00 67.69 430 PHE A O 1
ATOM 3186 N N . ALA A 1 431 ? -20.335 12.773 30.863 1.00 66.69 431 ALA A N 1
ATOM 3187 C CA . ALA A 1 431 ? -19.883 14.108 30.475 1.00 66.69 431 ALA A CA 1
ATOM 3188 C C . ALA A 1 431 ? -19.776 14.312 28.946 1.00 66.69 431 ALA A C 1
ATOM 3190 O O . ALA A 1 431 ? -20.015 15.418 28.465 1.00 66.69 431 ALA A O 1
ATOM 3191 N N . ASP A 1 432 ? -19.460 13.271 28.160 1.00 64.69 432 ASP A N 1
ATOM 3192 C CA . ASP A 1 432 ? -19.395 13.335 26.684 1.00 64.69 432 ASP A CA 1
ATOM 3193 C C . ASP A 1 432 ? -20.641 12.716 26.017 1.00 64.69 432 ASP A C 1
ATOM 3195 O O . ASP A 1 432 ? -20.574 11.857 25.131 1.00 64.69 432 ASP A O 1
ATOM 3199 N N . PHE A 1 433 ? -21.822 13.169 26.449 1.00 60.06 433 PHE A N 1
ATOM 3200 C CA . PHE A 1 433 ? -23.119 12.701 25.946 1.00 60.06 433 PHE A CA 1
ATOM 3201 C C . PHE A 1 433 ? -23.256 12.824 24.416 1.00 60.06 433 PHE A C 1
ATOM 3203 O O . PHE A 1 433 ? -23.796 11.936 23.751 1.00 60.06 433 PHE A O 1
ATOM 3210 N N . ALA A 1 434 ? -22.694 13.886 23.830 1.00 59.44 434 ALA A N 1
ATOM 3211 C CA . ALA A 1 434 ? -22.697 14.101 22.385 1.00 59.44 434 ALA A CA 1
ATOM 3212 C C . ALA A 1 434 ? -21.967 12.983 21.619 1.00 59.44 434 ALA A C 1
ATOM 3214 O O . ALA A 1 434 ? -22.338 12.666 20.489 1.00 59.44 434 ALA A O 1
ATOM 3215 N N . ARG A 1 435 ? -20.928 12.361 22.190 1.00 64.50 435 ARG A N 1
ATOM 3216 C CA . ARG A 1 435 ? -20.264 11.196 21.583 1.00 64.50 435 ARG A CA 1
ATOM 3217 C C . ARG A 1 435 ? -21.113 9.934 21.668 1.00 64.50 435 ARG A C 1
ATOM 3219 O O . ARG A 1 435 ? -21.210 9.217 20.677 1.00 64.50 435 ARG A O 1
ATOM 3226 N N . ASN A 1 436 ? -21.785 9.703 22.793 1.00 61.72 436 ASN A N 1
ATOM 3227 C CA . ASN A 1 436 ? -22.683 8.555 22.941 1.00 61.72 436 ASN A CA 1
ATOM 3228 C C . ASN A 1 436 ? -23.819 8.598 21.907 1.00 61.72 436 ASN A C 1
ATOM 3230 O O . ASN A 1 436 ? -24.093 7.583 21.269 1.00 61.72 436 ASN A O 1
ATOM 3234 N N . ILE A 1 437 ? -24.400 9.777 21.653 1.00 59.12 437 ILE A N 1
ATOM 3235 C CA . ILE A 1 437 ? -25.382 9.964 20.571 1.00 59.12 437 ILE A CA 1
ATOM 3236 C C . ILE A 1 437 ? -24.746 9.698 19.198 1.00 59.12 437 ILE A C 1
ATOM 3238 O O . ILE A 1 437 ? -25.286 8.920 18.411 1.00 59.12 437 ILE A O 1
ATOM 3242 N N . ARG A 1 438 ? -23.586 10.310 18.907 1.00 60.06 438 ARG A N 1
ATOM 3243 C CA . ARG A 1 438 ? -22.904 10.191 17.600 1.00 60.06 438 ARG A CA 1
ATOM 3244 C C . ARG A 1 438 ? -22.513 8.765 17.241 1.00 60.06 438 ARG A C 1
ATOM 3246 O O . ARG A 1 438 ? -22.618 8.391 16.077 1.00 60.06 438 ARG A O 1
ATOM 3253 N N . SER A 1 439 ? -22.138 7.970 18.238 1.00 58.03 439 SER A N 1
ATOM 3254 C CA . SER A 1 439 ? -21.765 6.572 18.050 1.00 58.03 439 SER A CA 1
ATOM 3255 C C . SER A 1 439 ? -22.917 5.675 17.583 1.00 58.03 439 SER A C 1
ATOM 3257 O O . SER A 1 439 ? -22.696 4.516 17.242 1.00 58.03 439 SER A O 1
ATOM 3259 N N . GLY A 1 440 ? -24.162 6.168 17.564 1.00 54.03 440 GLY A N 1
ATOM 3260 C CA . GLY A 1 440 ? -25.324 5.344 17.232 1.00 54.03 440 GLY A CA 1
ATOM 3261 C C . GLY A 1 440 ? -25.599 4.261 18.280 1.00 54.03 440 GLY A C 1
ATOM 3262 O O . GLY A 1 440 ? -26.410 3.373 18.036 1.00 54.03 440 GLY A O 1
ATOM 3263 N N . PHE A 1 441 ? -24.972 4.347 19.462 1.00 53.00 441 PHE A N 1
ATOM 3264 C CA . PHE A 1 441 ? -25.236 3.480 20.615 1.00 53.00 441 PHE A CA 1
ATOM 3265 C C . PHE A 1 441 ? -26.732 3.326 20.936 1.00 53.00 441 PHE A C 1
ATOM 3267 O O . PHE A 1 441 ? -27.147 2.207 21.239 1.00 53.00 441 PHE A O 1
ATOM 3274 N N . PRO A 1 442 ? -27.566 4.389 20.842 1.00 52.22 442 PRO A N 1
ATOM 3275 C CA . PRO A 1 442 ? -29.010 4.258 21.042 1.00 52.22 442 PRO A CA 1
ATOM 3276 C C . PRO A 1 442 ? -29.707 3.436 19.943 1.00 52.22 442 PRO A C 1
ATOM 3278 O O . PRO A 1 442 ? -30.739 2.824 20.195 1.00 52.22 442 PRO A O 1
ATOM 3281 N N . VAL A 1 443 ? -29.140 3.405 18.732 1.00 47.28 443 VAL A N 1
ATOM 3282 C CA . VAL A 1 443 ? -29.729 2.796 17.526 1.00 47.28 443 VAL A CA 1
ATOM 3283 C C . VAL A 1 443 ? -29.366 1.308 17.392 1.00 47.28 443 VAL A C 1
ATOM 3285 O O . VAL A 1 443 ? -30.126 0.546 16.801 1.00 47.28 443 VAL A O 1
ATOM 3288 N N . LEU A 1 444 ? -28.243 0.860 17.971 1.00 49.91 444 LEU A N 1
ATOM 3289 C CA . LEU A 1 444 ? -27.707 -0.500 17.775 1.00 49.91 444 LEU A CA 1
ATOM 3290 C C . LEU A 1 444 ? -28.452 -1.627 18.521 1.00 49.91 444 LEU A C 1
ATOM 3292 O O . LEU A 1 444 ? -28.224 -2.797 18.227 1.00 49.91 444 LEU A O 1
ATOM 3296 N N . ALA A 1 445 ? -29.357 -1.320 19.451 1.00 48.50 445 ALA A N 1
ATOM 3297 C CA . ALA A 1 445 ? -30.387 -2.244 19.937 1.00 48.50 445 ALA A CA 1
ATOM 3298 C C . ALA A 1 445 ? -31.313 -1.502 20.902 1.00 48.50 445 ALA A C 1
ATOM 3300 O O . ALA A 1 445 ? -30.829 -0.900 21.868 1.00 48.50 445 ALA A O 1
ATOM 3301 N N . GLY A 1 446 ? -32.631 -1.634 20.709 1.00 53.22 446 GLY A N 1
ATOM 3302 C CA . GLY A 1 446 ? -33.612 -1.221 21.712 1.00 53.22 446 GLY A CA 1
ATOM 3303 C C . GLY A 1 446 ? -33.246 -1.771 23.095 1.00 53.22 446 GLY A C 1
ATOM 3304 O O . GLY A 1 446 ? -32.666 -2.858 23.219 1.00 53.22 446 GLY A O 1
ATOM 3305 N N . PHE A 1 447 ? -33.516 -0.996 24.142 1.00 53.66 447 PHE A N 1
ATOM 3306 C CA . PHE A 1 447 ? -33.364 -1.483 25.508 1.00 53.66 447 PHE A CA 1
ATOM 3307 C C . PHE A 1 447 ? -34.241 -2.723 25.697 1.00 53.66 447 PHE A C 1
ATOM 3309 O O . PHE A 1 447 ? -35.404 -2.748 25.294 1.00 53.66 447 PHE A O 1
ATOM 3316 N N . THR A 1 448 ? -33.690 -3.764 26.313 1.00 58.44 448 THR A N 1
ATOM 3317 C CA . THR A 1 448 ? -34.512 -4.859 26.833 1.00 58.44 448 THR A CA 1
ATOM 3318 C C . THR A 1 448 ? -35.465 -4.305 27.899 1.00 58.44 448 THR A C 1
ATOM 3320 O O . THR A 1 448 ? -35.162 -3.304 28.549 1.00 58.44 448 THR A O 1
ATOM 3323 N N . ALA A 1 449 ? -36.615 -4.953 28.115 1.00 60.72 449 ALA A N 1
ATOM 3324 C CA . ALA A 1 449 ? -37.604 -4.496 29.102 1.00 60.72 449 ALA A CA 1
ATOM 3325 C C . ALA A 1 449 ? -36.999 -4.307 30.509 1.00 60.72 449 ALA A C 1
ATOM 3327 O O . ALA A 1 449 ? -37.369 -3.392 31.239 1.00 60.72 449 ALA A O 1
ATOM 3328 N N . TRP A 1 450 ? -36.022 -5.145 30.858 1.00 60.47 450 TRP A N 1
ATOM 3329 C CA . TRP A 1 450 ? -35.281 -5.040 32.108 1.00 60.47 450 TRP A CA 1
ATOM 3330 C C . TRP A 1 450 ? -34.325 -3.833 32.135 1.00 60.47 450 TRP A C 1
ATOM 3332 O O . TRP A 1 450 ? -34.305 -3.107 33.123 1.00 60.47 450 TRP A O 1
ATOM 3342 N N . GLU A 1 451 ? -33.585 -3.559 31.053 1.00 51.22 451 GLU A N 1
ATOM 3343 C CA . GLU A 1 451 ? -32.718 -2.369 30.973 1.00 51.22 451 GLU A CA 1
ATOM 3344 C C . GLU A 1 451 ? -33.532 -1.070 31.061 1.00 51.22 451 GLU A C 1
ATOM 3346 O O . GLU A 1 451 ? -33.100 -0.119 31.707 1.00 51.22 451 GLU A O 1
ATOM 3351 N N . ALA A 1 452 ? -34.727 -1.039 30.461 1.00 60.16 452 ALA A N 1
ATOM 3352 C CA . ALA A 1 452 ? -35.640 0.097 30.564 1.00 60.16 452 ALA A CA 1
ATOM 3353 C C . ALA A 1 452 ? -36.134 0.309 32.008 1.00 60.16 452 ALA A C 1
ATOM 3355 O O . ALA A 1 452 ? -36.160 1.441 32.489 1.00 60.16 452 ALA A O 1
ATOM 3356 N N . ALA A 1 453 ? -36.468 -0.773 32.719 1.00 58.97 453 ALA A N 1
ATOM 3357 C CA . ALA A 1 453 ? -36.871 -0.713 34.123 1.00 58.97 453 ALA A CA 1
ATOM 3358 C C . ALA A 1 453 ? -35.726 -0.250 35.043 1.00 58.97 453 ALA A C 1
ATOM 3360 O O . ALA A 1 453 ? -35.943 0.589 35.915 1.00 58.97 453 ALA A O 1
ATOM 3361 N N . ALA A 1 454 ? -34.502 -0.738 34.817 1.00 56.50 454 ALA A N 1
ATOM 3362 C CA . ALA A 1 454 ? -33.318 -0.317 35.564 1.00 56.50 454 ALA A CA 1
ATOM 3363 C C . ALA A 1 454 ? -32.967 1.160 35.305 1.00 56.50 454 ALA A C 1
ATOM 3365 O O . ALA A 1 454 ? -32.664 1.896 36.241 1.00 56.50 454 ALA A O 1
ATOM 3366 N N . ALA A 1 455 ? -33.061 1.622 34.053 1.00 58.84 455 ALA A N 1
ATOM 3367 C CA . ALA A 1 455 ? -32.844 3.025 33.701 1.00 58.84 455 ALA A CA 1
ATOM 3368 C C . ALA A 1 455 ? -33.870 3.957 34.368 1.00 58.84 455 ALA A C 1
ATOM 3370 O O . ALA A 1 455 ? -33.508 5.025 34.855 1.00 58.84 455 ALA A O 1
ATOM 3371 N N . GLU A 1 456 ? -35.137 3.543 34.428 1.00 61.38 456 GLU A N 1
ATOM 3372 C CA . GLU A 1 456 ? -36.200 4.274 35.121 1.00 61.38 456 GLU A CA 1
ATOM 3373 C C . GLU A 1 456 ? -35.981 4.304 36.644 1.00 61.38 456 GLU A C 1
ATOM 3375 O O . GLU A 1 456 ? -36.165 5.341 37.280 1.00 61.38 456 GLU A O 1
ATOM 3380 N N . GLN A 1 457 ? -35.528 3.196 37.236 1.00 62.12 457 GLN A N 1
ATOM 3381 C CA . GLN A 1 457 ? -35.177 3.136 38.655 1.00 62.12 457 GLN A CA 1
ATOM 3382 C C . GLN A 1 457 ? -34.007 4.071 38.988 1.00 62.12 457 GLN A C 1
ATOM 3384 O O . GLN A 1 457 ? -34.112 4.865 39.920 1.00 62.12 457 GLN A O 1
ATOM 3389 N N . LEU A 1 458 ? -32.940 4.050 38.183 1.00 58.09 458 LEU A N 1
ATOM 3390 C CA . LEU A 1 458 ? -31.802 4.963 38.325 1.00 58.09 458 LEU A CA 1
ATOM 3391 C C . LEU A 1 458 ? -32.227 6.426 38.150 1.00 58.09 458 LEU A C 1
ATOM 3393 O O . LEU A 1 458 ? -31.822 7.274 38.939 1.00 58.09 458 LEU A O 1
ATOM 3397 N N . ARG A 1 459 ? -33.097 6.728 37.176 1.00 63.12 459 ARG A N 1
ATOM 3398 C CA . ARG A 1 459 ? -33.686 8.065 36.989 1.00 63.12 459 ARG A CA 1
ATOM 3399 C C . ARG A 1 459 ? -34.364 8.582 38.251 1.00 63.12 459 ARG A C 1
ATOM 3401 O O . ARG A 1 459 ? -34.165 9.737 38.610 1.00 63.12 459 ARG A O 1
ATOM 3408 N N . ARG A 1 460 ? -35.142 7.736 38.930 1.00 63.31 460 ARG A N 1
ATOM 3409 C CA . ARG A 1 460 ? -35.810 8.098 40.189 1.00 63.31 460 ARG A CA 1
ATOM 3410 C C . ARG A 1 460 ? -34.815 8.312 41.323 1.00 63.31 460 ARG A C 1
ATOM 3412 O O . ARG A 1 460 ? -34.978 9.267 42.074 1.00 63.31 460 ARG A O 1
ATOM 3419 N N . SER A 1 461 ? -33.784 7.472 41.420 1.00 59.19 461 SER A N 1
ATOM 3420 C CA . SER A 1 461 ? -32.711 7.631 42.408 1.00 59.19 461 SER A CA 1
ATOM 3421 C C . SER A 1 461 ? -31.943 8.945 42.215 1.00 59.19 461 SER A C 1
ATOM 3423 O O . SER A 1 461 ? -31.748 9.672 43.182 1.00 59.19 461 SER A O 1
ATOM 3425 N N . PHE A 1 462 ? -31.593 9.308 40.977 1.00 59.34 462 PHE A N 1
ATOM 3426 C CA . PHE A 1 462 ? -30.911 10.574 40.676 1.00 59.34 462 PHE A CA 1
ATOM 3427 C C . PHE A 1 462 ? -31.816 11.804 40.834 1.00 59.34 462 PHE A C 1
ATOM 3429 O O . PHE A 1 462 ? -31.385 12.811 41.388 1.00 59.34 462 PHE A O 1
ATOM 3436 N N . ALA A 1 463 ? -33.088 11.723 40.428 1.00 59.69 463 ALA A N 1
ATOM 3437 C CA . ALA A 1 463 ? -34.057 12.799 40.653 1.00 59.69 463 ALA A CA 1
ATOM 3438 C C . ALA A 1 463 ? -34.306 13.057 42.153 1.00 59.69 463 ALA A C 1
ATOM 3440 O O . ALA A 1 463 ? -34.601 14.183 42.547 1.00 59.69 463 ALA A O 1
ATOM 3441 N N . GLY A 1 464 ? -34.153 12.028 42.996 1.00 55.56 464 GLY A N 1
ATOM 3442 C CA . GLY A 1 464 ? -34.154 12.167 44.453 1.00 55.56 464 GLY A CA 1
ATOM 3443 C C . GLY A 1 464 ? -32.925 12.899 45.011 1.00 55.56 464 GLY A C 1
ATOM 3444 O O . GLY A 1 464 ? -33.040 13.545 46.049 1.00 55.56 464 GLY A O 1
ATOM 3445 N N . GLN A 1 465 ? -31.780 12.852 44.316 1.00 52.03 465 GLN A N 1
ATOM 3446 C CA . GLN A 1 465 ? -30.528 13.522 44.706 1.00 52.03 465 GLN A CA 1
ATOM 3447 C C . GLN A 1 465 ? -30.451 14.987 44.229 1.00 52.03 465 GLN A C 1
ATOM 3449 O O . GLN A 1 465 ? -29.927 15.837 44.946 1.00 52.03 465 GLN A O 1
ATOM 3454 N N . GLU A 1 466 ? -31.035 15.325 43.071 1.00 45.56 466 GLU A N 1
ATOM 3455 C CA . GLU A 1 466 ? -31.105 16.707 42.545 1.00 45.56 466 GLU A CA 1
ATOM 3456 C C . GLU A 1 466 ? -31.943 17.669 43.405 1.00 45.56 466 GLU A C 1
ATOM 3458 O O . GLU A 1 466 ? -31.812 18.887 43.280 1.00 45.56 466 GLU A O 1
ATOM 3463 N N . ALA A 1 467 ? -32.761 17.161 44.330 1.00 45.50 467 ALA A N 1
ATOM 3464 C CA . ALA A 1 467 ? -33.472 18.001 45.294 1.00 45.50 467 ALA A CA 1
ATOM 3465 C C . ALA A 1 467 ? -32.532 18.719 46.296 1.00 45.50 467 ALA A C 1
ATOM 3467 O O . ALA A 1 467 ? -33.006 19.544 47.077 1.00 45.50 467 ALA A O 1
ATOM 3468 N N . GLY A 1 468 ? -31.221 18.425 46.274 1.00 44.34 468 GLY A N 1
ATOM 3469 C CA . GLY A 1 468 ? -30.205 19.027 47.142 1.00 44.34 468 GLY A CA 1
ATOM 3470 C C . GLY A 1 468 ? -29.306 20.105 46.517 1.00 44.34 468 GLY A C 1
ATOM 3471 O O . GLY A 1 468 ? -28.939 21.032 47.233 1.00 44.34 468 GLY A O 1
ATOM 3472 N N . GLU A 1 469 ? -28.950 20.053 45.224 1.00 39.72 469 GLU A N 1
ATOM 3473 C CA . GLU A 1 469 ? -27.962 20.983 44.633 1.00 39.72 469 GLU A CA 1
ATOM 3474 C C . GLU A 1 469 ? -28.166 21.239 43.116 1.00 39.72 469 GLU A C 1
ATOM 3476 O O . GLU A 1 469 ? -27.945 20.356 42.300 1.00 39.72 469 GLU A O 1
ATOM 3481 N N . GLY A 1 470 ? -28.506 22.486 42.743 1.00 38.31 470 GLY A N 1
ATOM 3482 C CA . GLY A 1 470 ? -28.044 23.215 41.534 1.00 38.31 470 GLY A CA 1
ATOM 3483 C C . GLY A 1 470 ? -28.410 22.748 40.092 1.00 38.31 470 GLY A C 1
ATOM 3484 O O . GLY A 1 470 ? -28.237 21.592 39.728 1.00 38.31 470 GLY A O 1
ATOM 3485 N N . PRO A 1 471 ? -28.788 23.661 39.164 1.00 36.97 471 PRO A N 1
ATOM 3486 C CA . PRO A 1 471 ? -29.522 23.350 37.925 1.00 36.97 471 PRO A CA 1
ATOM 3487 C C . PRO A 1 471 ? -28.645 22.979 36.703 1.00 36.97 471 PRO A C 1
ATOM 3489 O O . PRO A 1 471 ? -28.725 23.635 35.664 1.00 36.97 471 PRO A O 1
ATOM 3492 N N . LEU A 1 472 ? -27.812 21.934 36.782 1.00 37.56 472 LEU A N 1
ATOM 3493 C CA . LEU A 1 472 ? -27.005 21.468 35.630 1.00 37.56 472 LEU A CA 1
ATOM 3494 C C . LEU A 1 472 ? -27.362 20.070 35.096 1.00 37.56 472 LEU A C 1
ATOM 3496 O O . LEU A 1 472 ? -26.909 19.708 34.011 1.00 37.56 472 LEU A O 1
ATOM 3500 N N . ALA A 1 473 ? -28.216 19.310 35.780 1.00 41.16 473 ALA A N 1
ATOM 3501 C CA . ALA A 1 473 ? -28.474 17.908 35.439 1.00 41.16 473 ALA A CA 1
ATOM 3502 C C . ALA A 1 473 ? -29.750 17.658 34.590 1.00 41.16 473 ALA A C 1
ATOM 3504 O O . ALA A 1 473 ? -29.857 16.646 33.892 1.00 41.16 473 ALA A O 1
ATOM 3505 N N . ALA A 1 474 ? -30.637 18.653 34.461 1.00 36.59 474 ALA A N 1
ATOM 3506 C CA . ALA A 1 474 ? -31.859 18.560 33.648 1.00 36.59 474 ALA A CA 1
ATOM 3507 C C . ALA A 1 474 ? -31.624 18.379 32.124 1.00 36.59 474 ALA A C 1
ATOM 3509 O O . ALA A 1 474 ? -32.504 17.893 31.406 1.00 36.59 474 ALA A O 1
ATOM 3510 N N . ALA A 1 475 ? -30.440 18.728 31.606 1.00 38.75 475 ALA A N 1
ATOM 3511 C CA . ALA A 1 475 ? -30.119 18.586 30.182 1.00 38.75 475 ALA A CA 1
ATOM 3512 C C . ALA A 1 475 ? -29.720 17.150 29.775 1.00 38.75 475 ALA A C 1
ATOM 3514 O O . ALA A 1 475 ? -29.863 16.784 28.610 1.00 38.75 475 ALA A O 1
ATOM 3515 N N . ALA A 1 476 ? -29.266 16.310 30.715 1.00 39.59 476 ALA A N 1
ATOM 3516 C CA . ALA A 1 476 ? -28.849 14.933 30.424 1.00 39.59 476 ALA A CA 1
ATOM 3517 C C . ALA A 1 476 ? -30.038 13.965 30.262 1.00 39.59 476 ALA A C 1
ATOM 3519 O O . ALA A 1 476 ? -29.918 12.911 29.638 1.00 39.59 476 ALA A O 1
ATOM 3520 N N . LEU A 1 477 ? -31.208 14.326 30.796 1.00 38.25 477 LEU A N 1
ATOM 3521 C CA . LEU A 1 477 ? -32.367 13.437 30.884 1.00 38.25 477 LEU A CA 1
ATOM 3522 C C . LEU A 1 477 ? -33.382 13.605 29.747 1.00 38.25 477 LEU A C 1
ATOM 3524 O O . LEU A 1 477 ? -34.152 12.678 29.493 1.00 38.25 477 LEU A O 1
ATOM 3528 N N . THR A 1 478 ? -33.370 14.732 29.038 1.00 38.56 478 THR A N 1
ATOM 3529 C CA . THR A 1 478 ? -34.330 15.053 27.965 1.00 38.56 478 THR A CA 1
ATOM 3530 C C . THR A 1 478 ? -33.874 14.616 26.567 1.00 38.56 478 THR A C 1
ATOM 3532 O O . THR A 1 478 ? -34.706 14.466 25.678 1.00 38.56 478 THR A O 1
ATOM 3535 N N . GLY A 1 479 ? -32.590 14.299 26.370 1.00 33.69 479 GLY A N 1
ATOM 3536 C CA . GLY A 1 479 ? -32.048 13.843 25.079 1.00 33.69 479 GLY A CA 1
ATOM 3537 C C . GLY A 1 479 ? -32.370 12.393 24.678 1.00 33.69 479 GLY A C 1
ATOM 3538 O O . GLY A 1 479 ? -31.882 11.940 23.650 1.00 33.69 479 GLY A O 1
ATOM 3539 N N . ALA A 1 480 ? -33.153 11.651 25.470 1.00 32.28 480 ALA A N 1
ATOM 3540 C CA . ALA A 1 480 ? -33.478 10.236 25.231 1.00 32.28 480 ALA A CA 1
ATOM 3541 C C . ALA A 1 480 ? -34.856 9.998 24.572 1.00 32.28 480 ALA A C 1
ATOM 3543 O O . ALA A 1 480 ? -35.311 8.859 24.518 1.00 32.28 480 ALA A O 1
ATOM 3544 N N . ALA A 1 481 ? -35.534 11.052 24.107 1.00 28.33 481 ALA A N 1
ATOM 3545 C CA . ALA A 1 481 ? -36.866 10.973 23.492 1.00 28.33 481 ALA A CA 1
ATOM 3546 C C . ALA A 1 481 ? -36.913 11.487 22.036 1.00 28.33 481 ALA A C 1
ATOM 3548 O O . ALA A 1 481 ? -37.965 11.938 21.586 1.00 28.33 481 ALA A O 1
ATOM 3549 N N . GLY A 1 482 ? -35.788 11.440 21.312 1.00 28.70 482 GLY A N 1
ATOM 3550 C CA . GLY A 1 482 ? -35.693 11.806 19.892 1.00 28.70 482 GLY A CA 1
ATOM 3551 C C . GLY A 1 482 ? -35.176 10.662 19.044 1.00 28.70 482 GLY A C 1
ATOM 3552 O O . GLY A 1 482 ? -34.045 10.216 19.340 1.00 28.70 482 GLY A O 1
#

Solvent-accessible surface area (backbone atoms only — not comparable to full-atom values): 26869 Å² total; per-residue (Å²): 113,82,92,65,82,85,84,86,56,60,66,61,76,73,46,83,54,45,82,42,79,38,66,52,50,25,43,32,56,98,63,82,66,95,71,65,62,47,78,44,76,40,58,52,30,32,36,31,52,40,54,52,22,34,37,47,36,69,39,36,42,35,27,43,71,88,69,49,76,43,52,41,32,49,80,48,45,81,49,81,79,79,79,83,57,93,73,61,43,67,57,54,79,50,61,77,84,86,59,59,77,66,39,51,52,34,24,73,69,62,32,52,34,34,32,31,56,42,48,37,86,50,60,66,36,53,25,63,59,37,40,45,42,32,36,59,56,16,50,76,77,46,62,86,53,33,27,34,41,34,42,62,81,53,53,69,65,59,53,50,50,45,50,71,64,35,75,60,34,50,80,38,72,31,50,89,80,38,34,41,41,27,50,32,32,25,30,30,40,46,47,33,73,85,73,63,59,70,42,67,69,40,47,59,60,47,43,58,55,46,66,58,35,53,74,87,45,63,77,64,38,31,37,35,41,38,57,90,84,61,69,57,43,58,73,49,47,68,64,43,49,54,57,42,41,72,38,63,31,48,79,41,71,55,62,91,55,52,63,38,48,54,31,15,59,35,60,27,32,46,30,40,35,31,62,31,73,71,52,53,37,53,60,62,34,31,50,61,68,24,36,34,35,42,46,38,52,70,92,60,73,53,56,57,53,30,44,50,17,55,60,36,43,29,52,39,25,38,32,47,11,50,52,87,76,54,85,83,49,79,90,75,66,64,96,81,62,88,76,51,58,60,24,37,65,65,55,69,61,50,48,56,80,42,68,56,78,85,72,76,93,68,97,64,52,62,64,57,36,44,52,52,48,39,50,47,34,49,32,30,27,54,41,56,9,87,64,32,58,59,54,47,81,71,58,89,64,50,66,59,52,51,52,49,51,52,55,51,36,51,50,45,55,74,71,46,56,68,75,57,55,64,59,52,66,77,31,67,57,62,74,44,45,71,50,44,59,45,14,37,59,74,72,76,52,77,73,52,76,64,55,49,50,48,52,53,52,50,50,52,57,50,60,64,54,54,79,76,60,78,99,74,63,75,70,77,70,64,73,81,80,122

Secondary structure (DSSP, 8-state):
-------SS--EEEE--EEEEEPPPPEE-SS---PPPEEEEEPPEEEEEEEEEEEETTSSEEE-TTS-EEESSHHHHTSPPPPPPS--EE--S---SS--HHHHHHHHTTGGGEEEEPPS---HHHIIIIIHHHHHHHHTTSPTTPPEEEETT--HHHHHHHHHH-TTS-EEEEPTT-EEEEEEEEEEE---TTTT---HHHHHHHHHHHHT--S---TT-EEEEE-TT-SS-BTTHHHHHHHHHTTTEEEEE-TT--HHHHHHHHTT-SEEEE-SGGGHHHHTTSPTT-EEEEEEETTS-HHHHHHHHHHHT-EEEEEEEB-TTSTTTTTS--TT-TT---BB--GGGTGGGSPPP-PPPP---HHHHHHHHHHHHHHHHHHH-TTSTTSSSPPTTHHHHHHHHHHHHHHHHHHS-HHHHHHHTTSHHHHTHHHHHHTTTTTSSPPPHHHHHHHHHHHHHHHHHTTSS-TTSHHHHHTT--

Nearest PDB structures (foldseek):
  6xi2-assembly2_C  TM=6.903E-01  e=8.412E-08  Homo sapiens
  6xfi-assembly1_A-2  TM=6.625E-01  e=1.464E-07  Homo sapiens
  8kb7-assembly1_C  TM=6.793E-01  e=5.539E-07  Homo sapiens
  8kb7-assembly1_A  TM=6.976E-01  e=8.164E-07  Homo sapiens
  6xi2-assembly1_A  TM=6.891E-01  e=1.019E-06  Homo sapiens

Mean predicted aligned error: 13.88 Å

Radius of gyration: 29.13 Å; Cα contacts (8 Å, |Δi|>4): 846; chains: 1; bounding box: 72×50×85 Å

pLDDT: mean 71.12, std 15.71, range [28.33, 92.31]

Foldseek 3Di:
DDPDDDPDFFFPFPDDWAKDKQQFFQAQDPDFDPTHIDIATWDTKGKTKAFFWKDAAQAQWIAGPVRDIDHLEPVCVPPDDDDDDPPADELPLAPPDPDDPLRRVCSVVSLSQEEEEFHHQDQLQLCLQPRQLFSLSLVVPDDFQNAYEHAPPRDPQSVLLCCQLRVRHHYDHDYHGYMYTHRMYITMRGYHSVRQNRDLSSLVSCVSLLVLADDAAPAAAAEEEDEPDDLAAAPCVVVLVVLVVQLRYDYDHCVPPHSSNLSSPQARYQEYEHCDPSCLSSLSSHAANHEYEYEDEPPDDSSNSSSSQVSNNHLYYYFYFYLVPPVPPPPDDPPPSPDYRYTYTDSLLPVLVRDHDDDDDDPDALLRLLVVLLSLLSSLLNQPFPSSPHSDHGPPCSLVVNVVSLVSSLVNLLVDDPVSVVVCCPPPSLVPVVSSVRSCVCVSDPDDPVSVVSVVVSVVSVVVVVVPDDDDCVVSPPVNPD

Sequence (482 aa):
MRKTAFPEEIAAEAGPAGPGDIPRPRVSSLQHLPLSSRRVMRPPRQILHLEAALVPAGRAICRTARGDWLALTAGEADQPPPQENPAIREVPAAIAGTGGRADQELAKAGLAKAGLAAGERSAWTGFLTGTLPRILLAARMAPAGTPVLVDADLPPVCRAALGLCLPGHPLRDLVPGEQLRIGRLYAALTGDPEDLTLSPADMNLLSGLRAAGTGRAAAGERLLLWSSETARTLRNATPLRHALEARGCVTLDMTGMALPERIAALRSARAVVLADPALLGDALLAPGGAQMFALLPEGTDLHRWSLAGQLGGHRMTVVLGSARYHRLRRRFLPHGLRGEQVFHVDPHLILPFLPAPPAPPQDLSPTALLDALYGASFEADVLTGAWAVHAGPTPAGFEDRLRALRGQAARRLAEAPEAEISAVSGHAFFADFARNIRSGFPVLAGFTAWEAAAAEQLRRSFAGQEAGEGPLAAAALTGAAG

Organism: NCBI:txid2804194